Protein AF-A0A9P3GQP7-F1 (afdb_monomer)

pLDDT: mean 73.09, std 24.15, range [29.11, 98.56]

Sequence (434 aa):
MYRATIIRSLLALPALASTLAPPARAAAQMPAQICYGSPDVSCNLVFQQCLSSGKLWSSPICLAAATCAGLEPFLEALCCSTGRCLDPAREPSLDYNLYASIVGPCAWAPGGCPVQPKDFVKFYYDTLLDMGSFNLPPVRTVVGWWYSIISWTATGSQIPYKNFNDWLHYSNPSVEPQQSPHIDGEHEGENAHAHLHGHPQEMPADGDNTHQALFASLQGNSSTSNTSDPTESTDMAAHMRRAASAASSSASAAPAKVYTYHIDCNTYADVCENWCFYVFCKQGGAQAAWTVNVARADAAARRKDSQCGKLKPNKCSNKGTGTGADGKWPAHKYGYDCDEQPKASNAQGGDGSATRCVPLTENRSEGTVWKNFINGQDASQRDYLADTTAVTVVLDNPPSGALCKSLRPPARTVCPRLASASDAGVMDDLVRQQ

Structure (mmCIF, N/CA/C/O backbone):
data_AF-A0A9P3GQP7-F1
#
_entry.id   AF-A0A9P3GQP7-F1
#
loop_
_atom_site.group_PDB
_atom_site.id
_atom_site.type_symbol
_atom_site.label_atom_id
_atom_site.label_alt_id
_atom_site.label_comp_id
_atom_site.label_asym_id
_atom_site.label_entity_id
_atom_site.label_seq_id
_atom_site.pdbx_PDB_ins_code
_atom_site.Cartn_x
_atom_site.Cartn_y
_atom_site.Cartn_z
_atom_site.occupancy
_atom_site.B_iso_or_equiv
_atom_site.auth_seq_id
_atom_site.auth_comp_id
_atom_site.auth_asym_id
_atom_site.auth_atom_id
_atom_site.pdbx_PDB_model_num
ATOM 1 N N . MET A 1 1 ? 83.165 13.791 -25.596 1.00 41.56 1 MET A N 1
ATOM 2 C CA . MET A 1 1 ? 82.361 14.567 -26.566 1.00 41.56 1 MET A CA 1
ATOM 3 C C . MET A 1 1 ? 81.384 13.613 -27.246 1.00 41.56 1 MET A C 1
ATOM 5 O O . MET A 1 1 ? 81.783 12.921 -28.169 1.00 41.56 1 MET A O 1
ATOM 9 N N . TYR A 1 2 ? 80.150 13.502 -26.749 1.00 37.31 2 TYR A N 1
ATOM 10 C CA . TYR A 1 2 ? 79.112 12.653 -27.350 1.00 37.31 2 TYR A CA 1
ATOM 11 C C . TYR A 1 2 ? 78.166 13.529 -28.180 1.00 37.31 2 TYR A C 1
ATOM 13 O O . TYR A 1 2 ? 77.555 14.452 -27.647 1.00 37.31 2 TYR A O 1
ATOM 21 N N . ARG A 1 3 ? 78.079 13.264 -29.490 1.00 48.00 3 ARG A N 1
ATOM 22 C CA . ARG A 1 3 ? 77.078 13.850 -30.393 1.00 48.00 3 ARG A CA 1
ATOM 23 C C . ARG A 1 3 ? 75.838 12.956 -30.385 1.00 48.00 3 ARG A C 1
ATOM 25 O O . ARG A 1 3 ? 75.939 11.784 -30.730 1.00 48.00 3 ARG A O 1
ATOM 32 N N . ALA A 1 4 ? 74.692 13.516 -30.007 1.00 51.34 4 ALA A N 1
ATOM 33 C CA . ALA A 1 4 ? 73.390 12.872 -30.132 1.00 51.34 4 ALA A CA 1
ATOM 34 C C . ALA A 1 4 ? 72.750 13.256 -31.476 1.00 51.34 4 ALA A C 1
ATOM 36 O O . ALA A 1 4 ? 72.576 14.437 -31.775 1.00 51.34 4 ALA A O 1
ATOM 37 N N . THR A 1 5 ? 72.417 12.246 -32.276 1.00 57.81 5 THR A N 1
ATOM 38 C CA . THR A 1 5 ? 71.713 12.369 -33.558 1.00 57.81 5 THR A CA 1
ATOM 39 C C . THR A 1 5 ? 70.213 12.206 -33.315 1.00 57.81 5 THR A C 1
ATOM 41 O O . THR A 1 5 ? 69.778 11.165 -32.830 1.00 57.81 5 THR A O 1
ATOM 44 N N . ILE A 1 6 ? 69.419 13.225 -33.651 1.00 55.78 6 ILE A N 1
ATOM 45 C CA . ILE A 1 6 ? 67.950 13.190 -33.601 1.00 55.78 6 ILE A CA 1
ATOM 46 C C . ILE A 1 6 ? 67.434 12.781 -34.986 1.00 55.78 6 ILE A C 1
ATOM 48 O O . ILE A 1 6 ? 67.599 13.524 -35.952 1.00 55.78 6 ILE A O 1
ATOM 52 N N . ILE A 1 7 ? 66.796 11.613 -35.080 1.00 55.44 7 ILE A N 1
ATOM 53 C CA . ILE A 1 7 ? 66.066 11.158 -36.272 1.00 55.44 7 ILE A CA 1
ATOM 54 C C . ILE A 1 7 ? 64.586 11.519 -36.084 1.00 55.44 7 ILE A C 1
ATOM 56 O O . ILE A 1 7 ? 63.919 11.000 -35.191 1.00 55.44 7 ILE A O 1
ATOM 60 N N . ARG A 1 8 ? 64.075 12.433 -36.918 1.00 56.97 8 ARG A N 1
ATOM 61 C CA . ARG A 1 8 ? 62.641 12.740 -37.047 1.00 56.97 8 ARG A CA 1
ATOM 62 C C . ARG A 1 8 ? 62.007 11.746 -38.022 1.00 56.97 8 ARG A C 1
ATOM 64 O O . ARG A 1 8 ? 62.185 11.880 -39.229 1.00 56.97 8 ARG A O 1
ATOM 71 N N . SER A 1 9 ? 61.238 10.796 -37.503 1.00 61.69 9 SER A N 1
ATOM 72 C CA . SER A 1 9 ? 60.337 9.961 -38.303 1.00 61.69 9 SER A CA 1
ATOM 73 C C . SER A 1 9 ? 59.002 10.683 -38.499 1.00 61.69 9 SER A C 1
ATOM 75 O O . SER A 1 9 ? 58.248 10.882 -37.549 1.00 61.69 9 SER A O 1
ATOM 77 N N . LEU A 1 10 ? 58.727 11.093 -39.738 1.00 54.34 10 LEU A N 1
ATOM 78 C CA . LEU A 1 10 ? 57.422 11.557 -40.211 1.00 54.34 10 LEU A CA 1
ATOM 79 C C . LEU A 1 10 ? 56.533 10.332 -40.472 1.00 54.34 10 LEU A C 1
ATOM 81 O O . LEU A 1 10 ? 56.748 9.609 -41.441 1.00 54.34 10 LEU A O 1
ATOM 85 N N . LEU A 1 11 ? 55.548 10.095 -39.604 1.00 58.00 11 LEU A N 1
ATOM 86 C CA . LEU A 1 11 ? 54.476 9.125 -39.837 1.00 58.00 11 LEU A CA 1
ATOM 87 C C . LEU A 1 11 ? 53.301 9.832 -40.521 1.00 58.00 11 LEU A C 1
ATOM 89 O O . LEU A 1 11 ? 52.743 10.789 -39.987 1.00 58.00 11 LEU A O 1
ATOM 93 N N . ALA A 1 12 ? 52.950 9.354 -41.714 1.00 57.31 12 ALA A N 1
ATOM 94 C CA . ALA A 1 12 ? 51.765 9.764 -42.452 1.00 57.31 12 ALA A CA 1
ATOM 95 C C . ALA A 1 12 ? 50.507 9.139 -41.824 1.00 57.31 12 ALA A C 1
ATOM 97 O O . ALA A 1 12 ? 50.446 7.929 -41.608 1.00 57.31 12 ALA A O 1
ATOM 98 N N . LEU A 1 13 ? 49.509 9.976 -41.537 1.00 51.00 13 LEU A N 1
ATOM 99 C CA . LEU A 1 13 ? 48.183 9.569 -41.069 1.00 51.00 13 LEU A CA 1
ATOM 100 C C . LEU A 1 13 ? 47.299 9.173 -42.266 1.00 51.00 13 LEU A C 1
ATOM 102 O O . LEU A 1 13 ? 47.251 9.927 -43.242 1.00 51.00 13 LEU A O 1
ATOM 106 N N . PRO A 1 14 ? 46.573 8.041 -42.215 1.00 58.19 14 PRO A N 1
ATOM 107 C CA . PRO A 1 14 ? 45.601 7.693 -43.241 1.00 58.19 14 PRO A CA 1
ATOM 108 C C . PRO A 1 14 ? 44.316 8.513 -43.062 1.00 58.19 14 PRO A C 1
ATOM 110 O O . PRO A 1 14 ? 43.805 8.677 -41.954 1.00 58.19 14 PRO A O 1
ATOM 113 N N . ALA A 1 15 ? 43.784 9.019 -44.174 1.00 53.28 15 ALA A N 1
ATOM 114 C CA . ALA A 1 15 ? 42.490 9.684 -44.227 1.00 53.28 15 ALA A CA 1
ATOM 115 C C . ALA A 1 15 ? 41.365 8.657 -44.013 1.00 53.28 15 ALA A C 1
ATOM 117 O O . ALA A 1 15 ? 41.136 7.787 -44.852 1.00 53.28 15 ALA A O 1
ATOM 118 N N . LEU A 1 16 ? 40.661 8.760 -42.884 1.00 57.09 16 LEU A N 1
ATOM 119 C CA . LEU A 1 16 ? 39.429 8.019 -42.623 1.00 57.09 16 LEU A CA 1
ATOM 120 C C . LEU A 1 16 ? 38.261 8.750 -43.295 1.00 57.09 16 LEU A C 1
ATOM 122 O O . LEU A 1 16 ? 37.866 9.837 -42.875 1.00 57.09 16 LEU A O 1
ATOM 126 N N . ALA A 1 17 ? 37.714 8.151 -44.351 1.00 54.41 17 ALA A N 1
ATOM 127 C CA . ALA A 1 17 ? 36.458 8.573 -44.952 1.00 54.41 17 ALA A CA 1
ATOM 128 C C . ALA A 1 17 ? 35.291 8.109 -44.064 1.00 54.41 17 ALA A C 1
ATOM 130 O O . ALA A 1 17 ? 34.923 6.935 -44.065 1.00 54.41 17 ALA A O 1
ATOM 131 N N . SER A 1 18 ? 34.717 9.031 -43.291 1.00 53.69 18 SER A N 1
ATOM 132 C CA . SER A 1 18 ? 33.489 8.796 -42.528 1.00 53.69 18 SER A CA 1
ATOM 133 C C . SER A 1 18 ? 32.277 8.790 -43.459 1.00 53.69 18 SER A C 1
ATOM 135 O O . SER A 1 18 ? 31.809 9.838 -43.901 1.00 53.69 18 SER A O 1
ATOM 137 N N . THR A 1 19 ? 31.731 7.609 -43.732 1.00 56.88 19 THR A N 1
ATOM 138 C CA . THR A 1 19 ? 30.374 7.449 -44.265 1.00 56.88 19 THR A CA 1
ATOM 139 C C . THR A 1 19 ? 29.363 7.835 -43.182 1.00 56.88 19 THR A C 1
ATOM 141 O O . THR A 1 19 ? 29.103 7.062 -42.260 1.00 56.88 1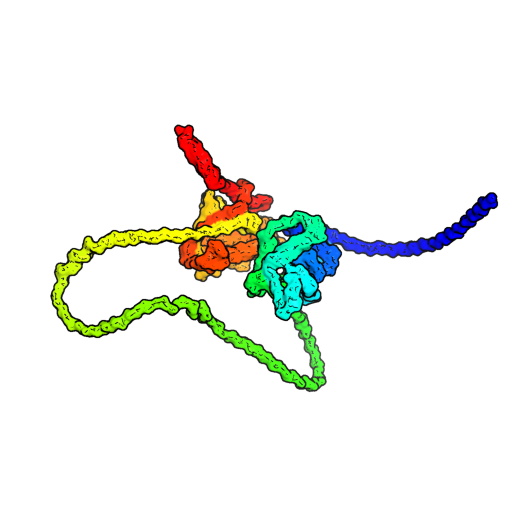9 THR A O 1
ATOM 144 N N . LEU A 1 20 ? 28.811 9.047 -43.273 1.00 44.41 20 LEU A N 1
ATOM 145 C CA . LEU A 1 20 ? 27.689 9.516 -42.456 1.00 44.41 20 LEU A CA 1
ATOM 146 C C . LEU A 1 20 ? 26.420 8.744 -42.842 1.00 44.41 20 LEU A C 1
ATOM 148 O O . LEU A 1 20 ? 25.785 9.037 -43.854 1.00 44.41 20 LEU A O 1
ATOM 152 N N . ALA A 1 21 ? 26.048 7.754 -42.030 1.00 56.31 21 ALA A N 1
ATOM 153 C CA . ALA A 1 21 ? 24.694 7.217 -42.048 1.00 56.31 21 ALA A CA 1
ATOM 154 C C . ALA A 1 21 ? 23.710 8.316 -41.588 1.00 56.31 21 ALA A C 1
ATOM 156 O O . ALA A 1 21 ? 24.040 9.074 -40.670 1.00 56.31 21 ALA A O 1
ATOM 157 N N . PRO A 1 22 ? 22.517 8.436 -42.199 1.00 48.16 22 PRO A N 1
ATOM 158 C CA . PRO A 1 22 ? 21.508 9.380 -41.738 1.00 48.16 22 PRO A CA 1
ATOM 159 C C . PRO A 1 22 ? 21.133 9.065 -40.279 1.00 48.16 22 PRO A C 1
ATOM 161 O O . PRO A 1 22 ? 21.005 7.888 -39.930 1.00 48.16 22 PRO A O 1
ATOM 164 N N . PRO A 1 23 ? 20.965 10.083 -39.415 1.00 50.03 23 PRO A N 1
ATOM 165 C CA . PRO A 1 23 ? 20.618 9.862 -38.020 1.00 50.03 23 PRO A CA 1
ATOM 166 C C . PRO A 1 23 ? 19.290 9.111 -37.957 1.00 50.03 23 PRO A C 1
ATOM 168 O O . PRO A 1 23 ? 18.274 9.578 -38.480 1.00 50.03 23 PRO A O 1
ATOM 171 N N . ALA A 1 24 ? 19.298 7.940 -37.316 1.00 50.09 24 ALA A N 1
ATOM 172 C CA . ALA A 1 24 ? 18.069 7.288 -36.900 1.00 50.09 24 ALA A CA 1
ATOM 173 C C . ALA A 1 24 ? 17.237 8.331 -36.142 1.00 50.09 24 ALA A C 1
ATOM 175 O O . ALA A 1 24 ? 17.753 8.990 -35.237 1.00 50.09 24 ALA A O 1
ATOM 176 N N . ARG A 1 25 ? 15.977 8.533 -36.547 1.00 42.41 25 ARG A N 1
ATOM 177 C CA . ARG A 1 25 ? 15.043 9.398 -35.820 1.00 42.41 25 ARG A CA 1
ATOM 178 C C . ARG A 1 25 ? 14.996 8.904 -34.376 1.00 42.41 25 ARG A C 1
ATOM 180 O O . ARG A 1 25 ? 14.395 7.867 -34.111 1.00 42.41 25 ARG A O 1
ATOM 187 N N . ALA A 1 26 ? 15.644 9.625 -33.465 1.00 49.16 26 ALA A N 1
ATOM 188 C CA . ALA A 1 26 ? 15.488 9.403 -32.042 1.00 49.16 26 ALA A CA 1
ATOM 189 C C . ALA A 1 26 ? 14.003 9.605 -31.734 1.00 49.16 26 ALA A C 1
ATOM 191 O O . ALA A 1 26 ? 13.478 10.709 -31.896 1.00 49.16 26 ALA A O 1
ATOM 192 N N . ALA A 1 27 ? 13.305 8.526 -31.378 1.00 54.72 27 ALA A N 1
ATOM 193 C CA . ALA A 1 27 ? 11.979 8.645 -30.801 1.00 54.72 27 ALA A CA 1
ATOM 194 C C . ALA A 1 27 ? 12.118 9.569 -29.586 1.00 54.72 27 ALA A C 1
ATOM 196 O O . ALA A 1 27 ? 12.941 9.311 -28.707 1.00 54.72 27 ALA A O 1
ATOM 197 N N . ALA A 1 28 ? 11.395 10.688 -29.585 1.00 51.69 28 ALA A N 1
ATOM 198 C CA . ALA A 1 28 ? 11.430 11.629 -28.479 1.00 51.69 28 ALA A CA 1
ATOM 199 C C . ALA A 1 28 ? 10.951 10.899 -27.214 1.00 51.69 28 ALA A C 1
ATOM 201 O O . ALA A 1 28 ? 9.770 10.576 -27.101 1.00 51.69 28 ALA A O 1
ATOM 202 N N . GLN A 1 29 ? 11.869 10.594 -26.293 1.00 54.72 29 GLN A N 1
ATOM 203 C CA . GLN A 1 29 ? 11.519 10.060 -24.980 1.00 54.72 29 GLN A CA 1
ATOM 204 C C . GLN A 1 29 ? 10.706 11.124 -24.245 1.00 54.72 29 GLN A C 1
ATOM 206 O O . GLN A 1 29 ? 11.183 12.242 -24.032 1.00 54.72 29 GLN A O 1
ATOM 211 N N . MET A 1 30 ? 9.467 10.794 -23.881 1.00 55.41 30 MET A N 1
ATOM 212 C CA . MET A 1 30 ? 8.714 11.641 -22.965 1.00 55.41 30 MET A CA 1
ATOM 213 C C . MET A 1 30 ? 9.393 11.595 -21.593 1.00 55.41 30 MET A C 1
ATOM 215 O O . MET A 1 30 ? 9.844 10.524 -21.177 1.00 55.41 30 MET A O 1
ATOM 219 N N . PRO A 1 31 ? 9.486 12.724 -20.870 1.00 66.12 31 PRO A N 1
ATOM 220 C CA . PRO A 1 31 ? 10.045 12.713 -19.530 1.00 66.12 31 PRO A CA 1
ATOM 221 C C . PRO A 1 31 ? 9.186 11.799 -18.658 1.00 66.12 31 PRO A C 1
ATOM 223 O O . PRO A 1 31 ? 7.979 11.992 -18.525 1.00 66.12 31 PRO A O 1
ATOM 226 N N . ALA A 1 32 ? 9.815 10.797 -18.059 1.00 60.56 32 ALA A N 1
ATOM 227 C CA . ALA A 1 32 ? 9.132 9.734 -17.333 1.00 60.56 32 ALA A CA 1
ATOM 228 C C . ALA A 1 32 ? 8.298 10.214 -16.131 1.00 60.56 32 ALA A C 1
ATOM 230 O O . ALA A 1 32 ? 7.408 9.502 -15.675 1.00 60.56 32 ALA A O 1
ATOM 231 N N . GLN A 1 33 ? 8.525 11.441 -15.660 1.00 61.53 33 GLN A N 1
ATOM 232 C CA . GLN A 1 33 ? 7.691 12.108 -14.658 1.00 61.53 33 GLN A CA 1
ATOM 233 C C . GLN A 1 33 ? 6.245 12.366 -15.135 1.00 61.53 33 GLN A C 1
ATOM 235 O O . GLN A 1 33 ? 5.358 12.595 -14.319 1.00 61.53 33 GLN A O 1
ATOM 240 N N . ILE A 1 34 ? 5.984 12.320 -16.447 1.00 78.81 34 ILE A N 1
ATOM 241 C CA . ILE A 1 34 ? 4.625 12.392 -17.010 1.00 78.81 34 ILE A CA 1
ATOM 242 C C . ILE A 1 34 ? 3.907 11.039 -16.886 1.00 78.81 34 ILE A C 1
ATOM 244 O O . ILE A 1 34 ? 2.693 10.998 -16.697 1.00 78.81 34 ILE A O 1
ATOM 248 N N . CYS A 1 35 ? 4.656 9.941 -16.977 1.00 83.19 35 CYS A N 1
ATOM 249 C CA . CYS A 1 35 ? 4.122 8.582 -16.996 1.00 83.19 35 CYS A CA 1
ATOM 250 C C . CYS A 1 35 ? 3.916 7.997 -15.593 1.00 83.19 35 CYS A C 1
ATOM 252 O O . CYS A 1 35 ? 3.021 7.181 -15.396 1.00 83.19 35 CYS A O 1
ATOM 254 N N . TYR A 1 36 ? 4.720 8.428 -14.619 1.00 87.62 36 TYR A N 1
ATOM 255 C CA . TYR A 1 36 ? 4.614 8.018 -13.224 1.00 87.62 36 TYR A CA 1
ATOM 256 C C . TYR A 1 36 ? 4.836 9.195 -12.283 1.00 87.62 36 TYR A C 1
ATOM 258 O O . TYR A 1 36 ? 5.762 9.985 -12.472 1.00 87.62 36 TYR A O 1
ATOM 266 N N . GLY A 1 37 ? 4.018 9.266 -11.235 1.00 80.69 37 GLY A N 1
ATOM 267 C CA . GLY A 1 37 ? 4.195 10.214 -10.145 1.00 80.69 37 GLY A CA 1
ATOM 268 C C . GLY A 1 37 ? 3.781 9.590 -8.822 1.00 80.69 37 GLY A C 1
ATOM 269 O O . GLY A 1 37 ? 2.591 9.477 -8.537 1.00 80.69 37 GLY A O 1
ATOM 270 N N . SER A 1 38 ? 4.767 9.210 -8.015 1.00 85.31 38 SER A N 1
ATOM 271 C CA . SER A 1 38 ? 4.572 8.900 -6.601 1.00 85.31 38 SER A CA 1
ATOM 272 C C . SER A 1 38 ? 4.629 10.187 -5.771 1.00 85.31 38 SER A C 1
ATOM 274 O O . SER A 1 38 ? 5.434 11.069 -6.088 1.00 85.31 38 SER A O 1
ATOM 276 N N . PRO A 1 39 ? 3.839 10.329 -4.691 1.00 76.62 39 PRO A N 1
ATOM 277 C CA . PRO A 1 39 ? 4.080 11.381 -3.706 1.00 76.62 39 PRO A CA 1
ATOM 278 C C . PRO A 1 39 ? 5.416 11.181 -2.970 1.00 76.62 39 PRO A C 1
ATOM 280 O O . PRO A 1 39 ? 5.982 12.146 -2.459 1.00 76.62 39 PRO A O 1
ATOM 283 N N . ASP A 1 40 ? 5.939 9.950 -2.934 1.00 88.19 40 ASP A N 1
ATOM 284 C CA . ASP A 1 40 ? 7.214 9.640 -2.301 1.00 88.19 40 ASP A CA 1
ATOM 285 C C . ASP A 1 40 ? 8.388 9.863 -3.268 1.00 88.19 40 ASP A C 1
ATOM 287 O O . ASP A 1 40 ? 8.506 9.226 -4.320 1.00 88.19 40 ASP A O 1
ATOM 291 N N . VAL A 1 41 ? 9.284 10.783 -2.898 1.00 89.69 41 VAL A N 1
ATOM 292 C CA . VAL A 1 41 ? 10.451 11.159 -3.713 1.00 89.69 41 VAL A CA 1
ATOM 293 C C . VAL A 1 41 ? 11.368 9.963 -3.960 1.00 89.69 41 VAL A C 1
ATOM 295 O O . VAL A 1 41 ? 11.887 9.816 -5.065 1.00 89.69 41 VAL A O 1
ATOM 298 N N . SER A 1 42 ? 11.547 9.086 -2.970 1.00 95.88 42 SER A N 1
ATOM 299 C CA . SER A 1 42 ? 12.431 7.927 -3.100 1.00 95.88 42 SER A CA 1
ATOM 300 C C . SER A 1 42 ? 11.910 6.934 -4.136 1.00 95.88 42 SER A C 1
ATOM 302 O O . SER A 1 42 ? 12.689 6.436 -4.947 1.00 95.88 42 SER A O 1
ATOM 304 N N . CYS A 1 43 ? 10.589 6.730 -4.169 1.00 95.69 43 CYS A N 1
ATOM 305 C CA . CYS A 1 43 ? 9.948 5.831 -5.118 1.00 95.69 43 CYS A CA 1
ATOM 306 C C . CYS A 1 43 ? 10.065 6.357 -6.556 1.00 95.69 43 CYS A C 1
ATOM 308 O O . CYS A 1 43 ? 10.382 5.606 -7.478 1.00 95.69 43 CYS A O 1
ATOM 310 N N . ASN A 1 44 ? 9.922 7.675 -6.750 1.00 93.25 44 ASN A N 1
ATOM 311 C CA . ASN A 1 44 ? 10.208 8.294 -8.045 1.00 93.25 44 ASN A CA 1
ATOM 312 C C . ASN A 1 44 ? 11.670 8.083 -8.466 1.00 93.25 44 ASN A C 1
ATOM 314 O O . ASN A 1 44 ? 11.921 7.775 -9.626 1.00 93.25 44 ASN A O 1
ATOM 318 N N . LEU A 1 45 ? 12.635 8.220 -7.549 1.00 95.31 45 LEU A N 1
ATOM 319 C CA . LEU A 1 45 ? 14.059 8.063 -7.865 1.00 95.31 45 LEU A CA 1
ATOM 320 C C . LEU A 1 45 ? 14.400 6.646 -8.344 1.00 95.31 45 LEU A C 1
ATOM 322 O O . LEU A 1 45 ? 15.010 6.501 -9.405 1.00 95.31 45 LEU A O 1
ATOM 326 N N . VAL A 1 46 ? 13.980 5.605 -7.613 1.00 97.06 46 VAL A N 1
ATOM 327 C CA . VAL A 1 46 ? 14.218 4.213 -8.044 1.00 97.06 46 VAL A CA 1
ATOM 328 C C . VAL A 1 46 ? 13.496 3.903 -9.354 1.00 97.06 46 VAL A C 1
ATOM 330 O O . VAL A 1 46 ? 14.055 3.221 -10.211 1.00 97.06 46 VAL A O 1
ATOM 333 N N . PHE A 1 47 ? 12.302 4.463 -9.570 1.00 95.62 47 PHE A N 1
ATOM 334 C CA . PHE A 1 47 ? 11.571 4.302 -10.825 1.00 95.62 47 PHE A CA 1
ATOM 335 C C . PHE A 1 47 ? 12.331 4.904 -12.012 1.00 95.62 47 PHE A C 1
ATOM 337 O O . PHE A 1 47 ? 12.587 4.211 -12.994 1.00 95.62 47 PHE A O 1
ATOM 344 N N . GLN A 1 48 ? 12.757 6.165 -11.907 1.00 93.12 48 GLN A N 1
ATOM 345 C CA . GLN A 1 48 ? 13.524 6.840 -12.959 1.00 93.12 48 GLN A CA 1
ATOM 346 C C . GLN A 1 48 ? 14.808 6.080 -13.303 1.00 93.12 48 GLN A C 1
ATOM 348 O O . GLN A 1 48 ? 15.127 5.882 -14.476 1.00 93.12 48 GLN A O 1
ATOM 353 N N . GLN A 1 49 ? 15.517 5.591 -12.285 1.00 94.75 49 GLN A N 1
ATOM 354 C CA . GLN A 1 49 ? 16.737 4.827 -12.500 1.00 94.75 49 GLN A CA 1
ATOM 355 C C . GLN A 1 49 ? 16.451 3.453 -13.124 1.00 94.75 49 GLN A C 1
ATOM 357 O O . GLN A 1 49 ? 17.199 3.012 -14.001 1.00 94.75 49 GLN A O 1
ATOM 362 N N . CYS A 1 50 ? 15.348 2.799 -12.748 1.00 95.81 50 CYS A N 1
ATOM 363 C CA . CYS A 1 50 ? 14.929 1.527 -13.331 1.00 95.81 50 CYS A CA 1
ATOM 364 C C . CYS A 1 50 ? 14.738 1.621 -14.853 1.00 95.81 50 CYS A C 1
ATOM 366 O O . CYS A 1 50 ? 15.214 0.737 -15.573 1.00 95.81 50 CYS A O 1
ATOM 368 N N . LEU A 1 51 ? 14.134 2.707 -15.353 1.00 91.69 51 LEU A N 1
ATOM 369 C CA . LEU A 1 51 ? 13.895 2.917 -16.789 1.00 91.69 51 LEU A CA 1
ATOM 370 C C . LEU A 1 51 ? 15.171 2.843 -17.636 1.00 91.69 51 LEU A C 1
ATOM 372 O O . LEU A 1 51 ? 15.125 2.416 -18.788 1.00 91.69 51 LEU A O 1
ATOM 376 N N . SER A 1 52 ? 16.314 3.225 -17.063 1.00 89.88 52 SER A N 1
ATOM 377 C CA . SER A 1 52 ? 17.612 3.169 -17.743 1.00 89.88 52 SER A CA 1
ATOM 378 C C . SER A 1 52 ? 18.254 1.775 -17.747 1.00 89.88 52 SER A C 1
ATOM 380 O O . SER A 1 52 ? 19.156 1.517 -18.541 1.00 89.88 52 SER A O 1
ATOM 382 N N . SER A 1 53 ? 17.806 0.862 -16.878 1.00 88.62 53 SER A N 1
ATOM 383 C CA . SER A 1 53 ? 18.489 -0.416 -16.644 1.00 88.62 53 SER A CA 1
ATOM 384 C C . SER A 1 53 ? 18.162 -1.505 -17.672 1.00 88.62 53 SER A C 1
ATOM 386 O O . SER A 1 53 ? 18.973 -2.406 -17.884 1.00 88.62 53 SER A O 1
ATOM 388 N N . GLY A 1 54 ? 16.970 -1.461 -18.283 1.00 82.75 54 GLY A N 1
ATOM 389 C CA . GLY A 1 54 ? 16.480 -2.489 -19.213 1.00 82.75 54 GLY A CA 1
ATOM 390 C C . GLY A 1 54 ? 16.308 -3.893 -18.608 1.00 82.75 54 GLY A C 1
ATOM 391 O O . GLY A 1 54 ? 16.022 -4.836 -19.345 1.00 82.75 54 GLY A O 1
ATOM 392 N N . LYS A 1 55 ? 16.485 -4.042 -17.290 1.00 88.44 55 LYS A N 1
ATOM 393 C CA . LYS A 1 55 ? 16.436 -5.305 -16.549 1.00 88.44 55 LYS A CA 1
ATOM 394 C C . LYS A 1 55 ? 15.373 -5.193 -15.466 1.00 88.44 55 LYS A C 1
ATOM 396 O O . LYS A 1 55 ? 15.538 -4.387 -14.563 1.00 88.44 55 LYS A O 1
ATOM 401 N N . LEU A 1 56 ? 14.313 -5.996 -15.540 1.00 93.06 56 LEU A N 1
ATOM 402 C CA . LEU A 1 56 ? 13.270 -6.014 -14.512 1.00 93.06 56 LEU A CA 1
ATOM 403 C C . LEU A 1 56 ? 13.714 -6.806 -13.279 1.00 93.06 56 LEU A C 1
ATOM 405 O O . LEU A 1 56 ? 14.416 -6.283 -12.417 1.00 93.06 56 LEU A O 1
ATOM 409 N N . TRP A 1 57 ? 13.362 -8.090 -13.207 1.00 96.12 57 TRP A N 1
ATOM 410 C CA . TRP A 1 57 ? 13.508 -8.898 -11.993 1.00 96.12 57 TRP A CA 1
ATOM 411 C C . TRP A 1 57 ? 14.945 -9.374 -11.727 1.00 96.12 57 TRP A C 1
ATOM 413 O O . TRP A 1 57 ? 15.182 -10.169 -10.828 1.00 96.12 57 TRP A O 1
ATOM 423 N N . SER A 1 58 ?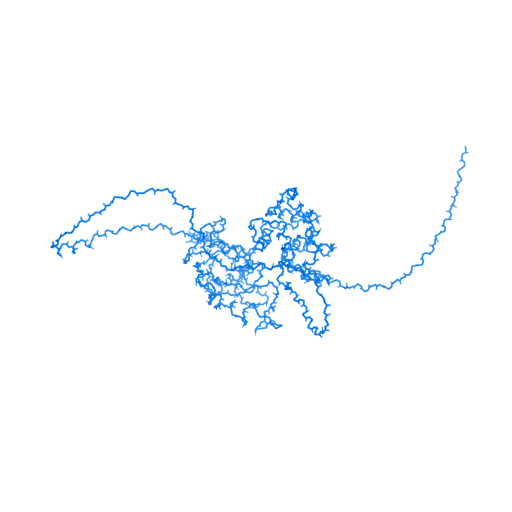 15.921 -8.859 -12.479 1.00 97.12 58 SER A N 1
ATOM 424 C CA . SER A 1 58 ? 17.362 -9.016 -12.225 1.00 97.12 58 SER A CA 1
ATOM 425 C C . SER A 1 58 ? 18.044 -7.711 -11.792 1.00 97.12 58 SER A C 1
ATOM 427 O O . SER A 1 58 ? 19.265 -7.668 -11.651 1.00 97.12 58 SER A O 1
ATOM 429 N N . SER A 1 59 ? 17.277 -6.636 -11.587 1.00 97.31 59 SER A N 1
ATOM 430 C CA . SER A 1 59 ? 17.772 -5.335 -11.136 1.00 97.31 59 SER A CA 1
ATOM 431 C C . SER A 1 59 ? 17.198 -5.005 -9.755 1.00 97.31 59 SER A C 1
ATOM 433 O O . SER A 1 59 ? 15.973 -4.912 -9.631 1.00 97.31 59 SER A O 1
ATOM 435 N N . PRO A 1 60 ? 18.034 -4.764 -8.722 1.00 98.12 60 PRO A N 1
ATOM 436 C CA . PRO A 1 60 ? 17.542 -4.343 -7.407 1.00 98.12 60 PRO A CA 1
ATOM 437 C C . PRO A 1 60 ? 16.736 -3.044 -7.502 1.00 98.12 60 PRO A C 1
ATOM 439 O O . PRO A 1 60 ? 15.699 -2.901 -6.865 1.00 98.12 60 PRO A O 1
ATOM 442 N N . ILE A 1 61 ? 17.147 -2.140 -8.390 1.00 98.00 61 ILE A N 1
ATOM 443 C CA . ILE A 1 61 ? 16.498 -0.848 -8.616 1.00 98.00 61 ILE A CA 1
ATOM 444 C C . ILE A 1 61 ? 15.090 -1.027 -9.192 1.00 98.00 61 ILE A C 1
ATOM 446 O O . ILE A 1 61 ? 14.148 -0.394 -8.720 1.00 98.00 61 ILE A O 1
ATOM 450 N N . CYS A 1 62 ? 14.915 -1.907 -10.183 1.00 97.50 62 CYS A N 1
ATOM 451 C CA . CYS A 1 62 ? 13.586 -2.163 -10.742 1.00 97.50 62 CYS A CA 1
ATOM 452 C C . CYS A 1 62 ? 12.687 -2.945 -9.794 1.00 97.50 62 CYS A C 1
ATOM 454 O O . CYS A 1 62 ? 11.487 -2.683 -9.749 1.00 97.50 62 CYS A O 1
ATOM 456 N N . LEU A 1 63 ? 13.251 -3.857 -9.002 1.00 98.00 63 LEU A N 1
ATOM 457 C CA . LEU A 1 63 ? 12.499 -4.536 -7.957 1.00 98.00 63 LEU A CA 1
ATOM 458 C C . LEU A 1 63 ? 12.032 -3.548 -6.870 1.00 98.00 63 LEU A C 1
ATOM 460 O O . LEU A 1 63 ? 10.866 -3.576 -6.475 1.00 98.00 63 LEU A O 1
ATOM 464 N N . ALA A 1 64 ? 12.889 -2.620 -6.435 1.00 98.12 64 ALA A N 1
ATOM 465 C CA . ALA A 1 64 ? 12.520 -1.549 -5.506 1.00 98.12 64 ALA A CA 1
ATOM 466 C C . ALA A 1 64 ? 11.438 -0.627 -6.098 1.00 98.12 64 ALA A C 1
ATOM 468 O O . ALA A 1 64 ? 10.451 -0.322 -5.433 1.00 98.12 64 ALA A O 1
ATOM 469 N N . ALA A 1 65 ? 11.572 -0.248 -7.371 1.00 97.25 65 ALA A N 1
ATOM 470 C CA . ALA A 1 65 ? 10.582 0.566 -8.070 1.00 97.25 65 ALA A CA 1
ATOM 471 C C . ALA A 1 65 ? 9.212 -0.120 -8.176 1.00 97.25 65 ALA A C 1
ATOM 473 O O . ALA A 1 65 ? 8.195 0.490 -7.852 1.00 97.25 65 ALA A O 1
ATOM 474 N N . ALA A 1 66 ? 9.170 -1.391 -8.583 1.00 96.88 66 ALA A N 1
ATOM 475 C CA . ALA A 1 66 ? 7.922 -2.142 -8.688 1.00 96.88 66 ALA A CA 1
ATOM 476 C C . ALA A 1 66 ? 7.244 -2.317 -7.322 1.00 96.88 66 ALA A C 1
ATOM 478 O O . ALA A 1 66 ? 6.024 -2.200 -7.213 1.00 96.88 66 ALA A O 1
ATOM 479 N N . THR A 1 67 ? 8.027 -2.562 -6.268 1.00 97.44 67 THR A N 1
ATOM 480 C CA . THR A 1 67 ? 7.496 -2.780 -4.915 1.00 97.44 67 THR A CA 1
ATOM 481 C C . THR A 1 67 ? 6.964 -1.504 -4.268 1.00 97.44 67 THR A C 1
ATOM 483 O O . THR A 1 67 ? 5.919 -1.569 -3.627 1.00 97.44 67 THR A O 1
ATOM 486 N N . CYS A 1 68 ? 7.595 -0.342 -4.478 1.00 96.94 68 CYS A N 1
ATOM 487 C CA . CYS A 1 68 ? 7.074 0.926 -3.954 1.00 96.94 68 CYS A CA 1
ATOM 488 C C . CYS A 1 68 ? 5.895 1.481 -4.767 1.00 96.94 68 CYS A C 1
ATOM 490 O O . CYS A 1 68 ? 4.988 2.096 -4.205 1.00 96.94 68 CYS A O 1
ATOM 492 N N . ALA A 1 69 ? 5.886 1.263 -6.086 1.00 94.25 69 ALA A N 1
ATOM 493 C CA . ALA A 1 69 ? 4.823 1.744 -6.959 1.00 94.25 69 ALA A CA 1
ATOM 494 C C . ALA A 1 69 ? 3.572 0.858 -6.927 1.00 94.25 69 ALA A C 1
ATOM 496 O O . ALA A 1 69 ? 2.463 1.360 -7.108 1.00 94.25 69 ALA A O 1
ATOM 497 N N . GLY A 1 70 ? 3.752 -0.446 -6.709 1.00 93.75 70 GLY A N 1
ATOM 498 C CA . GLY A 1 70 ? 2.795 -1.471 -7.107 1.00 93.75 70 GLY A CA 1
ATOM 499 C C . GLY A 1 70 ? 3.010 -1.881 -8.568 1.00 93.75 70 GLY A C 1
ATOM 500 O O . GLY A 1 70 ? 3.400 -1.069 -9.409 1.00 93.75 70 GLY A O 1
ATOM 501 N N . LEU A 1 71 ? 2.754 -3.153 -8.885 1.00 93.81 71 LEU A N 1
ATOM 502 C CA . LEU A 1 71 ? 3.125 -3.728 -10.180 1.00 93.81 71 LEU A CA 1
ATOM 503 C C . LEU A 1 71 ? 2.360 -3.116 -11.367 1.00 93.81 71 LEU A C 1
ATOM 505 O O . LEU A 1 71 ? 2.962 -2.811 -12.391 1.00 93.81 71 LEU A O 1
ATOM 509 N N . GLU A 1 72 ? 1.049 -2.913 -11.239 1.00 89.81 72 GLU A N 1
ATOM 510 C CA . GLU A 1 72 ? 0.218 -2.332 -12.304 1.00 89.81 72 GLU A CA 1
ATOM 511 C C . GLU A 1 72 ? 0.661 -0.909 -12.709 1.00 89.81 72 GLU A C 1
ATOM 513 O O . GLU A 1 72 ? 1.041 -0.728 -13.870 1.00 89.81 72 GLU A O 1
ATOM 518 N N . PRO A 1 73 ? 0.712 0.088 -11.798 1.00 89.81 73 PRO A N 1
ATOM 519 C CA . PRO A 1 73 ? 1.157 1.435 -12.163 1.00 89.81 73 PRO A CA 1
ATOM 520 C C . PRO A 1 73 ? 2.631 1.473 -12.592 1.00 89.81 73 PRO A C 1
ATOM 522 O O . PRO A 1 73 ? 3.001 2.305 -13.418 1.00 89.81 73 PRO A O 1
ATOM 525 N N . PHE A 1 74 ? 3.474 0.566 -12.081 1.00 94.06 74 PHE A N 1
ATOM 526 C CA . PHE A 1 74 ? 4.857 0.417 -12.537 1.00 94.06 74 PHE A CA 1
ATOM 527 C C . PHE A 1 74 ? 4.935 0.006 -14.017 1.00 94.06 74 PHE A C 1
ATOM 529 O O . PHE A 1 74 ? 5.649 0.641 -14.794 1.00 94.06 74 PHE A O 1
ATOM 536 N N . LEU A 1 75 ? 4.190 -1.027 -14.425 1.00 93.06 75 LEU A N 1
ATOM 537 C CA . LEU A 1 75 ? 4.192 -1.530 -15.804 1.00 93.06 75 LEU A CA 1
ATOM 538 C C . LEU A 1 75 ? 3.546 -0.545 -16.784 1.00 93.06 75 LEU A C 1
ATOM 540 O O . LEU A 1 75 ? 4.072 -0.348 -17.882 1.00 93.06 75 LEU A O 1
ATOM 544 N N . GLU A 1 76 ? 2.446 0.104 -16.389 1.00 89.25 76 GLU A N 1
ATOM 545 C CA . GLU A 1 76 ? 1.801 1.150 -17.193 1.00 89.25 76 GLU A CA 1
ATOM 546 C C . GLU A 1 76 ? 2.772 2.308 -17.448 1.00 89.25 76 GLU A C 1
ATOM 548 O O . GLU A 1 76 ? 2.966 2.746 -18.586 1.00 89.25 76 GLU A O 1
ATOM 553 N N . ALA A 1 77 ? 3.463 2.757 -16.403 1.00 90.31 77 ALA A N 1
ATOM 554 C CA . ALA A 1 77 ? 4.426 3.829 -16.536 1.00 90.31 77 ALA A CA 1
ATOM 555 C C . ALA A 1 77 ? 5.671 3.440 -17.343 1.00 90.31 77 ALA A C 1
ATOM 557 O O . ALA A 1 77 ? 6.210 4.273 -18.077 1.00 90.31 77 ALA A O 1
ATOM 558 N N . LEU A 1 78 ? 6.131 2.192 -17.231 1.00 92.00 78 LEU A N 1
ATOM 559 C CA . LEU A 1 78 ? 7.233 1.663 -18.032 1.00 92.00 78 LEU A CA 1
ATOM 560 C C . LEU A 1 78 ? 6.858 1.618 -19.521 1.00 92.00 78 LEU A C 1
ATOM 562 O O . LEU A 1 78 ? 7.627 2.099 -20.356 1.00 92.00 78 LEU A O 1
ATOM 566 N N . CYS A 1 79 ? 5.659 1.121 -19.839 1.00 91.75 79 CYS A N 1
ATOM 567 C CA . CYS A 1 79 ? 5.064 1.131 -21.180 1.00 91.75 79 CYS A CA 1
ATOM 568 C C . CYS A 1 79 ? 4.987 2.560 -21.734 1.00 91.75 79 CYS A C 1
ATOM 570 O O . CYS A 1 79 ? 5.481 2.822 -22.829 1.00 91.75 79 CYS A O 1
ATOM 572 N N . CYS A 1 80 ? 4.478 3.508 -20.943 1.00 91.44 80 CYS A N 1
ATOM 573 C CA . CYS A 1 80 ? 4.398 4.920 -21.316 1.00 91.44 80 CYS A CA 1
ATOM 574 C C . CYS A 1 80 ? 5.781 5.557 -21.555 1.00 91.44 80 CYS A C 1
ATOM 576 O O . CYS A 1 80 ? 5.973 6.263 -22.543 1.00 91.44 80 CYS A O 1
ATOM 578 N N . SER A 1 81 ? 6.763 5.290 -20.687 1.00 89.81 81 SER A N 1
ATOM 579 C CA . SER A 1 81 ? 8.077 5.954 -20.737 1.00 89.81 81 SER A CA 1
ATOM 580 C C . SER A 1 81 ? 8.989 5.396 -21.829 1.00 89.81 81 SER A C 1
ATOM 582 O O . SER A 1 81 ? 9.806 6.120 -22.394 1.00 89.81 81 SER A O 1
ATOM 584 N N . THR A 1 82 ? 8.882 4.096 -22.110 1.00 88.19 82 THR A N 1
ATOM 585 C CA . THR A 1 82 ? 9.797 3.392 -23.023 1.00 88.19 82 THR A CA 1
ATOM 586 C C . THR A 1 82 ? 9.159 3.029 -24.362 1.00 88.19 82 THR A C 1
ATOM 588 O O . THR A 1 82 ? 9.870 2.638 -25.285 1.00 88.19 82 THR A O 1
ATOM 591 N N . GLY A 1 83 ? 7.829 3.107 -24.474 1.00 89.12 83 GLY A N 1
ATOM 592 C CA . GLY A 1 83 ? 7.070 2.540 -25.591 1.00 89.12 83 GLY A CA 1
ATOM 593 C C . GLY A 1 83 ? 7.049 1.005 -25.606 1.00 89.12 83 GLY A C 1
ATOM 594 O O . GLY A 1 83 ? 6.459 0.414 -26.509 1.00 89.12 83 GLY A O 1
ATOM 595 N N . ARG A 1 84 ? 7.688 0.343 -24.629 1.00 88.00 84 ARG A N 1
ATOM 596 C CA . ARG A 1 84 ? 7.750 -1.114 -24.500 1.00 88.00 84 ARG A CA 1
ATOM 597 C C . ARG A 1 84 ? 6.825 -1.561 -23.373 1.00 88.00 84 ARG A C 1
ATOM 599 O O . ARG A 1 84 ? 7.157 -1.453 -22.197 1.00 88.00 84 ARG A O 1
ATOM 606 N N . CYS A 1 85 ? 5.669 -2.087 -23.749 1.00 89.81 85 CYS A N 1
ATOM 607 C CA . CYS A 1 85 ? 4.691 -2.622 -22.808 1.00 89.81 85 CYS A CA 1
ATOM 608 C C . CYS A 1 85 ? 5.034 -4.086 -22.534 1.00 89.81 85 CYS A C 1
ATOM 610 O O . CYS A 1 85 ? 5.071 -4.903 -23.455 1.00 89.81 85 CYS A O 1
ATOM 612 N N . LEU A 1 86 ? 5.379 -4.384 -21.283 1.00 89.44 86 LEU A N 1
ATOM 613 C CA . LEU A 1 86 ? 5.818 -5.711 -20.869 1.00 89.44 86 LEU A CA 1
ATOM 614 C C . LEU A 1 86 ? 4.626 -6.525 -20.390 1.00 89.44 86 LEU A C 1
ATOM 616 O O . LEU A 1 86 ? 3.799 -6.027 -19.629 1.00 89.44 86 LEU A O 1
ATOM 620 N N . ASP A 1 87 ? 4.573 -7.778 -20.829 1.00 89.38 87 ASP A N 1
ATOM 621 C CA . ASP A 1 87 ? 3.728 -8.794 -20.217 1.00 89.38 87 ASP A CA 1
ATOM 622 C C . ASP A 1 87 ? 4.530 -9.395 -19.057 1.00 89.38 87 ASP A C 1
ATOM 624 O O . ASP A 1 87 ? 5.472 -10.153 -19.316 1.00 89.38 87 ASP A O 1
ATOM 628 N N . PRO A 1 88 ? 4.218 -9.047 -17.795 1.00 88.50 88 PRO A N 1
ATOM 629 C CA . PRO A 1 88 ? 5.002 -9.504 -16.662 1.00 88.50 88 PRO A CA 1
ATOM 630 C C . PRO A 1 88 ? 5.054 -11.030 -16.609 1.00 88.50 88 PRO A C 1
ATOM 632 O O . PRO A 1 88 ? 6.099 -11.556 -16.255 1.00 88.50 88 PRO A O 1
ATOM 635 N N . ALA A 1 89 ? 4.020 -11.756 -17.052 1.00 90.69 89 ALA A N 1
ATOM 636 C CA . ALA A 1 89 ? 4.005 -13.220 -17.059 1.00 90.69 89 ALA A CA 1
ATOM 637 C C . ALA A 1 89 ? 5.041 -13.852 -18.013 1.00 90.69 89 ALA A C 1
ATOM 639 O O . ALA A 1 89 ? 5.372 -15.027 -17.863 1.00 90.69 89 ALA A O 1
ATOM 640 N N . ARG A 1 90 ? 5.570 -13.090 -18.981 1.00 93.06 90 ARG A N 1
ATOM 641 C CA . ARG A 1 90 ? 6.611 -13.540 -19.928 1.00 93.06 90 ARG A CA 1
ATOM 642 C C . ARG A 1 90 ? 8.023 -13.134 -19.528 1.00 93.06 90 ARG A C 1
ATOM 644 O O . ARG A 1 90 ? 8.981 -13.538 -20.187 1.00 93.06 90 ARG A O 1
ATOM 651 N N . GLU A 1 91 ? 8.160 -12.307 -18.501 1.00 93.75 91 GLU A N 1
ATOM 652 C CA . GLU A 1 91 ? 9.469 -11.877 -18.030 1.00 93.75 91 GLU A CA 1
ATOM 653 C C . GLU A 1 91 ? 10.177 -13.028 -17.292 1.00 93.75 91 GLU A C 1
ATOM 655 O O . GLU A 1 91 ? 9.514 -13.913 -16.742 1.00 93.75 91 GLU A O 1
ATOM 660 N N . PRO A 1 92 ? 11.522 -13.066 -17.277 1.00 95.94 92 PRO A N 1
ATOM 661 C CA . PRO A 1 92 ? 12.261 -14.064 -16.508 1.00 95.94 92 PRO A CA 1
ATOM 662 C C . PRO A 1 92 ? 11.902 -13.980 -15.028 1.00 95.94 92 PRO A C 1
ATOM 664 O O . PRO A 1 92 ? 11.694 -12.879 -14.533 1.00 95.94 92 PRO A O 1
ATOM 667 N N . SER A 1 93 ? 11.898 -15.105 -14.313 1.00 97.88 93 SER A N 1
ATOM 668 C CA . SER A 1 93 ? 11.692 -15.112 -12.860 1.00 97.88 93 SER A CA 1
ATOM 669 C C . SER A 1 93 ? 12.664 -14.182 -12.127 1.00 97.88 93 SER A C 1
ATOM 671 O O . SER A 1 93 ? 13.766 -13.907 -12.611 1.00 97.88 93 SER A O 1
ATOM 673 N N . LEU A 1 94 ? 12.267 -13.743 -10.930 1.00 98.31 94 LEU A N 1
ATOM 674 C CA . LEU A 1 94 ? 13.117 -13.024 -9.987 1.00 98.31 94 LEU A CA 1
ATOM 675 C C . LEU A 1 94 ? 14.472 -13.714 -9.868 1.00 98.31 94 LEU A C 1
ATOM 677 O O . LEU A 1 94 ? 14.544 -14.884 -9.482 1.00 98.31 94 LEU A O 1
ATOM 681 N N . ASP A 1 95 ? 15.536 -12.982 -10.199 1.00 98.19 95 ASP A N 1
ATOM 682 C CA . ASP A 1 95 ? 16.895 -13.493 -10.119 1.00 98.19 95 ASP A CA 1
ATOM 683 C C . ASP A 1 95 ? 17.152 -13.992 -8.695 1.00 98.19 95 ASP A C 1
ATOM 685 O O . ASP A 1 95 ? 16.966 -13.272 -7.708 1.00 98.19 95 ASP A O 1
ATOM 689 N N . TYR A 1 96 ? 17.541 -15.259 -8.579 1.00 97.94 96 TYR A N 1
ATOM 690 C CA . TYR A 1 96 ? 17.664 -15.885 -7.271 1.00 97.94 96 TYR A CA 1
ATOM 691 C C . TYR A 1 96 ? 18.829 -15.306 -6.457 1.00 97.94 96 TYR A C 1
ATOM 693 O O . TYR A 1 96 ? 18.756 -15.275 -5.232 1.00 97.94 96 TYR A O 1
ATOM 701 N N . ASN A 1 97 ? 19.878 -14.784 -7.104 1.00 98.25 97 ASN A N 1
ATOM 702 C CA . ASN A 1 97 ? 20.947 -14.067 -6.407 1.00 98.25 97 ASN A CA 1
ATOM 703 C C . ASN A 1 97 ? 20.451 -12.714 -5.895 1.00 98.25 97 ASN A C 1
ATOM 705 O O . ASN A 1 97 ? 20.810 -12.320 -4.787 1.00 98.25 97 ASN A O 1
ATOM 709 N N . LEU A 1 98 ? 19.593 -12.025 -6.658 1.00 98.38 98 LEU A N 1
ATOM 710 C CA . LEU A 1 98 ? 18.917 -10.823 -6.174 1.00 98.38 98 LEU A CA 1
ATOM 711 C C . LEU A 1 98 ? 18.042 -11.153 -4.957 1.00 98.38 98 LEU A C 1
ATOM 713 O O . LEU A 1 98 ? 18.185 -10.506 -3.923 1.00 98.38 98 LEU A O 1
ATOM 717 N N . TYR A 1 99 ? 17.218 -12.202 -5.015 1.00 98.50 99 TYR A N 1
ATOM 718 C CA . TYR A 1 99 ? 16.466 -12.677 -3.847 1.00 98.50 99 TYR A CA 1
ATOM 719 C C . TYR A 1 99 ? 17.377 -13.009 -2.651 1.00 98.50 99 TYR A C 1
ATOM 721 O O . TYR A 1 99 ? 17.119 -12.570 -1.529 1.00 98.50 99 TYR A O 1
ATOM 729 N N . ALA A 1 100 ? 18.477 -13.730 -2.881 1.00 98.31 100 ALA A N 1
ATOM 730 C CA . ALA A 1 100 ? 19.446 -14.071 -1.844 1.00 98.31 100 ALA A CA 1
ATOM 731 C C . ALA A 1 100 ? 20.139 -12.838 -1.247 1.00 98.31 100 ALA A C 1
ATOM 733 O O . ALA A 1 100 ? 20.502 -12.855 -0.074 1.00 98.31 100 ALA A O 1
ATOM 734 N N . SER A 1 101 ? 20.285 -11.751 -2.009 1.00 98.25 101 SER A N 1
ATOM 735 C CA . SER A 1 101 ? 20.807 -10.485 -1.483 1.00 98.25 101 SER A CA 1
ATOM 736 C C . SER A 1 101 ? 19.843 -9.810 -0.493 1.00 98.25 101 SER A C 1
ATOM 738 O O . SER A 1 101 ? 20.298 -9.120 0.417 1.00 98.25 101 SER A O 1
ATOM 740 N N . ILE A 1 102 ? 18.533 -10.067 -0.616 1.00 98.44 102 ILE A N 1
ATOM 741 C CA . ILE A 1 102 ? 17.490 -9.551 0.285 1.00 98.44 102 ILE A CA 1
ATOM 742 C C . ILE A 1 102 ? 17.485 -10.330 1.599 1.00 98.44 102 ILE A C 1
ATOM 744 O O . ILE A 1 102 ? 17.589 -9.744 2.673 1.00 98.44 102 ILE A O 1
ATOM 748 N N . VAL A 1 103 ? 17.367 -11.658 1.521 1.00 98.06 103 VAL A N 1
ATOM 749 C CA . VAL A 1 103 ? 17.174 -12.517 2.707 1.00 98.06 103 VAL A CA 1
ATOM 750 C C . VAL A 1 103 ? 18.486 -13.023 3.316 1.00 98.06 103 VAL A C 1
ATOM 752 O O . VAL A 1 103 ? 18.506 -13.589 4.408 1.00 98.06 103 VAL A O 1
ATOM 755 N N . GLY A 1 104 ? 19.606 -12.813 2.624 1.00 97.88 104 GLY A N 1
ATOM 756 C CA . GLY A 1 104 ? 20.933 -13.243 3.040 1.00 97.88 104 GLY A CA 1
ATOM 757 C C . GLY A 1 104 ? 21.224 -14.728 2.772 1.00 97.88 104 GLY A C 1
ATOM 758 O O . GLY A 1 104 ? 20.522 -15.399 2.009 1.00 97.88 104 GLY A O 1
ATOM 759 N N . PRO A 1 105 ? 22.273 -15.285 3.413 1.00 97.19 105 PRO A N 1
ATOM 760 C CA . PRO A 1 105 ? 22.765 -16.637 3.132 1.00 97.19 105 PRO A CA 1
ATOM 761 C C . PRO A 1 105 ? 21.737 -17.757 3.335 1.00 97.19 105 PRO A C 1
ATOM 763 O O . PRO A 1 105 ? 21.881 -18.825 2.743 1.00 97.19 105 PRO A O 1
ATOM 766 N N . CYS A 1 106 ? 20.695 -17.528 4.142 1.00 97.81 106 CYS A N 1
ATOM 767 C CA . CYS A 1 106 ? 19.650 -18.522 4.372 1.00 97.81 106 CYS A CA 1
ATOM 768 C C . CYS A 1 106 ? 18.795 -18.816 3.129 1.00 97.81 106 CYS A C 1
ATOM 770 O O . CYS A 1 106 ? 18.102 -19.831 3.124 1.00 97.81 106 CYS A O 1
ATOM 772 N N . ALA A 1 107 ? 18.877 -18.004 2.063 1.00 97.88 107 ALA A N 1
ATOM 773 C CA . ALA A 1 107 ? 18.278 -18.334 0.768 1.00 97.88 107 ALA A CA 1
ATOM 774 C C . ALA A 1 107 ? 18.736 -19.708 0.263 1.00 97.88 107 ALA A C 1
ATOM 776 O O . ALA A 1 107 ? 17.941 -20.469 -0.269 1.00 97.88 107 ALA A O 1
ATOM 777 N N . TRP A 1 108 ? 20.004 -20.050 0.492 1.00 97.12 108 TRP A N 1
ATOM 778 C CA . TRP A 1 108 ? 20.626 -21.271 -0.020 1.00 97.12 108 TRP A CA 1
ATOM 779 C C . TRP A 1 108 ? 20.447 -22.489 0.893 1.00 97.12 108 TRP A C 1
ATOM 781 O O . TRP A 1 108 ? 20.918 -23.578 0.566 1.00 97.12 108 TRP A O 1
ATOM 791 N N . ALA A 1 109 ? 19.793 -22.329 2.047 1.00 96.94 109 ALA A N 1
ATOM 792 C CA . ALA A 1 109 ? 19.454 -23.458 2.905 1.00 96.94 109 ALA A CA 1
ATOM 793 C C . ALA A 1 109 ? 18.356 -24.322 2.249 1.00 96.94 109 ALA A C 1
ATOM 795 O O . ALA A 1 109 ? 17.544 -23.798 1.484 1.00 96.94 109 ALA A O 1
ATOM 796 N N . PRO A 1 110 ? 18.264 -25.632 2.550 1.00 96.00 110 PRO A N 1
ATOM 797 C CA . PRO A 1 110 ? 17.129 -26.447 2.121 1.00 96.00 110 PRO A CA 1
ATOM 798 C C . PRO A 1 110 ? 15.795 -25.808 2.540 1.00 96.00 110 PRO A C 1
ATOM 800 O O . PRO A 1 110 ? 15.576 -25.544 3.719 1.00 96.00 110 PRO A O 1
ATOM 803 N N . GLY A 1 111 ? 14.922 -25.537 1.567 1.00 91.31 111 GLY A N 1
ATOM 804 C CA . GLY A 1 111 ? 13.652 -24.823 1.768 1.00 91.31 111 GLY A CA 1
ATOM 805 C C . GLY A 1 111 ? 13.742 -23.291 1.693 1.00 91.31 111 GLY A C 1
ATOM 806 O O . GLY A 1 111 ? 12.709 -22.642 1.538 1.00 91.31 111 GLY A O 1
ATOM 807 N N . GLY A 1 112 ? 14.950 -22.721 1.727 1.00 94.75 112 GLY A N 1
ATOM 808 C CA . GLY A 1 112 ? 15.199 -21.281 1.743 1.00 94.75 112 GLY A CA 1
ATOM 809 C C . GLY A 1 112 ? 14.616 -20.579 2.974 1.00 94.75 112 GLY A C 1
ATOM 810 O O . GLY A 1 112 ? 13.889 -21.160 3.779 1.00 94.75 112 GLY A O 1
ATOM 811 N N . CYS A 1 113 ? 14.920 -19.295 3.128 1.00 97.56 113 CYS A N 1
ATOM 812 C CA . CYS A 1 113 ? 14.218 -18.432 4.074 1.00 97.56 113 CYS A CA 1
ATOM 813 C C . CYS A 1 113 ? 13.311 -17.457 3.314 1.00 97.56 113 CYS A C 1
ATOM 815 O O . CYS A 1 113 ? 13.706 -16.965 2.252 1.00 97.56 113 CYS A O 1
ATOM 817 N N . PRO A 1 114 ? 12.092 -17.193 3.812 1.00 98.19 114 PRO A N 1
ATOM 818 C CA . PRO A 1 114 ? 11.202 -16.203 3.227 1.00 98.19 114 PRO A CA 1
ATOM 819 C C . PRO A 1 114 ? 11.677 -14.783 3.557 1.00 98.19 114 PRO A C 1
ATOM 821 O O . PRO A 1 114 ? 12.342 -14.562 4.571 1.00 98.19 114 PRO A O 1
ATOM 824 N N . VAL A 1 115 ? 11.286 -13.812 2.733 1.00 98.44 115 VAL A N 1
ATOM 825 C CA . VAL A 1 115 ? 11.513 -12.388 3.006 1.00 98.44 115 VAL A CA 1
ATOM 826 C C . VAL A 1 115 ? 10.713 -11.989 4.242 1.00 98.44 115 VAL A C 1
ATOM 828 O O . VAL A 1 115 ? 9.509 -12.254 4.321 1.00 98.44 115 VAL A O 1
ATOM 831 N N . GLN A 1 116 ? 11.371 -11.357 5.211 1.00 97.88 116 GLN A N 1
ATOM 832 C CA . GLN A 1 116 ? 10.731 -10.750 6.376 1.00 97.88 116 GLN A CA 1
ATOM 833 C C . GLN A 1 116 ? 10.571 -9.233 6.168 1.00 97.88 116 GLN A C 1
ATOM 835 O O . GLN A 1 116 ? 11.311 -8.641 5.379 1.00 97.88 116 GLN A O 1
ATOM 840 N N . PRO A 1 117 ? 9.693 -8.553 6.935 1.00 96.06 117 PRO A N 1
ATOM 841 C CA . PRO A 1 117 ? 9.515 -7.104 6.816 1.00 96.06 117 PRO A CA 1
ATOM 842 C C . PRO A 1 117 ? 10.832 -6.323 6.961 1.00 96.06 117 PRO A C 1
ATOM 844 O O . PRO A 1 117 ? 11.085 -5.372 6.226 1.00 96.06 117 PRO A O 1
ATOM 847 N N . LYS A 1 118 ? 11.707 -6.753 7.883 1.00 96.19 118 LYS A N 1
ATOM 848 C CA . LYS A 1 118 ? 13.023 -6.133 8.103 1.00 96.19 118 LYS A CA 1
ATOM 849 C C . LYS A 1 118 ? 13.964 -6.291 6.900 1.00 96.19 118 LYS A C 1
ATOM 851 O O . LYS A 1 118 ? 14.730 -5.374 6.618 1.00 96.19 118 LYS A O 1
ATOM 856 N N . ASP A 1 119 ? 13.892 -7.426 6.202 1.00 98.00 119 ASP A N 1
ATOM 857 C CA . ASP A 1 119 ? 14.752 -7.742 5.058 1.00 98.00 119 ASP A CA 1
ATOM 858 C C . ASP A 1 119 ? 14.338 -6.874 3.866 1.00 98.00 119 ASP A C 1
ATOM 860 O O . ASP A 1 119 ? 15.184 -6.282 3.202 1.00 98.00 119 ASP A O 1
ATOM 864 N N . PHE A 1 120 ? 13.026 -6.703 3.668 1.00 98.25 120 PHE A N 1
ATOM 865 C CA . PHE A 1 120 ? 12.466 -5.804 2.660 1.00 98.25 120 PHE A CA 1
ATOM 866 C C . PHE A 1 120 ? 12.833 -4.333 2.903 1.00 98.25 120 PHE A C 1
ATOM 868 O O . PHE A 1 120 ? 13.282 -3.651 1.982 1.00 98.25 120 PHE A O 1
ATOM 875 N N . VAL A 1 121 ? 12.688 -3.843 4.143 1.00 97.88 121 VAL A N 1
ATOM 876 C CA . VAL A 1 121 ? 13.078 -2.465 4.500 1.00 97.88 121 VAL A CA 1
ATOM 877 C C . VAL A 1 121 ? 14.563 -2.238 4.232 1.00 97.88 121 VAL A C 1
ATOM 879 O O . VAL A 1 121 ? 14.927 -1.237 3.614 1.00 97.88 121 VAL A O 1
ATOM 882 N N . LYS A 1 122 ? 15.413 -3.179 4.663 1.00 97.94 122 LYS A N 1
ATOM 883 C CA . LYS A 1 122 ? 16.856 -3.119 4.424 1.00 97.94 122 LYS A CA 1
ATOM 884 C C . LYS A 1 122 ? 17.164 -3.093 2.927 1.00 97.94 122 LYS A C 1
ATOM 886 O O . LYS A 1 122 ? 17.876 -2.202 2.487 1.00 97.94 122 LYS A O 1
ATOM 891 N N . PHE A 1 123 ? 16.586 -4.008 2.149 1.00 98.56 123 PHE A N 1
ATOM 892 C CA . PHE A 1 123 ? 16.745 -4.061 0.694 1.00 98.56 123 PHE A CA 1
ATOM 893 C C . PHE A 1 123 ? 16.409 -2.725 0.016 1.00 98.56 123 PHE A C 1
ATOM 895 O O . PHE A 1 123 ? 17.183 -2.242 -0.813 1.00 98.56 123 PHE A O 1
ATOM 902 N N . TYR A 1 124 ? 15.282 -2.107 0.374 1.00 98.50 124 TYR A N 1
ATOM 903 C CA . TYR A 1 124 ? 14.863 -0.853 -0.247 1.00 98.50 124 TYR A CA 1
ATOM 904 C C . TYR A 1 124 ? 15.819 0.304 0.090 1.00 98.50 124 TYR A C 1
ATOM 906 O O . TYR A 1 124 ? 16.206 1.070 -0.793 1.00 98.50 124 TYR A O 1
ATOM 914 N N . TYR A 1 125 ? 16.240 0.421 1.354 1.00 98.44 125 TYR A N 1
ATOM 915 C CA . TYR A 1 125 ? 17.200 1.449 1.768 1.00 98.44 125 TYR A CA 1
ATOM 916 C C . TYR A 1 125 ? 18.586 1.236 1.171 1.00 98.44 125 TYR A C 1
ATOM 918 O O . TYR A 1 125 ? 19.166 2.195 0.670 1.00 98.44 125 TYR A O 1
ATOM 926 N N . ASP A 1 126 ? 19.089 0.003 1.159 1.00 98.31 126 ASP A N 1
ATOM 927 C CA . ASP A 1 126 ? 20.372 -0.316 0.533 1.00 98.31 126 ASP A CA 1
ATOM 928 C C . ASP A 1 126 ? 20.339 0.021 -0.961 1.00 98.31 126 ASP A C 1
ATOM 930 O O . ASP A 1 126 ? 21.260 0.654 -1.460 1.00 98.31 126 ASP A O 1
ATOM 934 N N . THR A 1 127 ? 19.231 -0.268 -1.655 1.00 98.31 127 THR A N 1
ATOM 935 C CA . THR A 1 127 ? 19.063 0.100 -3.072 1.00 98.31 127 THR A CA 1
ATOM 936 C C . THR A 1 127 ? 19.172 1.614 -3.294 1.00 98.31 127 THR A C 1
ATOM 938 O O . THR A 1 127 ? 19.808 2.055 -4.250 1.00 98.31 127 THR A O 1
ATOM 941 N N . LEU A 1 128 ? 18.581 2.433 -2.415 1.00 97.75 128 LEU A N 1
ATOM 942 C CA . LEU A 1 128 ? 18.708 3.893 -2.491 1.00 97.75 128 LEU A CA 1
ATOM 943 C C . LEU A 1 128 ? 20.138 4.362 -2.216 1.00 97.75 128 LEU A C 1
ATOM 945 O O . LEU A 1 128 ? 20.647 5.225 -2.933 1.00 97.75 128 LEU A O 1
ATOM 949 N N . LEU A 1 129 ? 20.780 3.795 -1.195 1.00 97.38 129 LEU A N 1
ATOM 950 C CA . LEU A 1 129 ? 22.143 4.148 -0.808 1.00 97.38 129 LEU A CA 1
ATOM 951 C C . LEU A 1 129 ? 23.158 3.751 -1.888 1.00 97.38 129 LEU A C 1
ATOM 953 O O . LEU A 1 129 ? 24.041 4.548 -2.200 1.00 97.38 129 LEU A O 1
ATOM 957 N N . ASP A 1 130 ? 22.986 2.591 -2.521 1.00 97.00 130 ASP A N 1
ATOM 958 C CA . ASP A 1 130 ? 23.807 2.118 -3.643 1.00 97.00 130 ASP A CA 1
ATOM 959 C C . ASP A 1 130 ? 23.675 3.026 -4.875 1.00 97.00 130 ASP A C 1
ATOM 961 O O . ASP A 1 130 ? 24.622 3.198 -5.643 1.00 97.00 130 ASP A O 1
ATOM 965 N N . MET A 1 131 ? 22.517 3.671 -5.044 1.00 96.12 131 MET A N 1
ATOM 966 C CA . MET A 1 131 ? 22.299 4.716 -6.049 1.00 96.12 131 MET A CA 1
ATOM 967 C C . MET A 1 131 ? 22.854 6.093 -5.634 1.00 96.12 131 MET A C 1
ATOM 969 O O . MET A 1 131 ? 22.722 7.057 -6.389 1.00 96.12 131 MET A O 1
ATOM 973 N N . GLY A 1 132 ? 23.439 6.224 -4.439 1.00 96.44 132 GLY A N 1
ATOM 974 C CA . GLY A 1 132 ? 23.914 7.495 -3.884 1.00 96.44 132 GLY A CA 1
ATOM 975 C C . GLY A 1 132 ? 22.795 8.433 -3.414 1.00 96.44 132 GLY A C 1
ATOM 976 O O . GLY A 1 132 ? 23.027 9.631 -3.244 1.00 96.44 132 GLY A O 1
ATOM 977 N N . SER A 1 133 ? 21.577 7.920 -3.223 1.00 94.75 133 SER A N 1
ATOM 978 C CA . SER A 1 133 ? 20.431 8.692 -2.745 1.00 94.75 133 SER A CA 1
ATOM 979 C C . SER A 1 133 ? 20.293 8.600 -1.227 1.00 94.75 133 SER A C 1
ATOM 981 O O . SER A 1 133 ? 20.149 7.521 -0.660 1.00 94.75 133 SER A O 1
ATOM 983 N N . PHE A 1 134 ? 20.234 9.760 -0.572 1.00 94.38 134 PHE A N 1
ATOM 984 C CA . PHE A 1 134 ? 19.938 9.878 0.862 1.00 94.38 134 PHE A CA 1
ATOM 985 C C . PHE A 1 134 ? 18.476 10.250 1.143 1.00 94.38 134 PHE A C 1
ATOM 987 O O . PHE A 1 134 ? 18.106 10.494 2.290 1.00 94.38 134 PHE A O 1
ATOM 994 N N . ASN A 1 135 ? 17.629 10.292 0.108 1.00 90.75 135 ASN A N 1
ATOM 995 C CA . ASN A 1 135 ? 16.192 10.525 0.248 1.00 90.75 135 ASN A CA 1
ATOM 996 C C . ASN A 1 135 ? 15.509 9.239 0.729 1.00 90.75 135 ASN A C 1
ATOM 998 O O . ASN A 1 135 ? 14.799 8.586 -0.031 1.00 90.75 135 ASN A O 1
ATOM 1002 N N . LEU A 1 136 ? 15.780 8.847 1.975 1.00 94.19 136 LEU A N 1
ATOM 1003 C CA . LEU A 1 136 ? 15.203 7.655 2.586 1.00 94.19 136 LEU A CA 1
ATOM 1004 C C . LEU A 1 136 ? 13.779 7.972 3.074 1.00 94.19 136 LEU A C 1
ATOM 1006 O O . LEU A 1 136 ? 13.607 8.883 3.891 1.00 94.19 136 LEU A O 1
ATOM 1010 N N . PRO A 1 137 ? 12.748 7.248 2.609 1.00 89.25 137 PRO A N 1
ATOM 1011 C CA . PRO A 1 137 ? 11.391 7.443 3.100 1.00 89.25 137 PRO A CA 1
ATOM 1012 C C . PRO A 1 137 ? 11.287 6.944 4.550 1.00 89.25 137 PRO A C 1
ATOM 1014 O O . PRO A 1 137 ? 12.057 6.064 4.949 1.00 89.25 137 PRO A O 1
ATOM 1017 N N . PRO A 1 138 ? 10.333 7.434 5.363 1.00 87.25 138 PRO A N 1
ATOM 1018 C CA . PRO A 1 138 ? 10.092 6.888 6.696 1.00 87.25 138 PRO A CA 1
ATOM 1019 C C . PRO A 1 138 ? 9.874 5.371 6.653 1.00 87.25 138 PRO A C 1
ATOM 1021 O O . PRO A 1 138 ? 9.182 4.869 5.769 1.00 87.25 138 PRO A O 1
ATOM 1024 N N . VAL A 1 139 ? 10.393 4.634 7.642 1.00 83.38 139 VAL A N 1
ATOM 1025 C CA . VAL A 1 139 ? 10.279 3.160 7.677 1.00 83.38 139 VAL A CA 1
ATOM 1026 C C . VAL A 1 139 ? 8.832 2.679 7.563 1.00 83.38 139 VAL A C 1
ATOM 1028 O O . VAL A 1 139 ? 8.561 1.689 6.890 1.00 83.38 139 VAL A O 1
ATOM 1031 N N . ARG A 1 140 ? 7.881 3.425 8.143 1.00 72.50 140 ARG A N 1
ATOM 1032 C CA . ARG A 1 140 ? 6.444 3.130 8.051 1.00 72.50 140 ARG A CA 1
ATOM 1033 C C . ARG A 1 140 ? 5.922 3.128 6.611 1.00 72.50 140 ARG A C 1
ATOM 1035 O O . ARG A 1 140 ? 5.081 2.302 6.285 1.00 72.50 140 ARG A O 1
ATOM 1042 N N . THR A 1 141 ? 6.445 4.004 5.754 1.00 83.81 141 THR A N 1
ATOM 1043 C CA . THR A 1 141 ? 6.066 4.088 4.339 1.00 83.81 141 THR A CA 1
ATOM 1044 C C . THR A 1 141 ? 6.518 2.830 3.605 1.00 83.81 141 THR A C 1
ATOM 1046 O O . THR A 1 141 ? 5.719 2.189 2.929 1.00 83.81 141 THR A O 1
ATOM 1049 N N . VAL A 1 142 ? 7.770 2.414 3.825 1.00 92.62 142 VAL A N 1
ATOM 1050 C CA . VAL A 1 142 ? 8.329 1.188 3.231 1.00 92.62 142 VAL A CA 1
ATOM 1051 C C . VAL A 1 142 ? 7.577 -0.053 3.709 1.00 92.62 142 VAL A C 1
ATOM 1053 O O . VAL A 1 142 ? 7.236 -0.931 2.921 1.00 92.62 142 VAL A O 1
ATOM 1056 N N . VAL A 1 143 ? 7.247 -0.105 4.999 1.00 87.75 143 VAL A N 1
ATOM 1057 C CA . VAL A 1 143 ? 6.422 -1.175 5.573 1.00 87.75 143 VAL A CA 1
ATOM 1058 C C . VAL A 1 143 ? 5.000 -1.182 4.983 1.00 87.75 143 VAL A C 1
ATOM 1060 O O . VAL A 1 143 ? 4.428 -2.253 4.797 1.00 87.75 143 VAL A O 1
ATOM 1063 N N . GLY A 1 144 ? 4.434 -0.028 4.621 1.00 80.81 144 GLY A N 1
ATOM 1064 C CA . GLY A 1 144 ? 3.152 0.053 3.909 1.00 80.81 144 GLY A CA 1
ATOM 1065 C C . GLY A 1 144 ? 3.186 -0.618 2.530 1.00 80.81 144 GLY A C 1
ATOM 1066 O O . GLY A 1 144 ? 2.277 -1.374 2.177 1.00 80.81 144 GLY A O 1
ATOM 1067 N N . TRP A 1 145 ? 4.269 -0.422 1.773 1.00 93.94 145 TRP A N 1
ATOM 1068 C CA . TRP A 1 145 ? 4.476 -1.120 0.499 1.00 93.94 145 TRP A CA 1
ATOM 1069 C C . TRP A 1 145 ? 4.589 -2.632 0.699 1.00 93.94 145 TRP A C 1
ATOM 1071 O O . TRP A 1 145 ? 3.920 -3.401 0.013 1.00 93.94 145 TRP A O 1
ATOM 1081 N N . TRP A 1 146 ? 5.348 -3.059 1.709 1.00 93.94 146 TRP A N 1
ATOM 1082 C CA . TRP A 1 146 ? 5.458 -4.465 2.096 1.00 93.94 146 TRP A CA 1
ATOM 1083 C C . TRP A 1 146 ? 4.101 -5.111 2.413 1.00 93.94 146 TRP A C 1
ATOM 1085 O O . TRP A 1 146 ? 3.810 -6.209 1.934 1.00 93.94 146 TRP A O 1
ATOM 1095 N N . TYR A 1 147 ? 3.235 -4.425 3.167 1.00 89.06 147 TYR A N 1
ATOM 1096 C CA . TYR A 1 147 ? 1.904 -4.945 3.492 1.00 89.06 147 TYR A CA 1
ATOM 1097 C C . TYR A 1 147 ? 1.016 -5.136 2.264 1.00 89.06 147 TYR A C 1
ATOM 1099 O O . TYR A 1 147 ? 0.222 -6.076 2.236 1.00 89.06 147 TYR A O 1
ATOM 1107 N N . SER A 1 148 ? 1.184 -4.311 1.230 1.00 87.00 148 SER A N 1
ATOM 1108 C CA . SER A 1 148 ? 0.462 -4.491 -0.033 1.00 87.00 148 SER A CA 1
ATOM 1109 C C . SER A 1 148 ? 0.849 -5.806 -0.724 1.00 87.00 148 SER A C 1
ATOM 1111 O O . SER A 1 148 ? -0.012 -6.492 -1.274 1.00 87.00 148 SER A O 1
ATOM 1113 N N . ILE A 1 149 ? 2.125 -6.200 -0.639 1.00 95.38 149 ILE A N 1
ATOM 1114 C CA . ILE A 1 149 ? 2.636 -7.458 -1.201 1.00 95.38 149 ILE A CA 1
ATOM 1115 C C . ILE A 1 149 ? 2.135 -8.644 -0.370 1.00 95.38 149 ILE A C 1
ATOM 1117 O O . ILE A 1 149 ? 1.531 -9.558 -0.925 1.00 95.38 149 ILE A O 1
ATOM 1121 N N . ILE A 1 150 ? 2.299 -8.600 0.959 1.00 92.94 150 ILE A N 1
ATOM 1122 C CA . ILE A 1 150 ? 1.803 -9.649 1.869 1.00 92.94 150 ILE A CA 1
ATOM 1123 C C . ILE A 1 150 ? 0.302 -9.884 1.694 1.00 92.94 150 ILE A C 1
ATOM 1125 O O . ILE A 1 150 ? -0.158 -11.027 1.682 1.00 92.94 150 ILE A O 1
ATOM 1129 N N . SER A 1 151 ? -0.473 -8.802 1.586 1.00 88.75 151 SER A N 1
ATOM 1130 C CA . SER A 1 151 ? -1.922 -8.902 1.450 1.00 88.75 151 SER A CA 1
ATOM 1131 C C . SER A 1 151 ? -2.314 -9.644 0.176 1.00 88.75 151 SER A C 1
ATOM 1133 O O . SER A 1 151 ? -3.323 -10.345 0.189 1.00 88.75 151 SER A O 1
ATOM 1135 N N . TRP A 1 152 ? -1.542 -9.493 -0.901 1.00 93.56 152 TRP A N 1
ATOM 1136 C CA . TRP A 1 152 ? -1.762 -10.218 -2.146 1.00 93.56 152 TRP A CA 1
ATOM 1137 C C . TRP A 1 152 ? -1.278 -11.670 -2.057 1.00 93.56 152 TRP A C 1
ATOM 1139 O O . TRP A 1 152 ? -1.982 -12.573 -2.499 1.00 93.56 152 TRP A O 1
ATOM 1149 N N . THR A 1 153 ? -0.106 -11.918 -1.461 1.00 95.56 153 THR A N 1
ATOM 1150 C CA . THR A 1 153 ? 0.472 -13.272 -1.398 1.00 95.56 153 THR A CA 1
ATOM 1151 C C . THR A 1 153 ? -0.241 -14.190 -0.411 1.00 95.56 153 THR A C 1
ATOM 1153 O O . THR A 1 153 ? -0.140 -15.407 -0.553 1.00 95.56 153 THR A O 1
ATOM 1156 N N . ALA A 1 154 ? -0.937 -13.634 0.587 1.00 93.25 154 ALA A N 1
ATOM 1157 C CA . ALA A 1 154 ? -1.643 -14.365 1.642 1.00 93.25 154 ALA A CA 1
ATOM 1158 C C . ALA A 1 154 ? -0.749 -15.349 2.432 1.00 93.25 154 ALA A C 1
ATOM 1160 O O . ALA A 1 154 ? -1.207 -16.377 2.925 1.00 93.25 154 ALA A O 1
ATOM 1161 N N . THR A 1 155 ? 0.537 -15.025 2.586 1.00 92.12 155 THR A N 1
ATOM 1162 C CA . THR A 1 155 ? 1.548 -15.892 3.225 1.00 92.12 155 THR A CA 1
ATOM 1163 C C . THR A 1 155 ? 1.776 -15.602 4.714 1.00 92.12 155 THR A C 1
ATOM 1165 O O . THR A 1 155 ? 2.695 -16.147 5.324 1.00 92.12 155 THR A O 1
ATOM 1168 N N . GLY A 1 156 ? 0.957 -14.746 5.330 1.00 92.31 156 GLY A N 1
ATOM 1169 C CA . GLY A 1 156 ? 1.153 -14.303 6.713 1.00 92.31 156 GLY A CA 1
ATOM 1170 C C . GLY A 1 156 ? 2.194 -13.189 6.805 1.00 92.31 156 GLY A C 1
ATOM 1171 O O . GLY A 1 156 ? 2.146 -12.253 6.024 1.00 92.31 156 GLY A O 1
ATOM 1172 N N . SER A 1 157 ? 3.122 -13.243 7.763 1.00 91.31 157 SER A N 1
ATOM 1173 C CA . SER A 1 157 ? 4.093 -12.158 8.012 1.00 91.31 157 SER A CA 1
ATOM 1174 C C . SER A 1 157 ? 5.370 -12.223 7.165 1.00 91.31 157 SER A C 1
ATOM 1176 O O . SER A 1 157 ? 6.213 -11.331 7.265 1.00 91.31 157 S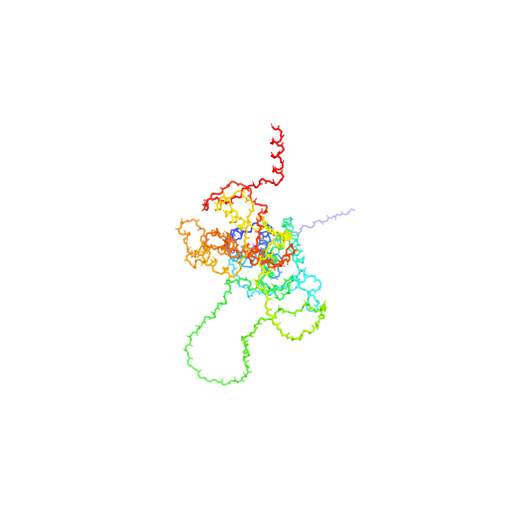ER A O 1
ATOM 1178 N N . GLN A 1 158 ? 5.540 -13.274 6.363 1.00 96.75 158 GLN A N 1
ATOM 1179 C CA . GLN A 1 158 ? 6.744 -13.543 5.577 1.00 96.75 158 GLN A CA 1
ATOM 1180 C C . GLN A 1 158 ? 6.355 -13.969 4.159 1.00 96.75 158 GLN A C 1
ATOM 1182 O O . GLN A 1 158 ? 5.268 -14.511 3.964 1.00 96.75 158 GLN A O 1
ATOM 1187 N N . ILE A 1 159 ? 7.225 -13.749 3.171 1.00 98.06 159 ILE A N 1
ATOM 1188 C CA . ILE A 1 159 ? 6.948 -14.097 1.768 1.00 98.06 159 ILE A CA 1
ATOM 1189 C C . ILE A 1 159 ? 8.037 -15.035 1.224 1.00 98.06 159 ILE A C 1
ATOM 1191 O O . ILE A 1 159 ? 9.171 -14.598 1.025 1.00 98.06 159 ILE A O 1
ATOM 1195 N N . PRO A 1 160 ? 7.732 -16.321 0.973 1.00 98.12 160 PRO A N 1
ATOM 1196 C CA . PRO A 1 160 ? 8.645 -17.236 0.288 1.00 98.12 160 PRO A CA 1
ATOM 1197 C C . PRO A 1 160 ? 8.977 -16.774 -1.137 1.00 98.12 160 PRO A C 1
ATOM 1199 O O . PRO A 1 160 ? 8.157 -16.118 -1.779 1.00 98.12 160 PRO A O 1
ATOM 1202 N N . TYR A 1 161 ? 10.132 -17.195 -1.669 1.00 98.12 161 TYR A N 1
ATOM 1203 C CA . TYR A 1 161 ? 10.583 -16.862 -3.032 1.00 98.12 161 TYR A CA 1
ATOM 1204 C C . TYR A 1 161 ? 9.486 -17.031 -4.085 1.00 98.12 161 TYR A C 1
ATOM 1206 O O . TYR 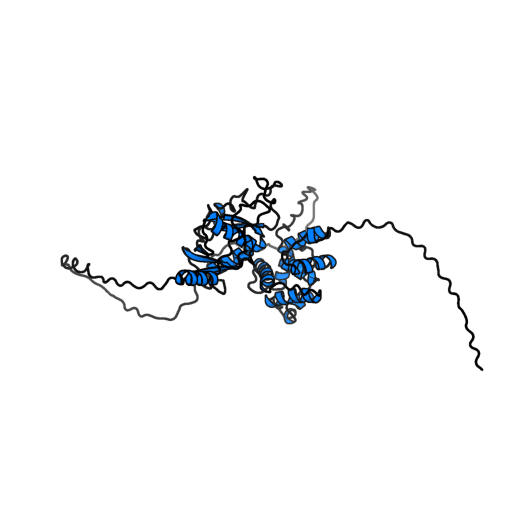A 1 161 ? 9.219 -16.101 -4.841 1.00 98.12 161 TYR A O 1
ATOM 1214 N N . LYS A 1 162 ? 8.819 -18.194 -4.105 1.00 97.94 162 LYS A N 1
ATOM 1215 C CA . LYS A 1 162 ? 7.795 -18.497 -5.111 1.00 97.94 162 LYS A CA 1
ATOM 1216 C C . LYS A 1 162 ? 6.649 -17.485 -5.071 1.00 97.94 162 LYS A C 1
ATOM 1218 O O . LYS A 1 162 ? 6.292 -16.950 -6.106 1.00 97.94 162 LYS A O 1
ATOM 1223 N N . ASN A 1 163 ? 6.137 -17.158 -3.886 1.00 98.31 163 ASN A N 1
ATOM 1224 C CA . ASN A 1 163 ? 5.053 -16.189 -3.733 1.00 98.31 163 ASN A CA 1
ATOM 1225 C C . ASN A 1 163 ? 5.490 -14.763 -4.084 1.00 98.31 163 ASN A C 1
ATOM 1227 O O . ASN A 1 163 ? 4.702 -14.014 -4.654 1.00 98.31 163 ASN A O 1
ATOM 1231 N N . PHE A 1 164 ? 6.731 -14.382 -3.760 1.00 98.19 164 PHE A N 1
ATOM 1232 C CA . PHE A 1 164 ? 7.232 -13.059 -4.126 1.00 98.19 164 PHE A CA 1
ATOM 1233 C C . PHE A 1 164 ? 7.422 -12.938 -5.641 1.00 98.19 164 PHE A C 1
ATOM 1235 O O . PHE A 1 164 ? 7.045 -11.933 -6.237 1.00 98.19 164 PHE A O 1
ATOM 1242 N N . ASN A 1 165 ? 7.936 -13.997 -6.268 1.00 98.12 165 ASN A N 1
ATOM 1243 C CA . ASN A 1 165 ? 8.012 -14.117 -7.714 1.00 98.12 165 ASN A CA 1
ATOM 1244 C C . ASN A 1 165 ? 6.611 -14.052 -8.340 1.00 98.12 165 ASN A C 1
ATOM 1246 O O . ASN A 1 165 ? 6.371 -13.222 -9.205 1.00 98.12 165 ASN A O 1
ATOM 1250 N N . ASP A 1 166 ? 5.656 -14.847 -7.859 1.00 97.56 166 ASP A N 1
ATOM 1251 C CA . ASP A 1 166 ? 4.283 -14.856 -8.375 1.00 97.56 166 ASP A CA 1
ATOM 1252 C C . ASP A 1 166 ? 3.622 -13.474 -8.266 1.00 97.56 166 ASP A C 1
ATOM 1254 O O . ASP A 1 166 ? 2.949 -13.040 -9.199 1.00 97.56 166 ASP A O 1
ATOM 1258 N N . TRP A 1 167 ? 3.872 -12.730 -7.185 1.00 97.69 167 TRP A N 1
ATOM 1259 C CA . TRP A 1 167 ? 3.404 -11.349 -7.069 1.00 97.69 167 TRP A CA 1
ATOM 1260 C C . TRP A 1 167 ? 3.942 -10.456 -8.198 1.00 97.69 167 TRP A C 1
ATOM 1262 O O . TRP A 1 167 ? 3.170 -9.688 -8.770 1.00 97.69 167 TRP A O 1
ATOM 1272 N N . LEU A 1 168 ? 5.219 -10.587 -8.577 1.00 97.31 168 LEU A N 1
ATOM 1273 C CA . LEU A 1 168 ? 5.833 -9.828 -9.681 1.00 97.31 168 LEU A CA 1
ATOM 1274 C C . LEU A 1 168 ? 5.266 -10.181 -11.064 1.00 97.31 168 LEU A C 1
ATOM 1276 O O . LEU A 1 168 ? 5.361 -9.369 -11.982 1.00 97.31 168 LEU A O 1
ATOM 1280 N N . HIS A 1 169 ? 4.686 -11.371 -11.224 1.00 95.62 169 HIS A N 1
ATOM 1281 C CA . HIS A 1 169 ? 4.146 -11.833 -12.504 1.00 95.62 169 HIS A CA 1
ATOM 1282 C C . HIS A 1 169 ? 2.625 -11.669 -12.615 1.00 95.62 169 HIS A C 1
ATOM 1284 O O . HIS A 1 169 ? 2.122 -11.429 -13.710 1.00 95.62 169 HIS A O 1
ATOM 1290 N N . TYR A 1 170 ? 1.894 -11.766 -11.500 1.00 94.69 170 TYR A N 1
ATOM 1291 C CA . TYR A 1 170 ? 0.441 -11.970 -11.519 1.00 94.69 170 TYR A CA 1
ATOM 1292 C C . TYR A 1 170 ? -0.358 -11.003 -10.640 1.00 94.69 170 TYR A C 1
ATOM 1294 O O . TYR A 1 170 ? -1.584 -11.081 -10.615 1.00 94.69 170 TYR A O 1
ATOM 1302 N N . SER A 1 171 ? 0.282 -10.070 -9.923 1.00 91.88 171 SER A N 1
ATOM 1303 C CA . SER A 1 171 ? -0.467 -9.115 -9.087 1.00 91.88 171 SER A CA 1
ATOM 1304 C C . SER A 1 171 ? -1.174 -8.001 -9.860 1.00 91.88 171 SER A C 1
ATOM 1306 O O . SER A 1 171 ? -1.957 -7.253 -9.272 1.00 91.88 171 SER A O 1
ATOM 1308 N N . ASN A 1 172 ? -0.946 -7.912 -11.173 1.00 84.56 172 ASN A N 1
ATOM 1309 C CA . ASN A 1 172 ? -1.625 -6.971 -12.052 1.00 84.56 172 ASN A CA 1
ATOM 1310 C C . ASN A 1 172 ? -2.957 -7.564 -12.567 1.00 84.56 172 ASN A C 1
ATOM 1312 O O . ASN A 1 172 ? -2.924 -8.499 -13.369 1.00 84.56 172 ASN A O 1
ATOM 1316 N N . PRO A 1 173 ? -4.123 -7.014 -12.177 1.00 67.62 173 PRO A N 1
ATOM 1317 C CA . PRO A 1 173 ? -5.429 -7.515 -12.611 1.00 67.62 173 PRO A CA 1
ATOM 1318 C C . PRO A 1 173 ? -5.705 -7.302 -14.106 1.00 67.62 173 PRO A C 1
ATOM 1320 O O . PRO A 1 173 ? -6.610 -7.927 -14.649 1.00 67.62 173 PRO A O 1
ATOM 1323 N N . SER A 1 174 ? -4.950 -6.422 -14.769 1.00 64.50 174 SER A N 1
ATOM 1324 C CA . SER A 1 174 ? -5.147 -6.073 -16.179 1.00 64.50 174 SER A CA 1
ATOM 1325 C C . SER A 1 174 ? -4.581 -7.117 -17.153 1.00 64.50 174 SER A C 1
ATOM 1327 O O . SER A 1 174 ? -4.845 -7.042 -18.352 1.00 64.50 174 SER A O 1
ATOM 1329 N N . VAL A 1 175 ? -3.847 -8.118 -16.653 1.00 55.50 175 VAL A N 1
ATOM 1330 C CA . VAL A 1 175 ? -3.472 -9.313 -17.421 1.00 55.50 175 VAL A CA 1
ATOM 1331 C C . VAL A 1 175 ? -4.560 -10.369 -17.218 1.00 55.50 175 VAL A C 1
ATOM 1333 O O . VAL A 1 175 ? -4.352 -11.404 -16.589 1.00 55.50 175 VAL A O 1
ATOM 1336 N N . GLU A 1 176 ? -5.764 -10.101 -17.725 1.00 46.31 176 GLU A N 1
ATOM 1337 C CA . GLU A 1 176 ? -6.681 -11.202 -18.020 1.00 46.31 176 GLU A CA 1
ATOM 1338 C C . GLU A 1 176 ? -5.968 -12.070 -19.068 1.00 46.31 176 GLU A C 1
ATOM 1340 O O . GLU A 1 176 ? -5.453 -11.506 -20.044 1.00 46.31 176 GLU A O 1
ATOM 1345 N N . PRO A 1 177 ? -5.847 -13.401 -18.879 1.00 46.53 177 PRO A N 1
ATOM 1346 C CA . PRO A 1 177 ? -5.254 -14.253 -19.894 1.00 46.53 177 PRO A CA 1
ATOM 1347 C C . PRO A 1 177 ? -6.025 -13.969 -21.170 1.00 46.53 177 PRO A C 1
ATOM 1349 O O . PRO A 1 177 ? -7.230 -14.217 -21.212 1.00 46.53 177 PRO A O 1
ATOM 1352 N N . GLN A 1 178 ? -5.372 -13.393 -22.183 1.00 40.72 178 GLN A N 1
ATOM 1353 C CA . GLN A 1 178 ? -6.006 -13.298 -23.484 1.00 40.72 178 GLN A CA 1
ATOM 1354 C C . GLN A 1 178 ? -6.350 -14.731 -23.858 1.00 40.72 178 GLN A C 1
ATOM 1356 O O . GLN A 1 178 ? -5.452 -15.536 -24.113 1.00 40.72 178 GLN A O 1
ATOM 1361 N N . GLN A 1 179 ? -7.641 -15.067 -23.784 1.00 37.81 179 GLN A N 1
ATOM 1362 C CA . GLN A 1 179 ? -8.153 -16.311 -24.318 1.00 37.81 179 GLN A CA 1
ATOM 1363 C C . GLN A 1 179 ? -7.601 -16.378 -25.730 1.00 37.81 179 GLN A C 1
ATOM 1365 O O . GLN A 1 179 ? -7.831 -15.475 -26.539 1.00 37.81 179 GLN A O 1
ATOM 1370 N N . SER A 1 180 ? -6.770 -17.394 -25.958 1.00 32.66 180 SER A N 1
ATOM 1371 C CA . SER A 1 180 ? -6.212 -17.698 -27.265 1.00 32.66 180 SER A CA 1
ATOM 1372 C C . SER A 1 180 ? -7.347 -17.557 -28.279 1.00 32.66 180 SER A C 1
ATOM 1374 O O . SER A 1 180 ? -8.416 -18.117 -28.013 1.00 32.66 180 SER A O 1
ATOM 1376 N N . PRO A 1 181 ? -7.197 -16.780 -29.367 1.00 37.59 181 PRO A N 1
ATOM 1377 C CA . PRO A 1 181 ? -8.271 -16.645 -30.332 1.00 37.59 181 PRO A CA 1
ATOM 1378 C C . PRO A 1 181 ? -8.637 -18.052 -30.792 1.00 37.59 181 PRO A C 1
ATOM 1380 O O . PRO A 1 181 ? -7.803 -18.769 -31.347 1.00 37.59 181 PRO A O 1
ATOM 1383 N N . HIS A 1 182 ? -9.866 -18.456 -3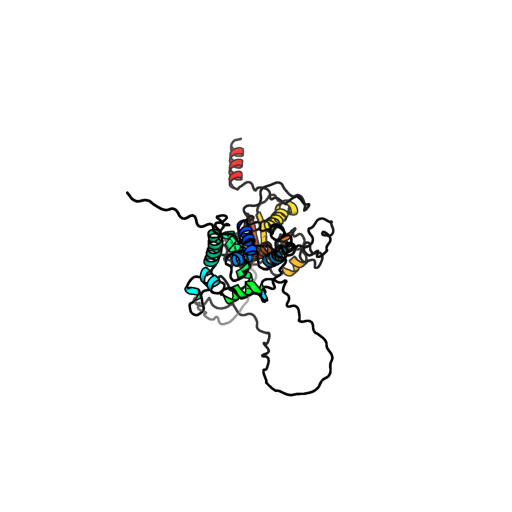0.478 1.00 33.88 182 HIS A N 1
ATOM 1384 C CA . HIS A 1 182 ? -10.488 -19.645 -31.024 1.00 33.88 182 HIS A CA 1
ATOM 1385 C C . HIS A 1 182 ? -10.527 -19.412 -32.538 1.00 33.88 182 HIS A C 1
ATOM 1387 O O . HIS A 1 182 ? -11.344 -18.647 -33.049 1.00 33.88 182 HIS A O 1
ATOM 1393 N N . ILE A 1 183 ? -9.532 -19.948 -33.245 1.00 36.91 183 ILE A N 1
ATOM 1394 C CA . ILE A 1 183 ? -9.572 -20.047 -34.695 1.00 36.91 183 ILE A CA 1
ATOM 1395 C C . ILE A 1 183 ? -10.524 -21.202 -34.959 1.00 36.91 183 ILE A C 1
ATOM 1397 O O . ILE A 1 183 ? -10.121 -22.364 -34.945 1.00 36.91 183 ILE A O 1
ATOM 1401 N N . ASP A 1 184 ? -11.795 -20.873 -35.162 1.00 38.91 184 ASP A N 1
ATOM 1402 C CA . ASP A 1 184 ? -12.773 -21.801 -35.712 1.00 38.91 184 ASP A CA 1
ATOM 1403 C C . ASP A 1 184 ? -12.432 -21.996 -37.196 1.00 38.91 184 ASP A C 1
ATOM 1405 O O . ASP A 1 184 ? -12.942 -21.325 -38.091 1.00 38.91 184 ASP A O 1
ATOM 1409 N N . GLY A 1 185 ? -11.451 -22.862 -37.439 1.00 33.94 185 GLY A N 1
ATOM 1410 C CA . GLY A 1 185 ? -11.109 -23.379 -38.751 1.00 33.94 185 GLY A CA 1
ATOM 1411 C C . GLY A 1 185 ? -11.736 -24.752 -38.921 1.00 33.94 185 GLY A C 1
ATOM 1412 O O . GLY A 1 185 ? -11.113 -25.758 -38.592 1.00 33.94 185 GLY A O 1
ATOM 1413 N N . GLU A 1 186 ? -12.959 -24.792 -39.444 1.00 42.12 186 GLU A N 1
ATOM 1414 C CA . GLU A 1 186 ? -13.512 -25.993 -40.066 1.00 42.12 186 GLU A CA 1
ATOM 1415 C C . GLU A 1 186 ? -12.624 -26.384 -41.257 1.00 42.12 186 GLU A C 1
ATOM 1417 O O . GLU A 1 186 ? -12.676 -25.763 -42.320 1.00 42.12 186 GLU A O 1
ATOM 1422 N N . HIS A 1 187 ? -11.810 -27.427 -41.098 1.00 33.47 187 HIS A N 1
ATOM 1423 C CA . HIS A 1 187 ? -11.365 -28.244 -42.221 1.00 33.47 187 HIS A CA 1
ATOM 1424 C C . HIS A 1 187 ? -11.298 -29.714 -41.814 1.00 33.47 187 HIS A C 1
ATOM 1426 O O . HIS A 1 187 ? -10.556 -30.112 -40.917 1.00 33.47 187 HIS A O 1
ATOM 1432 N N . GLU A 1 188 ? -12.130 -30.490 -42.501 1.00 43.75 188 GLU A N 1
ATOM 1433 C CA . GLU A 1 188 ? -12.163 -31.943 -42.520 1.00 43.75 188 GLU A CA 1
ATOM 1434 C C . GLU A 1 188 ? -10.799 -32.513 -42.944 1.00 43.75 188 GLU A C 1
ATOM 1436 O O . GLU A 1 188 ? -10.146 -31.994 -43.852 1.00 43.75 188 GLU A O 1
ATOM 1441 N N . GLY A 1 189 ? -10.373 -33.605 -42.309 1.00 32.41 189 GLY A N 1
ATOM 1442 C CA . GLY A 1 189 ? -9.167 -34.331 -42.702 1.00 32.41 189 GLY A CA 1
ATOM 1443 C C . GLY A 1 189 ? -8.823 -35.460 -41.736 1.00 32.41 189 GLY A C 1
ATOM 1444 O O . GLY A 1 189 ? -8.367 -35.226 -40.624 1.00 32.41 189 GLY A O 1
ATOM 1445 N N . GLU A 1 190 ? -9.083 -36.684 -42.177 1.00 35.41 190 GLU A N 1
ATOM 1446 C CA . GLU A 1 190 ? -9.029 -37.953 -41.452 1.00 35.41 190 GLU A CA 1
ATOM 1447 C C . GLU A 1 190 ? -7.643 -38.384 -40.915 1.00 35.41 190 GLU A C 1
ATOM 1449 O O . GLU A 1 190 ? -6.602 -38.088 -41.492 1.00 35.41 190 GLU A O 1
ATOM 1454 N N . ASN A 1 191 ? -7.704 -39.256 -39.895 1.00 35.50 191 ASN A N 1
ATOM 1455 C CA . ASN A 1 191 ? -6.758 -40.328 -39.530 1.00 35.50 191 ASN A CA 1
ATOM 1456 C C . ASN A 1 191 ? -5.341 -39.974 -39.027 1.00 35.50 191 ASN A C 1
ATOM 1458 O O . ASN A 1 191 ? -4.424 -39.736 -39.803 1.00 35.50 191 ASN A O 1
ATOM 1462 N N . ALA A 1 192 ? -5.079 -40.218 -37.735 1.00 34.53 192 ALA A N 1
ATOM 1463 C CA . ALA A 1 192 ? -4.596 -41.526 -37.258 1.00 34.53 192 ALA A CA 1
ATOM 1464 C C . ALA A 1 192 ? -4.286 -41.521 -35.744 1.00 34.53 192 ALA A C 1
ATOM 1466 O O . ALA A 1 192 ? -3.745 -40.573 -35.183 1.00 34.53 192 ALA A O 1
ATOM 1467 N N . HIS A 1 193 ? -4.623 -42.646 -35.116 1.00 32.75 193 HIS A N 1
ATOM 1468 C CA . HIS A 1 193 ? -4.362 -43.052 -33.737 1.00 32.75 193 HIS A CA 1
ATOM 1469 C C . HIS A 1 193 ? -2.942 -42.773 -33.205 1.00 32.75 193 HIS A C 1
ATOM 1471 O O . HIS A 1 193 ? -1.966 -43.262 -33.767 1.00 32.75 193 HIS A O 1
ATOM 1477 N N . ALA A 1 194 ? -2.856 -42.215 -31.993 1.00 32.00 194 ALA A N 1
ATOM 1478 C CA . ALA A 1 194 ? -1.983 -42.744 -30.943 1.00 32.00 194 ALA A CA 1
ATOM 1479 C C . ALA A 1 194 ? -2.530 -42.377 -29.557 1.00 32.00 194 ALA A C 1
ATOM 1481 O O . ALA A 1 194 ? -2.876 -41.241 -29.252 1.00 32.00 194 ALA A O 1
ATOM 1482 N N . HIS A 1 195 ? -2.642 -43.417 -28.751 1.00 32.06 195 HIS A N 1
ATOM 1483 C CA . HIS A 1 195 ? -3.287 -43.523 -27.459 1.00 32.06 195 HIS A CA 1
ATOM 1484 C C . HIS A 1 195 ? -2.273 -43.172 -26.363 1.00 32.06 195 HIS A C 1
ATOM 1486 O O . HIS A 1 195 ? -1.213 -43.787 -26.343 1.00 32.06 195 HIS A O 1
ATOM 1492 N N . LEU A 1 196 ? -2.584 -42.251 -25.445 1.00 31.28 196 LEU A N 1
ATOM 1493 C CA . LEU A 1 196 ? -1.981 -42.213 -24.107 1.00 31.28 196 LEU A CA 1
ATOM 1494 C C . LEU A 1 196 ? -2.953 -41.544 -23.126 1.00 31.28 196 LEU A C 1
ATOM 1496 O O . LEU A 1 196 ? -3.335 -40.386 -23.269 1.00 31.28 196 LEU A O 1
ATOM 1500 N N . HIS A 1 197 ? -3.384 -42.347 -22.158 1.00 33.44 197 HIS A N 1
ATOM 1501 C CA . HIS A 1 197 ? -4.296 -42.008 -21.077 1.00 33.44 197 HIS A CA 1
ATOM 1502 C C . HIS A 1 197 ? -3.658 -41.055 -20.056 1.00 33.44 197 HIS A C 1
ATOM 1504 O O . HIS A 1 1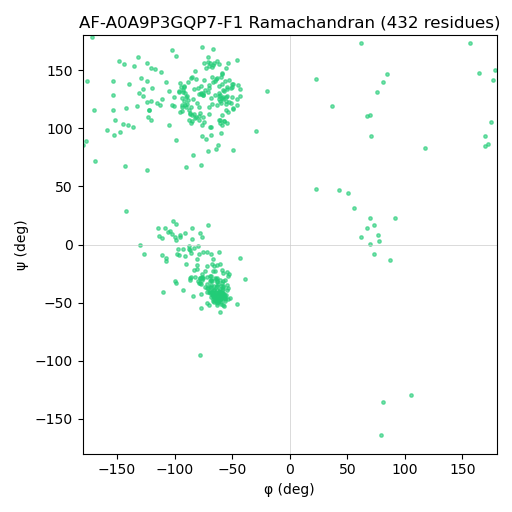97 ? -2.548 -41.291 -19.588 1.00 33.44 197 HIS A O 1
ATOM 1510 N N . GLY A 1 198 ? -4.428 -40.057 -19.624 1.00 29.11 198 GLY A N 1
ATOM 1511 C CA . GLY A 1 198 ? -4.193 -39.284 -18.406 1.00 29.11 198 GLY A CA 1
ATOM 1512 C C . GLY A 1 198 ? -5.498 -38.627 -17.964 1.00 29.11 198 GLY A C 1
ATOM 1513 O O . GLY A 1 198 ? -5.912 -37.629 -18.541 1.00 29.11 198 GLY A O 1
ATOM 1514 N N . HIS A 1 199 ? -6.183 -39.245 -17.000 1.00 32.09 199 HIS A N 1
ATOM 1515 C CA . HIS A 1 199 ? -7.415 -38.737 -16.392 1.00 32.09 199 HIS A CA 1
ATOM 1516 C C . HIS A 1 199 ? -7.215 -37.367 -15.715 1.00 32.09 199 HIS A C 1
ATOM 1518 O O . HIS A 1 199 ? -6.187 -37.163 -15.067 1.00 32.09 199 HIS A O 1
ATOM 1524 N N . PRO A 1 200 ? -8.219 -36.474 -15.765 1.00 31.00 200 PRO A N 1
ATOM 1525 C CA . PRO A 1 200 ? -8.309 -35.324 -14.877 1.00 31.00 200 PRO A CA 1
ATOM 1526 C C . PRO A 1 200 ? -8.845 -35.758 -13.504 1.00 31.00 200 PRO A C 1
ATOM 1528 O O . PRO A 1 200 ? -9.872 -36.429 -13.412 1.00 31.00 200 PRO A O 1
ATOM 1531 N N . GLN A 1 201 ? -8.156 -35.372 -12.428 1.00 31.50 201 GLN A N 1
ATOM 1532 C CA . GLN A 1 201 ? -8.730 -35.413 -11.084 1.00 31.50 201 GLN A CA 1
ATOM 1533 C C . GLN A 1 201 ? -9.708 -34.246 -10.936 1.00 31.50 201 GLN A C 1
ATOM 1535 O O . GLN A 1 201 ? -9.309 -33.083 -10.876 1.00 31.50 201 GLN A O 1
ATOM 1540 N N . GLU A 1 202 ? -10.990 -34.585 -10.874 1.00 29.89 202 GLU A N 1
ATOM 1541 C CA . GLU A 1 202 ? -12.042 -33.751 -10.308 1.00 29.89 202 GLU A CA 1
ATOM 1542 C C . GLU A 1 202 ? -11.697 -33.430 -8.845 1.00 29.89 202 GLU A C 1
ATOM 1544 O O . GLU A 1 202 ? -11.433 -34.331 -8.045 1.00 29.89 202 GLU A O 1
ATOM 1549 N N . MET A 1 203 ? -11.690 -32.145 -8.484 1.00 31.19 203 MET A N 1
ATOM 1550 C CA . MET A 1 203 ? -11.736 -31.726 -7.084 1.00 31.19 203 MET A CA 1
ATOM 1551 C C . MET A 1 203 ? -13.201 -31.470 -6.714 1.00 31.19 203 MET A C 1
ATOM 1553 O O . MET A 1 203 ? -13.811 -30.584 -7.317 1.00 31.19 203 MET A O 1
ATOM 1557 N N . PRO A 1 204 ? -13.783 -32.206 -5.751 1.00 36.50 204 PRO A N 1
ATOM 1558 C CA . PRO A 1 204 ? -15.107 -31.889 -5.252 1.00 36.50 204 PRO A CA 1
ATOM 1559 C C . PRO A 1 204 ? -15.050 -30.646 -4.360 1.00 36.50 204 PRO A C 1
ATOM 1561 O O . PRO A 1 204 ? -14.205 -30.520 -3.471 1.00 36.50 204 PRO A O 1
ATOM 1564 N N . ALA A 1 205 ? -15.984 -29.738 -4.618 1.00 36.50 205 ALA A N 1
ATOM 1565 C CA . ALA A 1 205 ? -16.443 -28.757 -3.654 1.00 36.50 205 ALA A CA 1
ATOM 1566 C C . ALA A 1 205 ? -17.216 -29.485 -2.543 1.00 36.50 205 ALA A C 1
ATOM 1568 O O . ALA A 1 205 ? -18.104 -30.267 -2.865 1.00 36.50 205 ALA A O 1
ATOM 1569 N N . ASP A 1 206 ? -16.829 -29.269 -1.282 1.00 32.34 206 ASP A N 1
ATOM 1570 C CA . ASP A 1 206 ? -17.697 -29.121 -0.098 1.00 32.34 206 ASP A CA 1
ATOM 1571 C C . ASP A 1 206 ? -16.891 -29.277 1.208 1.00 32.34 206 ASP A C 1
ATOM 1573 O O . ASP A 1 206 ? -15.936 -30.051 1.279 1.00 32.34 206 ASP A O 1
ATOM 1577 N N . GLY A 1 207 ? -17.316 -28.562 2.258 1.00 29.58 207 GLY A N 1
ATOM 1578 C CA . GLY A 1 207 ? -16.869 -28.746 3.649 1.00 29.58 207 GLY A CA 1
ATOM 1579 C C . GLY A 1 207 ? -16.158 -27.513 4.215 1.00 29.58 207 GLY A C 1
ATOM 1580 O O . GLY A 1 207 ? -14.957 -27.362 4.040 1.00 29.58 207 GLY A O 1
ATOM 1581 N N . ASP A 1 208 ? -16.847 -26.490 4.715 1.00 30.05 208 ASP A N 1
ATOM 1582 C CA . ASP A 1 208 ? -17.656 -26.422 5.945 1.00 30.05 208 ASP A CA 1
ATOM 1583 C C . ASP A 1 208 ? -16.829 -26.200 7.229 1.00 30.05 208 ASP A C 1
ATOM 1585 O O . ASP A 1 208 ? -15.711 -26.678 7.416 1.00 30.05 208 ASP A O 1
ATOM 1589 N N . ASN A 1 209 ? -17.403 -25.351 8.075 1.00 39.91 209 ASN A N 1
ATOM 1590 C CA . ASN A 1 209 ? -16.839 -24.688 9.235 1.00 39.91 209 ASN A CA 1
ATOM 1591 C C . ASN A 1 209 ? -16.554 -25.646 10.395 1.00 39.91 209 ASN A C 1
ATOM 1593 O O . ASN A 1 209 ? -17.486 -26.113 11.040 1.00 39.91 209 ASN A O 1
ATOM 1597 N N . THR A 1 210 ? -15.293 -25.769 10.810 1.00 31.59 210 THR A N 1
ATOM 1598 C CA . THR A 1 210 ? -14.955 -26.169 12.189 1.00 31.59 210 THR A CA 1
ATOM 1599 C C . THR A 1 210 ? -13.600 -25.606 12.613 1.00 31.59 210 THR A C 1
ATOM 1601 O O . THR A 1 210 ? -12.571 -26.232 12.398 1.00 31.59 210 THR A O 1
ATOM 1604 N N . HIS A 1 211 ? -13.592 -24.444 13.269 1.00 29.38 211 HIS A N 1
ATOM 1605 C CA . HIS A 1 211 ? -12.486 -24.016 14.137 1.00 29.38 211 HIS A CA 1
ATOM 1606 C C . HIS A 1 211 ? -13.037 -23.266 15.361 1.00 29.38 211 HIS A C 1
ATOM 1608 O O . HIS A 1 211 ? -12.843 -22.068 15.532 1.00 29.38 211 HIS A O 1
ATOM 1614 N N . GLN A 1 212 ? -13.733 -23.996 16.232 1.00 33.62 212 GLN A N 1
ATOM 1615 C CA . GLN A 1 212 ? -13.930 -23.631 17.637 1.00 33.62 212 GLN A CA 1
ATOM 1616 C C . GLN A 1 212 ? -14.007 -24.916 18.461 1.00 33.62 212 GLN A C 1
ATOM 1618 O O . GLN A 1 212 ? -15.060 -25.537 18.512 1.00 33.62 212 GLN A O 1
ATOM 1623 N N . ALA A 1 213 ? -12.889 -25.321 19.068 1.00 29.80 213 ALA A N 1
ATOM 1624 C CA . ALA A 1 213 ? -12.833 -26.059 20.337 1.00 29.80 213 ALA A CA 1
ATOM 1625 C C . ALA A 1 213 ? -11.408 -26.571 20.566 1.00 29.80 213 ALA A C 1
ATOM 1627 O O . ALA A 1 213 ? -11.056 -27.649 20.103 1.00 29.80 213 ALA A O 1
ATOM 1628 N N . LEU A 1 214 ? -10.589 -25.810 21.293 1.00 29.77 214 LEU A N 1
ATOM 1629 C CA . LEU A 1 214 ? -9.441 -26.350 22.031 1.00 29.77 214 LEU A CA 1
ATOM 1630 C C . LEU A 1 214 ? -8.895 -25.264 22.957 1.00 29.77 214 LEU A C 1
ATOM 1632 O O . LEU A 1 214 ? -7.871 -24.681 22.662 1.00 29.77 214 LEU A O 1
ATOM 1636 N N . PHE A 1 215 ? -9.626 -24.945 24.029 1.00 30.53 215 PHE A N 1
ATOM 1637 C CA . PHE A 1 215 ? -9.105 -24.365 25.279 1.00 30.53 215 PHE A CA 1
ATOM 1638 C C . PHE A 1 215 ? -10.263 -24.227 26.279 1.00 30.53 215 PHE A C 1
ATOM 1640 O O . PHE A 1 215 ?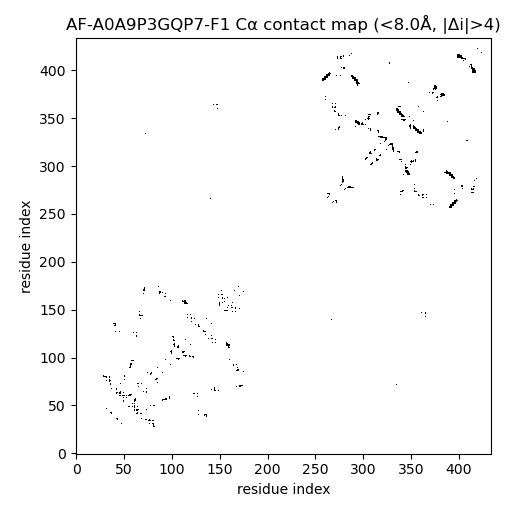 -10.945 -23.211 26.286 1.00 30.53 215 PHE A O 1
ATOM 1647 N N . ALA A 1 216 ? -10.510 -25.270 27.079 1.00 31.66 216 ALA A N 1
ATOM 1648 C CA . ALA A 1 216 ? -11.084 -25.198 28.432 1.00 31.66 216 ALA A CA 1
ATOM 1649 C C . ALA A 1 216 ? -11.396 -26.617 28.935 1.00 31.66 216 ALA A C 1
ATOM 1651 O O . ALA A 1 216 ? -12.506 -27.120 28.802 1.00 31.66 216 ALA A O 1
ATOM 1652 N N . SER A 1 217 ? -10.412 -27.275 29.538 1.00 29.16 217 SER A N 1
ATOM 1653 C CA . SER A 1 217 ? -10.681 -28.345 30.495 1.00 29.16 217 SER A CA 1
ATOM 1654 C C . SER A 1 217 ? -9.668 -28.193 31.608 1.00 29.16 217 SER A C 1
ATOM 1656 O O . SER A 1 217 ? -8.488 -28.432 31.383 1.00 29.16 217 SER A O 1
ATOM 1658 N N . LEU A 1 218 ? -10.131 -27.652 32.736 1.00 30.98 218 LEU A N 1
ATOM 1659 C CA . LEU A 1 218 ? -9.643 -27.860 34.101 1.00 30.98 218 LEU A CA 1
ATOM 1660 C C . LEU A 1 218 ? -10.325 -26.822 34.998 1.00 30.98 218 LEU A C 1
ATOM 1662 O O . LEU A 1 218 ? -9.780 -25.756 35.255 1.00 30.98 218 LEU A O 1
ATOM 1666 N N . GLN A 1 219 ? -11.533 -27.146 35.453 1.00 34.00 219 GLN A N 1
ATOM 1667 C CA . GLN A 1 219 ? -12.033 -26.805 36.786 1.00 34.00 219 GLN A CA 1
ATOM 1668 C C . GLN A 1 219 ? -13.336 -27.572 37.003 1.00 34.00 219 GLN A C 1
ATOM 1670 O O . GLN A 1 219 ? -14.294 -27.441 36.245 1.00 34.00 219 GLN A O 1
ATOM 1675 N N . GLY A 1 220 ? -13.304 -28.468 37.985 1.00 34.03 220 GLY A N 1
ATOM 1676 C CA . GLY A 1 220 ? -14.416 -29.344 38.300 1.00 34.03 220 GLY A CA 1
ATOM 1677 C C . GLY A 1 220 ? -15.587 -28.603 38.926 1.00 34.03 220 GLY A C 1
ATOM 1678 O O . GLY A 1 220 ? -15.429 -27.534 39.510 1.00 34.03 220 GLY A O 1
ATOM 1679 N N . ASN A 1 221 ? -16.751 -29.243 38.888 1.00 33.69 221 ASN A N 1
ATOM 1680 C CA . ASN A 1 221 ? -17.591 -29.248 40.068 1.00 33.69 221 ASN A CA 1
ATOM 1681 C C . ASN A 1 221 ? -18.508 -30.466 40.135 1.00 33.69 221 ASN A C 1
ATOM 1683 O O . ASN A 1 221 ? -19.062 -30.942 39.146 1.00 33.69 221 ASN A O 1
ATOM 1687 N N . SER A 1 222 ? -18.600 -30.933 41.374 1.00 38.34 222 SER A N 1
ATOM 1688 C CA . SER A 1 222 ? -19.465 -31.968 41.914 1.00 38.34 222 SER A CA 1
ATOM 1689 C C . SER A 1 222 ? -20.933 -31.742 41.548 1.00 38.34 222 SER A C 1
ATOM 1691 O O . SER A 1 222 ? -21.450 -30.635 41.692 1.00 38.34 222 SER A O 1
ATOM 1693 N N . SER A 1 223 ? -21.614 -32.804 41.123 1.00 32.62 223 SER A N 1
ATOM 1694 C CA . SER A 1 223 ? -23.073 -32.862 41.018 1.00 32.62 223 SER A CA 1
ATOM 1695 C C . SER A 1 223 ? -23.580 -33.999 41.905 1.00 32.62 223 SER A C 1
ATOM 1697 O O . SER A 1 223 ? -23.405 -35.174 41.594 1.00 32.62 223 SER A O 1
ATOM 1699 N N . THR A 1 224 ? -24.205 -33.642 43.028 1.00 37.31 224 THR A N 1
ATOM 1700 C CA . THR A 1 224 ? -25.091 -34.536 43.782 1.00 37.31 224 THR A CA 1
ATOM 1701 C C . THR A 1 224 ? -26.522 -34.362 43.288 1.00 37.31 224 THR A C 1
ATOM 1703 O O . THR A 1 224 ? -27.026 -33.249 43.145 1.00 37.31 224 THR A O 1
ATOM 1706 N N . SER A 1 225 ? -27.146 -35.498 43.006 1.00 40.12 225 SER A N 1
ATOM 1707 C CA . SER A 1 225 ? -28.497 -35.703 42.496 1.00 40.12 225 SER A CA 1
ATOM 1708 C C . SER A 1 225 ? -29.590 -35.367 43.516 1.00 40.12 225 SER A C 1
ATOM 1710 O O . SER A 1 225 ? -29.542 -35.851 44.645 1.00 40.12 225 SER A O 1
ATOM 1712 N N . ASN A 1 226 ? -30.621 -34.642 43.073 1.00 33.56 226 ASN A N 1
ATOM 1713 C CA . ASN A 1 226 ? -31.932 -34.576 43.725 1.00 33.56 226 ASN A CA 1
ATOM 1714 C C . ASN A 1 226 ? -32.828 -35.735 43.254 1.00 33.56 226 ASN A C 1
ATOM 1716 O O . ASN A 1 226 ? -32.839 -36.068 42.070 1.00 33.56 226 ASN A O 1
ATOM 1720 N N . THR A 1 227 ? -33.630 -36.280 44.169 1.00 39.06 227 THR A N 1
ATOM 1721 C CA . THR A 1 227 ? -34.811 -37.114 43.882 1.00 39.06 227 THR A CA 1
ATOM 1722 C C . THR A 1 227 ? -36.020 -36.543 44.639 1.00 39.06 227 THR A C 1
ATOM 1724 O O . THR A 1 227 ? -35.860 -36.139 45.786 1.00 39.06 227 THR A O 1
ATOM 1727 N N . SER A 1 228 ? -37.150 -36.424 43.915 1.00 44.56 228 SER A N 1
ATOM 1728 C CA . SER A 1 228 ? -38.588 -36.597 44.277 1.00 44.56 228 SER A CA 1
ATOM 1729 C C . SER A 1 228 ? -39.019 -36.458 45.753 1.00 44.56 228 SER A C 1
ATOM 1731 O O . SER A 1 228 ? -38.359 -36.993 46.630 1.00 44.56 228 SER A O 1
ATOM 1733 N N . ASP A 1 229 ? -40.164 -35.891 46.146 1.00 36.09 229 ASP A N 1
ATOM 1734 C CA . ASP A 1 229 ? -41.513 -35.827 45.549 1.00 36.09 229 ASP A CA 1
ATOM 1735 C C . ASP A 1 229 ? -42.387 -34.835 46.400 1.00 36.09 229 ASP A C 1
ATOM 1737 O O . ASP A 1 229 ? -41.873 -34.282 47.377 1.00 36.09 229 ASP A O 1
ATOM 1741 N N . PRO A 1 230 ? -43.670 -34.566 46.059 1.00 63.06 230 PRO A N 1
ATOM 1742 C CA . PRO A 1 230 ? -44.465 -33.402 46.476 1.00 63.06 230 PRO A CA 1
ATOM 1743 C C . PRO A 1 230 ? -45.470 -33.685 47.602 1.00 63.06 230 PRO A C 1
ATOM 1745 O O . PRO A 1 230 ? -45.824 -34.836 47.809 1.00 63.06 230 PRO A O 1
ATOM 1748 N N . THR A 1 231 ? -46.025 -32.620 48.205 1.00 37.88 231 THR A N 1
ATOM 1749 C CA . THR A 1 231 ? -47.465 -32.478 48.544 1.00 37.88 231 THR A CA 1
ATOM 1750 C C . THR A 1 231 ? -47.785 -31.164 49.273 1.00 37.88 231 THR A C 1
ATOM 1752 O O . THR A 1 231 ? -46.973 -30.667 50.043 1.00 37.88 231 THR A O 1
ATOM 1755 N N . GLU A 1 232 ? -49.024 -30.699 49.049 1.00 37.53 232 GLU A N 1
ATOM 1756 C CA . GLU A 1 232 ? -49.852 -29.785 49.868 1.00 37.53 232 GLU A CA 1
ATOM 1757 C C . GLU A 1 232 ? -49.425 -28.308 49.976 1.00 37.53 232 GLU A C 1
ATOM 1759 O O . GLU A 1 232 ? -48.343 -27.965 50.425 1.00 37.53 232 GLU A O 1
ATOM 1764 N N . SER A 1 233 ? -50.188 -27.369 49.404 1.00 48.28 233 SER A N 1
ATOM 1765 C CA . SER A 1 233 ? -51.525 -26.878 49.810 1.00 48.28 233 SER A CA 1
ATOM 1766 C C . SER A 1 233 ? -51.473 -25.949 51.033 1.00 48.28 233 SER A C 1
ATOM 1768 O O . SER A 1 233 ? -50.865 -26.268 52.042 1.00 48.28 233 SER A O 1
ATOM 1770 N N . THR A 1 234 ? -52.158 -24.806 50.886 1.00 46.25 234 THR A N 1
ATOM 1771 C CA . THR A 1 234 ? -52.402 -23.693 51.830 1.00 46.25 234 THR A CA 1
ATOM 1772 C C . THR A 1 234 ? -51.227 -22.776 52.196 1.00 46.25 234 THR A C 1
ATOM 1774 O O . THR A 1 234 ? -50.530 -23.031 53.163 1.00 46.25 234 THR A O 1
ATOM 1777 N N . ASP A 1 235 ? -51.071 -21.650 51.476 1.00 42.09 235 ASP A N 1
ATOM 1778 C CA . ASP A 1 235 ? -51.055 -20.299 52.090 1.00 42.09 235 ASP A CA 1
ATOM 1779 C C . ASP A 1 235 ? -50.868 -19.175 51.046 1.00 42.09 235 ASP A C 1
ATOM 1781 O O . ASP A 1 235 ? -49.771 -18.678 50.786 1.00 42.09 235 ASP A O 1
ATOM 1785 N N . MET A 1 236 ? -51.966 -18.725 50.430 1.00 48.75 236 MET A N 1
ATOM 1786 C CA . MET A 1 236 ? -51.931 -17.676 49.395 1.00 48.75 236 MET A CA 1
ATOM 1787 C C . MET A 1 236 ? -52.087 -16.244 49.945 1.00 48.75 236 MET A C 1
ATOM 1789 O O . MET A 1 236 ? -52.206 -15.297 49.173 1.00 48.75 236 MET A O 1
ATOM 1793 N N . ALA A 1 237 ? -52.036 -16.050 51.269 1.00 45.78 237 ALA A N 1
ATOM 1794 C CA . ALA A 1 237 ? -52.155 -14.730 51.904 1.00 45.78 237 ALA A CA 1
ATOM 1795 C C . ALA A 1 237 ? -50.833 -14.175 52.481 1.00 45.78 237 ALA A C 1
ATOM 1797 O O . ALA A 1 237 ? -50.746 -12.983 52.779 1.00 45.78 237 ALA A O 1
ATOM 1798 N N . ALA A 1 238 ? -49.773 -14.989 52.579 1.00 42.88 238 ALA A N 1
ATOM 1799 C CA . ALA A 1 238 ? -48.476 -14.574 53.131 1.00 42.88 238 ALA A CA 1
ATOM 1800 C C . ALA A 1 238 ? -47.438 -14.143 52.069 1.00 42.88 238 ALA A C 1
ATOM 1802 O O . ALA A 1 238 ? -46.397 -13.579 52.415 1.00 42.88 238 ALA A O 1
ATOM 1803 N N . HIS A 1 239 ? -47.710 -14.343 50.771 1.00 40.44 239 HIS A N 1
ATOM 1804 C CA . HIS A 1 239 ? -46.736 -14.069 49.702 1.00 40.44 239 HIS A CA 1
ATOM 1805 C C . HIS A 1 239 ? -46.789 -12.640 49.127 1.00 40.44 239 HIS A C 1
ATOM 1807 O O . HIS A 1 239 ? -45.802 -12.165 48.572 1.00 40.44 239 HIS A O 1
ATOM 1813 N N . MET A 1 240 ? -47.869 -11.879 49.352 1.00 46.44 240 MET A N 1
ATOM 1814 C CA . MET A 1 240 ? -47.971 -10.494 48.854 1.00 46.44 240 MET A CA 1
ATOM 1815 C C . MET A 1 240 ? -47.338 -9.418 49.758 1.00 46.44 240 MET A C 1
ATOM 1817 O O . MET A 1 240 ? -47.395 -8.238 49.429 1.00 46.44 240 MET A O 1
ATOM 1821 N N . ARG A 1 241 ? -46.670 -9.783 50.865 1.00 45.59 241 ARG A N 1
ATOM 1822 C CA . ARG A 1 241 ? -45.900 -8.825 51.698 1.00 45.59 241 ARG A CA 1
ATOM 1823 C C . ARG A 1 241 ? -44.381 -9.042 51.700 1.00 45.59 241 ARG A C 1
ATOM 1825 O O . ARG A 1 241 ? -43.676 -8.344 52.419 1.00 45.59 241 ARG A O 1
ATOM 1832 N N . ARG A 1 242 ? -43.852 -9.942 50.858 1.00 41.59 242 ARG A N 1
ATOM 1833 C CA . ARG A 1 242 ? -42.399 -10.106 50.608 1.00 41.59 242 ARG A CA 1
ATOM 1834 C C . ARG A 1 242 ? -41.938 -9.615 49.227 1.00 41.59 242 ARG A C 1
ATOM 1836 O O . ARG A 1 242 ? -40.807 -9.877 48.842 1.00 41.59 242 ARG A O 1
ATOM 1843 N N . ALA A 1 243 ? -42.767 -8.850 48.515 1.00 43.03 243 ALA A N 1
ATOM 1844 C CA . ALA A 1 243 ? -42.409 -8.234 47.230 1.00 43.03 243 ALA A CA 1
ATOM 1845 C C . ALA A 1 243 ? -41.905 -6.775 47.342 1.00 43.03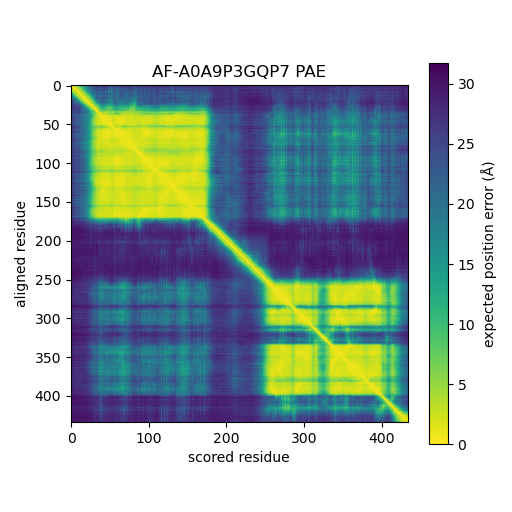 243 ALA A C 1
ATOM 1847 O O . ALA A 1 243 ? -41.680 -6.132 46.325 1.00 43.03 243 ALA A O 1
ATOM 1848 N N . ALA A 1 244 ? -41.706 -6.242 48.556 1.00 49.88 244 ALA A N 1
ATOM 1849 C CA . ALA A 1 244 ? -41.299 -4.843 48.775 1.00 49.88 244 ALA A CA 1
ATOM 1850 C C . ALA A 1 244 ? -39.895 -4.671 49.396 1.00 49.88 244 ALA A C 1
ATOM 1852 O O . ALA A 1 244 ? -39.559 -3.591 49.866 1.00 49.88 244 ALA A O 1
ATOM 1853 N N . SER A 1 245 ? -39.067 -5.720 49.420 1.00 50.38 245 SER A N 1
ATOM 1854 C CA . SER A 1 245 ? -37.716 -5.663 50.009 1.00 50.38 245 SER A CA 1
ATOM 1855 C C . SER A 1 245 ? -36.680 -6.476 49.218 1.00 50.38 245 SER A C 1
ATOM 1857 O O . SER A 1 245 ? -35.699 -6.963 49.784 1.00 50.38 245 SER A O 1
ATOM 1859 N N . ALA A 1 246 ? -36.863 -6.621 47.902 1.00 51.97 246 ALA A N 1
ATOM 1860 C CA . ALA A 1 246 ? -35.750 -6.972 47.027 1.00 51.97 246 ALA A CA 1
ATOM 1861 C C . ALA A 1 246 ? -34.867 -5.727 46.916 1.00 51.97 246 ALA A C 1
ATOM 1863 O O . ALA A 1 246 ? -35.120 -4.820 46.128 1.00 51.97 246 ALA A O 1
ATOM 1864 N N . ALA A 1 247 ? -33.905 -5.663 47.830 1.00 51.78 247 ALA A N 1
ATOM 1865 C CA . ALA A 1 247 ? -32.913 -4.622 47.940 1.00 51.78 247 ALA A CA 1
ATOM 1866 C C . ALA A 1 247 ? -32.320 -4.299 46.565 1.00 51.78 247 ALA A C 1
ATOM 1868 O O . ALA A 1 247 ? -31.793 -5.182 45.882 1.00 51.78 247 ALA A O 1
ATOM 1869 N N . SER A 1 248 ? -32.400 -3.015 46.214 1.00 55.34 248 SER A N 1
ATOM 1870 C CA . SER A 1 248 ? -31.621 -2.330 45.190 1.00 55.34 248 SER A CA 1
ATOM 1871 C C . SER A 1 248 ? -30.136 -2.626 45.384 1.00 55.34 248 SER A C 1
ATOM 1873 O O . SER A 1 248 ? -29.387 -1.853 45.971 1.00 55.34 248 SER A O 1
ATOM 1875 N N . SER A 1 249 ? -29.715 -3.785 44.899 1.00 56.66 249 SER A N 1
ATOM 1876 C CA . SER A 1 249 ? -28.321 -4.154 44.745 1.00 56.66 249 SER A CA 1
ATOM 1877 C C . SER A 1 249 ? -27.913 -3.559 43.411 1.00 56.66 249 SER A C 1
ATOM 1879 O O . SER A 1 249 ? -27.910 -4.238 42.388 1.00 56.66 249 SER A O 1
ATOM 1881 N N . SER A 1 250 ? -27.685 -2.246 43.397 1.00 60.62 250 SER A N 1
ATOM 1882 C CA . SER A 1 250 ? -27.069 -1.552 42.274 1.00 60.62 250 SER A CA 1
ATOM 1883 C C . SER A 1 250 ? -25.649 -2.089 42.132 1.00 60.62 250 SER A C 1
ATOM 1885 O O . SER A 1 250 ? -24.699 -1.527 42.676 1.00 60.62 250 SER A O 1
ATOM 1887 N N . ALA A 1 251 ? -25.526 -3.236 41.461 1.00 59.69 251 ALA A N 1
ATOM 1888 C CA . ALA A 1 251 ? -24.267 -3.749 40.971 1.00 59.69 251 ALA A CA 1
ATOM 1889 C C . ALA A 1 251 ? -23.700 -2.651 40.077 1.00 59.69 251 ALA A C 1
ATOM 1891 O O . ALA A 1 251 ? -24.238 -2.370 39.006 1.00 59.69 251 ALA A O 1
ATOM 1892 N N . SER A 1 252 ? -22.678 -1.963 40.581 1.00 67.19 252 SER A N 1
ATOM 1893 C CA . SER A 1 252 ? -21.931 -0.983 39.810 1.00 67.19 252 SER A CA 1
ATOM 1894 C C . SER A 1 252 ? -21.365 -1.728 38.609 1.00 67.19 252 SER A C 1
ATOM 1896 O O . SER A 1 252 ? -20.451 -2.542 38.759 1.00 67.19 252 SER A O 1
ATOM 1898 N N . ALA A 1 253 ? -21.991 -1.548 37.444 1.00 72.38 253 ALA A N 1
ATOM 1899 C CA . ALA A 1 253 ? -21.506 -2.133 36.212 1.00 72.38 253 ALA A CA 1
ATOM 1900 C C . ALA A 1 253 ? -20.058 -1.671 36.043 1.00 72.38 253 ALA A C 1
ATOM 1902 O O . ALA A 1 253 ? -19.773 -0.475 36.148 1.00 72.38 253 ALA A O 1
ATOM 1903 N N . ALA A 1 254 ? -19.143 -2.623 35.844 1.00 72.88 254 ALA A N 1
ATOM 1904 C CA . ALA A 1 254 ? -17.765 -2.290 35.529 1.00 72.88 254 ALA A CA 1
ATOM 1905 C C . ALA A 1 254 ? -17.764 -1.276 34.370 1.00 72.88 254 ALA A C 1
ATOM 1907 O O . ALA A 1 254 ? -18.580 -1.418 33.451 1.00 72.88 254 ALA A O 1
ATOM 1908 N N . PRO A 1 255 ? -16.910 -0.239 34.421 1.00 79.38 255 PRO A N 1
ATOM 1909 C CA . PRO A 1 255 ? -16.886 0.774 33.379 1.00 79.38 255 PRO A CA 1
ATOM 1910 C C . PRO A 1 255 ? -16.700 0.087 32.026 1.00 79.38 255 PRO A C 1
ATOM 1912 O O . PRO A 1 255 ? -15.806 -0.747 31.861 1.00 79.38 255 PRO A O 1
ATOM 1915 N N . ALA A 1 256 ? -17.581 0.402 31.076 1.00 85.44 256 ALA A N 1
ATOM 1916 C CA . ALA A 1 256 ? -17.501 -0.156 29.737 1.00 85.44 256 ALA A CA 1
ATOM 1917 C C . ALA A 1 256 ? -16.126 0.169 29.135 1.00 85.44 256 ALA A C 1
ATOM 1919 O O . ALA A 1 256 ? -15.664 1.311 29.202 1.00 85.44 256 ALA A O 1
ATOM 1920 N N . LYS A 1 257 ? -15.461 -0.842 28.564 1.00 91.31 257 LYS A N 1
ATOM 1921 C CA . LYS A 1 257 ? -14.174 -0.654 27.889 1.00 91.31 257 LYS A CA 1
ATOM 1922 C C . LYS A 1 257 ? -14.366 0.306 26.712 1.00 91.31 257 LYS A C 1
ATOM 1924 O O . LYS A 1 257 ? -15.256 0.110 25.888 1.00 91.31 257 LYS A O 1
ATOM 1929 N N . VAL A 1 258 ? -13.539 1.347 26.656 1.00 92.75 258 VAL A N 1
ATOM 1930 C CA . VAL A 1 258 ? -13.561 2.350 25.585 1.00 92.75 258 VAL A CA 1
ATOM 1931 C C . VAL A 1 258 ? -12.581 1.931 24.496 1.00 92.75 258 VAL A C 1
ATOM 1933 O O . VAL A 1 258 ? -11.429 1.603 24.784 1.00 92.75 258 VAL A O 1
ATOM 1936 N N . TYR A 1 259 ? -13.043 1.953 23.250 1.00 95.56 259 TYR A N 1
ATOM 1937 C CA . TYR A 1 259 ? -12.254 1.610 22.073 1.00 95.56 259 TYR A CA 1
ATOM 1938 C C . TYR A 1 259 ? -11.998 2.866 21.244 1.00 95.56 259 TYR A C 1
ATOM 1940 O O . TYR A 1 259 ? -12.949 3.542 20.848 1.00 95.56 259 TYR A O 1
ATOM 1948 N N . THR A 1 260 ? -10.727 3.155 20.959 1.00 95.62 260 THR A N 1
ATOM 1949 C CA . THR A 1 260 ? -10.323 4.294 20.127 1.00 95.62 260 THR A CA 1
ATOM 1950 C C . THR A 1 260 ? -9.543 3.799 18.914 1.00 95.62 260 THR A C 1
ATOM 1952 O O . THR A 1 260 ? -8.542 3.104 19.074 1.00 95.62 260 THR A O 1
ATOM 1955 N N . TYR A 1 261 ? -10.007 4.139 17.713 1.00 95.62 261 TYR A N 1
ATOM 1956 C CA . TYR A 1 261 ? -9.325 3.868 16.451 1.00 95.62 261 TYR A CA 1
ATOM 1957 C C . TYR A 1 261 ? -8.648 5.140 15.949 1.00 95.62 261 TYR A C 1
ATOM 1959 O O . TYR A 1 261 ? -9.314 6.141 15.690 1.00 95.62 261 TYR A O 1
ATOM 1967 N N . HIS A 1 262 ? -7.331 5.081 15.804 1.00 93.31 262 HIS A N 1
ATOM 1968 C CA . HIS A 1 262 ? -6.509 6.179 15.316 1.00 93.31 262 HIS A CA 1
ATOM 1969 C C . HIS A 1 262 ? -6.171 5.963 13.842 1.00 93.31 262 HIS A C 1
ATOM 1971 O O . HIS A 1 262 ? -5.645 4.911 13.478 1.00 93.31 262 HIS A O 1
ATOM 1977 N N . ILE A 1 263 ? -6.450 6.956 12.998 1.00 91.44 263 ILE A N 1
ATOM 1978 C CA . ILE A 1 263 ? -6.030 6.964 11.593 1.00 91.44 263 ILE A CA 1
ATOM 1979 C C . ILE A 1 263 ? -5.000 8.072 11.372 1.00 91.44 263 ILE A C 1
ATOM 1981 O O . ILE A 1 263 ? -5.286 9.246 11.587 1.00 91.44 263 ILE A O 1
ATOM 1985 N N . ASP A 1 264 ? -3.795 7.707 10.931 1.00 89.06 264 ASP A N 1
ATOM 1986 C CA . ASP A 1 264 ? -2.742 8.673 10.606 1.00 89.06 264 ASP A CA 1
ATOM 1987 C C . ASP A 1 264 ? -2.940 9.242 9.200 1.00 89.06 264 ASP A C 1
ATOM 1989 O O . ASP A 1 264 ? -2.692 8.574 8.192 1.00 89.06 264 ASP A O 1
ATOM 1993 N N . CYS A 1 265 ? -3.329 10.510 9.131 1.00 87.88 265 CYS A N 1
ATOM 1994 C CA . CYS A 1 265 ? -3.589 11.205 7.878 1.00 87.88 265 CYS A CA 1
ATOM 1995 C C . CYS A 1 265 ? -2.330 11.537 7.071 1.00 87.88 265 CYS A C 1
ATOM 1997 O O . CYS A 1 265 ? -2.446 11.955 5.922 1.00 87.88 265 CYS A O 1
ATOM 1999 N N . ASN A 1 266 ? -1.128 11.306 7.613 1.00 83.50 266 ASN A N 1
ATOM 2000 C CA . ASN A 1 266 ? 0.087 11.285 6.793 1.00 83.50 266 ASN A CA 1
ATOM 2001 C C . ASN A 1 266 ? 0.223 9.991 5.980 1.00 83.50 266 ASN A C 1
ATOM 2003 O O . ASN A 1 266 ? 0.927 9.977 4.974 1.00 83.50 266 ASN A O 1
ATOM 2007 N N . THR A 1 267 ? -0.392 8.904 6.449 1.00 83.44 267 THR A N 1
ATOM 2008 C CA . THR A 1 267 ? -0.343 7.585 5.807 1.00 83.44 267 THR A CA 1
ATOM 2009 C C . THR A 1 267 ? -1.523 7.400 4.854 1.00 83.44 267 THR A C 1
ATOM 2011 O O . THR A 1 267 ? -1.347 6.861 3.765 1.00 83.44 267 THR A O 1
ATOM 2014 N N . TYR A 1 268 ? -2.703 7.888 5.244 1.00 88.69 268 TYR A N 1
ATOM 2015 C CA . TYR A 1 268 ? -3.950 7.755 4.489 1.00 88.69 268 TYR A CA 1
ATOM 2016 C C . TYR A 1 268 ? -4.570 9.128 4.205 1.00 88.69 268 TYR A C 1
ATOM 2018 O O . TYR A 1 268 ? -5.624 9.469 4.741 1.00 88.69 268 TYR A O 1
ATOM 2026 N N . ALA A 1 269 ? -3.873 9.958 3.428 1.00 86.12 269 ALA A N 1
ATOM 2027 C CA . ALA A 1 269 ? -4.242 11.356 3.222 1.00 86.12 269 ALA A CA 1
ATOM 2028 C C . ALA A 1 269 ? -5.590 11.539 2.501 1.00 86.12 269 ALA A C 1
ATOM 2030 O O . ALA A 1 269 ? -6.415 12.342 2.946 1.00 86.12 269 ALA A O 1
ATOM 2031 N N . ASP A 1 270 ? -5.834 10.803 1.417 1.00 85.19 270 ASP A N 1
ATOM 2032 C CA . ASP A 1 270 ? -7.056 10.896 0.615 1.00 85.19 270 ASP A CA 1
ATOM 2033 C C . ASP A 1 270 ? -8.259 10.253 1.335 1.00 85.19 270 ASP A C 1
ATOM 2035 O O . ASP A 1 270 ? -9.372 10.792 1.297 1.00 85.19 270 ASP A O 1
ATOM 2039 N N . VAL A 1 271 ? -8.048 9.148 2.062 1.00 91.94 271 VAL A N 1
ATOM 2040 C CA . VAL A 1 271 ? -9.076 8.544 2.933 1.00 91.94 271 VAL A CA 1
ATOM 2041 C C . VAL A 1 271 ? -9.424 9.496 4.078 1.00 91.94 271 VAL A C 1
ATOM 2043 O O . VAL A 1 271 ? -10.599 9.806 4.301 1.00 91.94 271 VAL A O 1
ATOM 2046 N N . CYS A 1 272 ? -8.413 10.050 4.756 1.00 91.06 272 CYS A N 1
ATOM 2047 C CA . CYS A 1 272 ? -8.624 11.063 5.784 1.00 91.06 272 CYS A CA 1
ATOM 2048 C C . CYS A 1 272 ? -9.363 12.284 5.247 1.00 91.06 272 CYS A C 1
ATOM 2050 O O . CYS A 1 272 ? -10.197 12.835 5.961 1.00 91.06 272 CYS A O 1
ATOM 2052 N N . GLU A 1 273 ? -9.118 12.706 4.003 1.00 86.81 273 GLU A N 1
ATOM 2053 C CA . GLU A 1 273 ? -9.860 13.811 3.397 1.00 86.81 273 GLU A CA 1
ATOM 2054 C C . GLU A 1 273 ? -11.371 13.509 3.340 1.00 86.81 273 GLU A C 1
ATOM 2056 O O . GLU A 1 273 ? -12.197 14.377 3.654 1.00 86.81 273 GLU A O 1
ATOM 2061 N N . ASN A 1 274 ? -11.762 12.278 2.988 1.00 90.62 274 ASN A N 1
ATOM 2062 C CA . ASN A 1 274 ? -13.168 11.871 3.006 1.00 90.62 274 ASN A CA 1
ATOM 2063 C C . ASN A 1 274 ? -13.750 11.851 4.423 1.00 90.62 274 ASN A C 1
ATOM 2065 O O . ASN A 1 274 ? -14.864 12.336 4.645 1.00 90.62 274 ASN A O 1
ATOM 2069 N N . TRP A 1 275 ? -12.997 11.338 5.394 1.00 91.81 275 TRP A N 1
ATOM 2070 C CA . TRP A 1 275 ? -13.475 11.218 6.771 1.00 91.81 275 TRP A CA 1
ATOM 2071 C C . TRP A 1 275 ? -13.623 12.574 7.432 1.00 91.81 275 TRP A C 1
ATOM 2073 O O . TRP A 1 275 ? -14.632 12.888 8.054 1.00 91.81 275 TRP A O 1
ATOM 2083 N N . CYS A 1 276 ? -12.650 13.428 7.194 1.00 86.81 276 CYS A N 1
ATOM 2084 C CA . CYS A 1 276 ? -12.678 14.816 7.566 1.00 86.81 276 CYS A CA 1
ATOM 2085 C C . CYS A 1 276 ? -13.877 15.557 6.968 1.00 86.81 276 CYS A C 1
ATOM 2087 O O . CYS A 1 276 ? -14.598 16.257 7.678 1.00 86.81 276 CYS A O 1
ATOM 2089 N N . PHE A 1 277 ? -14.160 15.355 5.678 1.00 86.38 277 PHE A N 1
ATOM 2090 C CA . PHE A 1 277 ? -15.366 15.901 5.063 1.00 86.38 277 PHE A CA 1
ATOM 2091 C C . PHE A 1 277 ? -16.640 15.396 5.752 1.00 86.38 277 PHE A C 1
ATOM 2093 O O . PHE A 1 277 ? -17.555 16.183 6.004 1.00 86.38 277 PHE A O 1
ATOM 2100 N N . TYR A 1 278 ? -16.715 14.099 6.060 1.00 89.62 278 TYR A N 1
ATOM 2101 C CA . TYR A 1 278 ? -17.857 13.530 6.767 1.00 89.62 278 TYR A CA 1
ATOM 2102 C C . TYR A 1 278 ? -18.090 14.231 8.109 1.00 89.62 278 TYR A C 1
ATOM 2104 O O . TYR A 1 278 ? -19.184 14.731 8.365 1.00 89.62 278 TYR A O 1
ATOM 2112 N N . VAL A 1 279 ? -17.053 14.316 8.933 1.00 87.00 279 VAL A N 1
ATOM 2113 C CA . VAL A 1 279 ? -17.154 14.819 10.304 1.00 87.00 279 VAL A CA 1
ATOM 2114 C C . VAL A 1 279 ? -17.410 16.322 10.334 1.00 87.00 279 VAL A C 1
ATOM 2116 O O . VAL A 1 279 ? -18.380 16.780 10.934 1.00 87.00 279 VAL A O 1
ATOM 2119 N N . PHE A 1 280 ? -16.582 17.094 9.632 1.00 81.62 280 PHE A N 1
ATOM 2120 C CA . PHE A 1 280 ? -16.604 18.550 9.750 1.00 81.62 280 PHE A CA 1
ATOM 2121 C C . PHE A 1 280 ? -17.619 19.222 8.836 1.00 81.62 280 PHE A C 1
ATOM 2123 O O . PHE A 1 280 ? -18.117 20.298 9.157 1.00 81.62 280 PHE A O 1
ATOM 2130 N N . CYS A 1 281 ? -17.942 18.605 7.698 1.00 81.19 281 CYS A N 1
ATOM 2131 C CA . CYS A 1 281 ? -18.796 19.237 6.697 1.00 81.19 281 CYS A CA 1
ATOM 2132 C C . CYS A 1 281 ? -20.171 18.580 6.602 1.00 81.19 281 CYS A C 1
ATOM 2134 O O . CYS A 1 281 ? -21.166 19.286 6.468 1.00 81.19 281 CYS A O 1
ATOM 2136 N N . LYS A 1 282 ? -20.249 17.244 6.657 1.00 84.12 282 LYS A N 1
ATOM 2137 C CA . LYS A 1 282 ? -21.528 16.536 6.510 1.00 84.12 282 LYS A CA 1
ATOM 2138 C C . LYS A 1 282 ? -22.306 16.453 7.820 1.00 84.12 282 LYS A C 1
ATOM 2140 O O . LYS A 1 282 ? -23.506 16.696 7.813 1.00 84.12 282 LYS A O 1
ATOM 2145 N N . GLN A 1 283 ? -21.630 16.134 8.920 1.00 83.81 283 GLN A N 1
ATOM 2146 C CA . GLN A 1 283 ? -22.242 16.080 10.252 1.00 83.81 283 GLN A CA 1
ATOM 2147 C C . GLN A 1 283 ? -22.372 17.468 10.900 1.00 83.81 283 GLN A C 1
ATOM 2149 O O . GLN A 1 283 ? -23.067 17.612 11.900 1.00 83.81 283 GLN A O 1
ATOM 2154 N N . GLY A 1 284 ? -21.715 18.495 10.344 1.00 72.62 284 GLY A N 1
ATOM 2155 C CA . GLY A 1 284 ? -21.723 19.857 10.892 1.00 72.62 284 GLY A CA 1
ATOM 2156 C C . GLY A 1 284 ? -21.016 19.987 12.248 1.00 72.62 284 GLY A C 1
ATOM 2157 O O . GLY A 1 284 ? -21.203 20.989 12.936 1.00 72.62 284 GLY A O 1
ATOM 2158 N N . GLY A 1 285 ? -20.233 18.980 12.654 1.00 66.50 285 GLY A N 1
ATOM 2159 C CA . GLY A 1 285 ? -19.577 18.925 13.956 1.00 66.50 285 GLY A CA 1
ATOM 2160 C C . GLY A 1 285 ? -18.144 19.451 13.914 1.00 66.50 285 GLY A C 1
ATOM 2161 O O . GLY A 1 285 ? -17.387 19.141 13.006 1.00 66.50 285 GLY A O 1
ATOM 2162 N N . ALA A 1 286 ? -17.733 20.207 14.934 1.00 59.38 286 ALA A N 1
ATOM 2163 C CA . ALA A 1 286 ? -16.356 20.692 15.095 1.00 59.38 286 ALA A CA 1
ATOM 2164 C C . ALA A 1 286 ? -15.416 19.680 15.790 1.00 59.38 286 ALA A C 1
ATOM 2166 O O . ALA A 1 286 ? -14.345 20.058 16.262 1.00 59.38 286 ALA A O 1
ATOM 2167 N N . GLN A 1 287 ? -15.806 18.408 15.912 1.00 66.38 287 GLN A N 1
ATOM 2168 C CA . GLN A 1 287 ? -15.074 17.431 16.723 1.00 66.38 287 GLN A CA 1
ATOM 2169 C C . GLN A 1 287 ? -14.108 16.597 15.875 1.00 66.38 287 GLN A C 1
ATOM 2171 O O . GLN A 1 287 ? -14.498 16.028 14.870 1.00 66.38 287 GLN A O 1
ATOM 2176 N N . ALA A 1 288 ? -12.853 16.485 16.322 1.00 67.62 288 ALA A N 1
ATOM 2177 C CA . ALA A 1 288 ? -11.814 15.584 15.791 1.00 67.62 288 ALA A CA 1
ATOM 2178 C C . ALA A 1 288 ? -12.212 14.116 15.717 1.00 67.62 288 ALA A C 1
ATOM 2180 O O . ALA A 1 288 ? -11.612 13.322 14.992 1.00 67.62 288 ALA A O 1
ATOM 2181 N N . ALA A 1 289 ? -13.133 13.775 16.607 1.00 80.50 289 ALA A N 1
ATOM 2182 C CA . ALA A 1 289 ? -13.467 12.434 16.965 1.00 80.50 289 ALA A CA 1
ATOM 2183 C C . ALA A 1 289 ? -14.970 12.256 16.877 1.00 80.50 289 ALA A C 1
ATOM 2185 O O . ALA A 1 289 ? -15.742 13.159 17.200 1.00 80.50 289 ALA A O 1
ATOM 2186 N N . TRP A 1 290 ? -15.372 11.077 16.436 1.00 91.62 290 TRP A N 1
ATOM 2187 C CA . TRP A 1 290 ? -16.769 10.691 16.364 1.00 91.62 290 TRP A CA 1
ATOM 2188 C C . TRP A 1 290 ? -16.888 9.216 16.689 1.00 91.62 290 TRP A C 1
ATOM 2190 O O . TRP A 1 290 ? -15.949 8.438 16.521 1.00 91.62 290 TRP A O 1
ATOM 2200 N N . THR A 1 291 ? -18.065 8.827 17.151 1.00 93.62 291 THR A N 1
ATOM 2201 C CA . THR A 1 291 ? -18.339 7.439 17.491 1.00 93.62 291 THR A CA 1
ATOM 2202 C C . THR A 1 291 ? -19.023 6.741 16.326 1.00 93.62 291 THR A C 1
ATOM 2204 O O . THR A 1 291 ? -20.002 7.238 15.767 1.00 93.62 291 THR A O 1
ATOM 2207 N N . VAL A 1 292 ? -18.521 5.561 15.980 1.00 95.69 292 VAL A N 1
ATOM 2208 C CA . VAL A 1 292 ? -19.189 4.603 15.097 1.00 95.69 292 VAL A CA 1
ATOM 2209 C C . VAL A 1 292 ? -19.469 3.325 15.872 1.00 95.69 292 VAL A C 1
ATOM 2211 O O . VAL A 1 292 ? -18.725 2.978 16.783 1.00 95.69 292 VAL A O 1
ATOM 2214 N N . ASN A 1 293 ? -20.524 2.606 15.504 1.00 97.00 293 ASN A N 1
ATOM 2215 C CA . ASN A 1 293 ? -20.808 1.295 16.082 1.00 97.00 293 ASN A CA 1
ATOM 2216 C C . ASN A 1 293 ? -20.439 0.222 15.066 1.00 97.00 293 ASN A C 1
ATOM 2218 O O . ASN A 1 293 ? -20.825 0.332 13.901 1.00 97.00 293 ASN A O 1
ATOM 2222 N N . VAL A 1 294 ? -19.706 -0.807 15.486 1.00 97.62 294 VAL A N 1
ATOM 2223 C CA . VAL A 1 294 ? -19.390 -1.955 14.625 1.00 97.62 294 VAL A CA 1
ATOM 2224 C C . VAL A 1 294 ? -20.693 -2.639 14.204 1.00 97.62 294 VAL A C 1
ATOM 2226 O O . VAL A 1 294 ? -21.554 -2.903 15.037 1.00 97.62 294 VAL A O 1
ATOM 2229 N N . ALA A 1 295 ? -20.863 -2.906 12.911 1.00 97.25 295 ALA A N 1
ATOM 2230 C CA . ALA A 1 295 ? -21.994 -3.672 12.394 1.00 97.25 295 ALA A CA 1
ATOM 2231 C C . ALA A 1 295 ? -21.581 -4.378 11.101 1.00 97.25 295 ALA A C 1
ATOM 2233 O O . ALA A 1 295 ? -21.418 -3.742 10.055 1.00 97.25 295 ALA A O 1
ATOM 2234 N N . ARG A 1 296 ? -21.402 -5.699 11.152 1.00 95.88 296 ARG A N 1
ATOM 2235 C CA . ARG A 1 296 ? -20.877 -6.471 10.013 1.00 95.88 296 ARG A CA 1
ATOM 2236 C C . ARG A 1 296 ? -21.963 -7.164 9.209 1.00 95.88 296 ARG A C 1
ATOM 2238 O O . ARG A 1 296 ? -21.818 -7.246 7.993 1.00 95.88 296 ARG A O 1
ATOM 2245 N N . ALA A 1 297 ? -23.040 -7.599 9.865 1.00 95.38 297 ALA A N 1
ATOM 2246 C CA . ALA A 1 297 ? -24.098 -8.395 9.240 1.00 95.38 297 ALA A CA 1
ATOM 2247 C C . ALA A 1 297 ? -24.652 -7.757 7.951 1.00 95.38 297 ALA A C 1
ATOM 2249 O O . ALA A 1 297 ? -24.709 -8.415 6.915 1.00 95.38 297 ALA A O 1
ATOM 2250 N N . ASP A 1 298 ? -24.946 -6.452 7.972 1.00 94.25 298 ASP A N 1
ATOM 2251 C CA . ASP A 1 298 ? -25.521 -5.747 6.811 1.00 94.25 298 ASP A CA 1
ATOM 2252 C C . ASP A 1 298 ? -24.501 -4.922 6.018 1.00 94.25 298 ASP A C 1
ATOM 2254 O O . ASP A 1 298 ? -24.879 -4.013 5.278 1.00 94.25 298 ASP A O 1
ATOM 2258 N N . ALA A 1 299 ? -23.199 -5.202 6.143 1.00 95.06 299 ALA A N 1
ATOM 2259 C CA . ALA A 1 299 ? -22.184 -4.415 5.442 1.00 95.06 299 ALA A CA 1
ATOM 2260 C C . ALA A 1 299 ? -22.378 -4.442 3.914 1.00 95.06 299 ALA A C 1
ATOM 2262 O O . ALA A 1 299 ? -22.254 -3.415 3.252 1.00 95.06 299 ALA A O 1
ATOM 2263 N N . ALA A 1 300 ? -22.761 -5.585 3.341 1.00 93.06 300 ALA A N 1
ATOM 2264 C CA . ALA A 1 300 ? -23.057 -5.674 1.911 1.00 93.06 300 ALA A CA 1
ATOM 2265 C C . ALA A 1 300 ? -24.265 -4.804 1.506 1.00 93.06 300 ALA A C 1
ATOM 2267 O O . ALA A 1 300 ? -24.214 -4.118 0.483 1.00 93.06 300 ALA A O 1
ATOM 2268 N N . ALA A 1 301 ? -25.325 -4.791 2.323 1.00 94.69 301 ALA A N 1
ATOM 2269 C CA . ALA A 1 301 ? -26.516 -3.975 2.087 1.00 94.69 301 ALA A CA 1
ATOM 2270 C C . ALA A 1 301 ? -26.199 -2.478 2.214 1.00 94.69 301 ALA A C 1
ATOM 2272 O O . ALA A 1 301 ? -26.449 -1.722 1.280 1.00 94.69 301 ALA A O 1
ATOM 2273 N N . ARG A 1 302 ? -25.519 -2.063 3.291 1.00 95.50 302 ARG A N 1
ATOM 2274 C CA . ARG A 1 302 ? -25.072 -0.674 3.471 1.00 95.50 302 ARG A CA 1
ATOM 2275 C C . ARG A 1 302 ? -24.189 -0.209 2.316 1.00 95.50 302 ARG A C 1
ATOM 2277 O O . ARG A 1 302 ? -24.405 0.874 1.784 1.00 95.50 302 ARG A O 1
ATOM 2284 N N . ARG A 1 303 ? -23.242 -1.033 1.856 1.00 92.44 303 ARG A N 1
ATOM 2285 C CA . ARG A 1 303 ? -22.406 -0.677 0.699 1.00 92.44 303 ARG A CA 1
ATOM 2286 C C . ARG A 1 303 ? -23.248 -0.459 -0.557 1.00 92.44 303 ARG A C 1
ATOM 2288 O O . ARG A 1 303 ? -22.991 0.493 -1.284 1.00 92.44 303 ARG A O 1
ATOM 2295 N N . LYS A 1 304 ? -24.267 -1.296 -0.789 1.00 90.38 304 LYS A N 1
ATOM 2296 C CA . LYS A 1 304 ? -25.231 -1.142 -1.894 1.00 90.38 304 LYS A CA 1
ATOM 2297 C C . LYS A 1 304 ? -26.025 0.167 -1.803 1.00 90.38 304 LYS A C 1
ATOM 2299 O O . LYS A 1 304 ? -26.236 0.809 -2.832 1.00 90.38 304 LYS A O 1
ATOM 2304 N N . ASP A 1 305 ? -26.427 0.552 -0.595 1.00 90.94 305 ASP A N 1
ATOM 2305 C CA . ASP A 1 305 ? -27.245 1.743 -0.339 1.00 90.94 305 ASP A CA 1
ATOM 2306 C C . ASP A 1 305 ? -26.439 3.047 -0.423 1.00 90.94 305 ASP A C 1
ATOM 2308 O O . ASP A 1 305 ? -26.963 4.101 -0.801 1.00 90.94 305 ASP A O 1
ATOM 2312 N N . SER A 1 306 ? -25.137 2.980 -0.144 1.00 90.25 306 SER A N 1
ATOM 2313 C CA . SER A 1 306 ? -24.230 4.112 -0.303 1.00 90.25 306 SER A CA 1
ATOM 2314 C C . SER A 1 306 ? -24.062 4.512 -1.781 1.00 90.25 306 SER A C 1
ATOM 2316 O O . SER A 1 306 ? -24.386 3.783 -2.721 1.00 90.25 306 SER A O 1
ATOM 2318 N N . GLN A 1 307 ? -23.460 5.679 -2.031 1.00 85.38 307 GLN A N 1
ATOM 2319 C CA . GLN A 1 307 ? -23.118 6.080 -3.403 1.00 85.38 307 GLN A CA 1
ATOM 2320 C C . GLN A 1 307 ? -21.996 5.239 -4.046 1.00 85.38 307 GLN A C 1
ATOM 2322 O O . GLN A 1 307 ? -21.746 5.421 -5.238 1.00 85.38 307 GLN A O 1
ATOM 2327 N N . CYS A 1 308 ? -21.321 4.354 -3.302 1.00 85.25 308 CYS A N 1
ATOM 2328 C CA . CYS A 1 308 ? -20.295 3.448 -3.823 1.00 85.25 308 CYS A CA 1
ATOM 2329 C C . CYS A 1 308 ? -20.872 2.134 -4.366 1.00 85.25 308 CYS A C 1
ATOM 2331 O O . CYS A 1 308 ? -20.324 1.588 -5.321 1.00 85.25 308 CYS A O 1
ATOM 2333 N N . GLY A 1 309 ? -21.988 1.633 -3.832 1.00 80.06 309 GLY A N 1
ATOM 2334 C CA . GLY A 1 309 ? -22.615 0.402 -4.329 1.00 80.06 309 GLY A CA 1
ATOM 2335 C C . GLY A 1 309 ? -23.610 0.585 -5.475 1.00 80.06 309 GLY A C 1
ATOM 2336 O O . GLY A 1 309 ? -24.096 -0.404 -6.024 1.00 80.06 309 GLY A O 1
ATOM 2337 N N . LYS A 1 31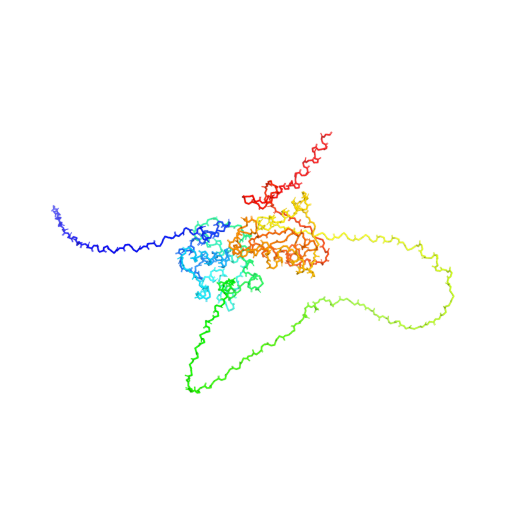0 ? -23.902 1.826 -5.885 1.00 78.44 310 LYS A N 1
ATOM 2338 C CA . LYS A 1 310 ? -24.807 2.119 -7.009 1.00 78.44 310 LYS A CA 1
ATOM 2339 C C . LYS A 1 310 ? -24.187 1.678 -8.338 1.00 78.44 310 LYS A C 1
ATOM 2341 O O . LYS A 1 310 ? -23.446 2.428 -8.944 1.00 78.44 310 LYS A O 1
ATOM 2346 N N . LEU A 1 311 ? -24.508 0.462 -8.787 1.00 59.66 311 LEU A N 1
ATOM 2347 C CA . LEU A 1 311 ? -23.854 -0.316 -9.859 1.00 59.66 311 LEU A CA 1
ATOM 2348 C C . LEU A 1 311 ? -23.367 0.432 -11.111 1.00 59.66 311 LEU A C 1
ATOM 2350 O O . LEU A 1 311 ? -22.410 -0.037 -11.720 1.00 59.66 311 LEU A O 1
ATOM 2354 N N . LYS A 1 312 ? -24.004 1.538 -11.504 1.00 57.97 312 LYS A N 1
ATOM 2355 C CA . LYS A 1 312 ? -23.465 2.610 -12.352 1.00 57.97 312 LYS A CA 1
ATOM 2356 C C . LYS A 1 312 ? -24.513 3.730 -12.469 1.00 57.97 312 LYS A C 1
ATOM 2358 O O . LYS A 1 312 ? -25.691 3.422 -12.636 1.00 57.97 312 LYS A O 1
ATOM 2363 N N . PRO A 1 313 ? -24.106 5.004 -12.454 1.00 55.94 313 PRO A N 1
ATOM 2364 C CA . PRO A 1 313 ? -22.783 5.454 -12.052 1.00 55.94 313 PRO A CA 1
ATOM 2365 C C . PRO A 1 313 ? -22.663 5.468 -10.519 1.00 55.94 313 PRO A C 1
ATOM 2367 O O . PRO A 1 313 ? -23.320 6.269 -9.856 1.00 55.94 313 PRO A O 1
ATOM 2370 N N . ASN A 1 314 ? -21.816 4.606 -9.937 1.00 64.00 314 ASN A N 1
ATOM 2371 C CA . ASN A 1 314 ? -21.321 4.874 -8.582 1.00 64.00 314 ASN A CA 1
ATOM 2372 C C . ASN A 1 314 ? -20.353 6.060 -8.688 1.00 64.00 314 ASN A C 1
ATOM 2374 O O . ASN A 1 314 ? -19.803 6.317 -9.766 1.00 64.00 314 ASN A O 1
ATOM 2378 N N . LYS A 1 315 ? -20.133 6.778 -7.588 1.00 66.94 315 LYS A N 1
ATOM 2379 C CA . LYS A 1 315 ? -19.356 8.027 -7.597 1.00 66.94 315 LYS A CA 1
ATOM 2380 C C . LYS A 1 315 ? -17.964 7.899 -8.239 1.00 66.94 315 LYS A C 1
ATOM 2382 O O . LYS A 1 315 ? -17.472 8.883 -8.780 1.00 66.94 315 LYS A O 1
ATOM 2387 N N . CYS A 1 316 ? -17.384 6.696 -8.239 1.00 69.31 316 CYS A N 1
ATOM 2388 C CA . CYS A 1 316 ? -16.051 6.407 -8.770 1.00 69.31 316 CYS A CA 1
ATOM 2389 C C . CYS A 1 316 ? -16.027 5.549 -10.038 1.00 69.31 316 CYS A C 1
ATOM 2391 O O . CYS A 1 316 ? -14.985 5.447 -10.662 1.00 69.31 316 CYS A O 1
ATOM 2393 N N . SER A 1 317 ? -17.155 4.977 -10.462 1.00 58.16 317 SER A N 1
ATOM 2394 C CA . SER A 1 317 ? -17.281 4.003 -11.561 1.00 58.16 317 SER A CA 1
ATOM 2395 C C . SER A 1 317 ? -17.849 4.603 -12.841 1.00 58.16 317 SER A C 1
ATOM 2397 O O . SER A 1 317 ? -18.194 3.858 -13.764 1.00 58.16 317 SER A O 1
ATOM 2399 N N . ASN A 1 318 ? -17.942 5.934 -12.928 1.00 55.81 318 ASN A N 1
ATOM 2400 C CA . ASN A 1 318 ? -18.171 6.608 -14.200 1.00 55.81 318 ASN A CA 1
ATOM 2401 C C . ASN A 1 318 ? -16.987 6.312 -15.139 1.00 55.81 318 ASN A C 1
ATOM 2403 O O . ASN A 1 318 ? -16.038 7.081 -15.239 1.00 55.81 318 ASN A O 1
ATOM 2407 N N . LYS A 1 319 ? -17.074 5.176 -15.844 1.00 44.50 319 LYS A N 1
ATOM 2408 C CA . LYS A 1 319 ? -16.224 4.749 -16.967 1.00 44.50 319 LYS A CA 1
ATOM 2409 C C . LYS A 1 319 ? -16.490 5.573 -18.241 1.00 44.50 319 LYS A C 1
ATOM 2411 O O . LYS A 1 319 ? -16.155 5.142 -19.338 1.00 44.50 319 LYS A O 1
ATOM 2416 N N . GLY A 1 320 ? -17.147 6.726 -18.120 1.00 41.72 320 GLY A N 1
ATOM 2417 C CA . GLY A 1 320 ? -17.402 7.619 -19.239 1.00 41.72 320 GLY A CA 1
ATOM 2418 C C . GLY A 1 320 ? -16.159 8.446 -19.539 1.00 41.72 320 GLY A C 1
ATOM 2419 O O . GLY A 1 320 ? -15.553 9.011 -18.639 1.00 41.72 320 GLY A O 1
ATOM 2420 N N . THR A 1 321 ? -15.810 8.555 -20.815 1.00 42.44 321 THR A N 1
ATOM 2421 C CA . THR A 1 321 ? -14.816 9.492 -21.369 1.00 42.44 321 THR A CA 1
ATOM 2422 C C . THR A 1 321 ? -15.183 10.966 -21.157 1.00 42.44 321 THR A C 1
ATOM 2424 O O . THR A 1 321 ? -14.393 11.859 -21.451 1.00 42.44 321 THR A O 1
ATOM 2427 N N . GLY A 1 322 ? -16.380 11.228 -20.638 1.00 40.91 322 GLY A N 1
ATOM 2428 C CA . GLY A 1 322 ? -16.771 12.501 -20.075 1.00 40.91 322 GLY A CA 1
ATOM 2429 C C . GLY A 1 322 ? -16.510 12.477 -18.583 1.00 40.91 322 GLY A C 1
ATOM 2430 O O . GLY A 1 322 ? -16.889 11.540 -17.881 1.00 40.91 322 GLY A O 1
ATOM 2431 N N . THR A 1 323 ? -15.889 13.545 -18.113 1.00 41.59 323 THR A N 1
ATOM 2432 C CA . THR A 1 323 ? -16.137 14.098 -16.790 1.00 41.59 323 THR A CA 1
ATOM 2433 C C . THR A 1 323 ? -17.483 13.635 -16.210 1.00 41.59 323 THR A C 1
ATOM 2435 O O . THR A 1 323 ? -18.487 13.649 -16.925 1.00 41.59 323 THR A O 1
ATOM 2438 N N . GLY A 1 324 ? -17.512 13.165 -14.949 1.00 42.31 324 GLY A N 1
ATOM 2439 C CA . GLY A 1 324 ? -18.753 12.679 -14.308 1.00 42.31 324 GLY A CA 1
ATOM 2440 C C . GLY A 1 324 ? -19.924 13.642 -14.547 1.00 42.31 324 GLY A C 1
ATOM 2441 O O . GLY A 1 324 ? -19.660 14.784 -14.867 1.00 42.31 324 GLY A O 1
ATOM 2442 N N . ALA A 1 325 ? -21.190 13.223 -14.429 1.00 39.22 325 ALA A N 1
ATOM 2443 C CA . ALA A 1 325 ? -22.392 13.946 -14.914 1.00 39.22 325 ALA A CA 1
ATOM 2444 C C . ALA A 1 325 ? -22.499 15.489 -14.686 1.00 39.22 325 ALA A C 1
ATOM 2446 O O . ALA A 1 325 ? -23.369 16.130 -15.265 1.00 39.22 325 ALA A O 1
ATOM 2447 N N . ASP A 1 326 ? -21.636 16.098 -13.872 1.00 46.03 326 ASP A N 1
ATOM 2448 C CA . ASP A 1 326 ? -21.433 17.533 -13.655 1.00 46.03 326 ASP A CA 1
ATOM 2449 C C . ASP A 1 326 ? -20.247 18.182 -14.415 1.00 46.03 326 ASP A C 1
ATOM 2451 O O . ASP A 1 326 ? -19.954 19.363 -14.201 1.00 46.03 326 ASP A O 1
ATOM 2455 N N . GLY A 1 327 ? -19.535 17.456 -15.272 1.00 44.56 327 GLY A N 1
ATOM 2456 C CA . GLY A 1 327 ? -18.406 17.986 -16.022 1.00 44.56 327 GLY A CA 1
ATOM 2457 C C . GLY A 1 327 ? -17.099 18.142 -15.227 1.00 44.56 327 GLY A C 1
ATOM 2458 O O . GLY A 1 327 ? -16.167 18.745 -15.755 1.00 44.56 327 GLY A O 1
ATOM 2459 N N . LYS A 1 328 ? -16.998 17.643 -13.981 1.00 48.06 328 LYS A N 1
ATOM 2460 C CA . LYS A 1 328 ? -15.949 18.096 -13.034 1.00 48.06 328 LYS A CA 1
ATOM 2461 C C . LYS A 1 328 ? -15.079 17.025 -12.391 1.00 48.06 328 LYS A C 1
ATOM 2463 O O . LYS A 1 328 ? -14.096 17.373 -11.737 1.00 48.06 328 LYS A O 1
ATOM 2468 N N . TRP A 1 329 ? -15.398 15.753 -12.581 1.00 47.97 329 TRP A N 1
ATOM 2469 C CA . TRP A 1 329 ? -14.589 14.658 -12.047 1.00 47.97 329 TRP A CA 1
ATOM 2470 C C . TRP A 1 329 ? -13.596 14.176 -13.094 1.00 47.97 329 TRP A C 1
ATOM 2472 O O . TRP A 1 329 ? -14.016 13.981 -14.236 1.00 47.97 329 TRP A O 1
ATOM 2482 N N . PRO A 1 330 ? -12.317 13.944 -12.746 1.00 46.94 330 PRO A N 1
ATOM 2483 C CA . PRO A 1 330 ? -11.448 13.149 -13.599 1.00 46.94 330 PRO A CA 1
ATOM 2484 C C . PRO A 1 330 ? -12.183 11.844 -13.909 1.00 46.94 330 PRO A C 1
ATOM 2486 O O . PRO A 1 330 ? -12.619 11.151 -12.985 1.00 46.94 330 PRO A O 1
ATOM 2489 N N . ALA A 1 331 ? -12.396 11.555 -15.195 1.00 46.53 331 ALA A N 1
ATOM 2490 C CA . ALA A 1 331 ? -12.884 10.251 -15.623 1.00 46.53 331 ALA A CA 1
ATOM 2491 C C . ALA A 1 331 ? -12.025 9.181 -14.941 1.00 46.53 331 ALA A C 1
ATOM 2493 O O . ALA A 1 331 ? -10.817 9.389 -14.815 1.00 46.53 331 ALA A O 1
ATOM 2494 N N . HIS A 1 332 ? -12.663 8.107 -14.466 1.00 50.97 332 HIS A N 1
ATOM 2495 C CA . HIS A 1 332 ? -12.052 6.985 -13.749 1.00 50.97 332 HIS A CA 1
ATOM 2496 C C . HIS A 1 332 ? -10.598 6.756 -14.187 1.00 50.97 332 HIS A C 1
ATOM 2498 O O . HIS A 1 332 ? -10.341 6.121 -15.212 1.00 50.97 332 HIS A O 1
ATOM 2504 N N . LYS A 1 333 ? -9.637 7.281 -13.421 1.00 53.44 333 LYS A N 1
ATOM 2505 C CA . LYS A 1 333 ? -8.239 6.925 -13.620 1.00 53.44 333 LYS A CA 1
ATOM 2506 C C . LYS A 1 333 ? -8.082 5.547 -12.988 1.00 53.44 333 LYS A C 1
ATOM 2508 O O . LYS A 1 333 ? -8.552 5.336 -11.870 1.00 53.44 333 LYS A O 1
ATOM 2513 N N . TYR A 1 334 ? -7.511 4.597 -13.722 1.00 61.59 334 TYR A N 1
ATOM 2514 C CA . TYR A 1 334 ? -7.098 3.316 -13.152 1.00 61.59 334 TYR A CA 1
ATOM 2515 C C . TYR A 1 334 ? -6.364 3.565 -11.820 1.00 61.59 334 TYR A C 1
ATOM 2517 O O . TYR A 1 334 ? -5.615 4.537 -11.696 1.00 61.59 334 TYR A O 1
ATOM 2525 N N . GLY A 1 335 ? -6.662 2.754 -10.801 1.00 71.44 335 GLY A N 1
ATOM 2526 C CA . GLY A 1 335 ? -6.052 2.893 -9.475 1.00 71.44 335 GLY A CA 1
ATOM 2527 C C . GLY A 1 335 ? -6.791 3.774 -8.458 1.00 71.44 335 GLY A C 1
ATOM 2528 O O . GLY A 1 335 ? -6.151 4.222 -7.513 1.00 71.44 335 GLY A O 1
ATOM 2529 N N . TYR A 1 336 ? -8.106 3.997 -8.585 1.00 81.62 336 TYR A N 1
ATOM 2530 C CA . TYR A 1 336 ? -8.944 4.613 -7.538 1.00 81.62 336 TYR A CA 1
ATOM 2531 C C . TYR A 1 336 ? -10.086 3.684 -7.101 1.00 81.62 336 TYR A C 1
ATOM 2533 O O . TYR A 1 336 ? -10.579 2.881 -7.890 1.00 81.62 336 TYR A O 1
ATOM 2541 N N . ASP A 1 337 ? -10.529 3.817 -5.852 1.00 86.62 337 ASP A N 1
ATOM 2542 C CA . ASP A 1 337 ? -11.671 3.105 -5.275 1.00 86.62 337 ASP A CA 1
ATOM 2543 C C . ASP A 1 337 ? -12.611 4.078 -4.551 1.00 86.62 337 ASP A C 1
ATOM 2545 O O . ASP A 1 337 ? -12.242 5.207 -4.224 1.00 86.62 337 ASP A O 1
ATOM 2549 N N . CYS A 1 338 ? -13.849 3.648 -4.328 1.00 90.25 338 CYS A N 1
ATOM 2550 C CA . CYS A 1 338 ? -14.847 4.425 -3.612 1.00 90.25 338 CYS A CA 1
ATOM 2551 C C . CYS A 1 338 ? -14.744 4.163 -2.102 1.00 90.25 338 CYS A C 1
ATOM 2553 O O . CYS A 1 338 ? -15.128 3.089 -1.617 1.00 90.25 338 CYS A O 1
ATOM 2555 N N . ASP A 1 339 ? -14.233 5.153 -1.371 1.00 93.88 339 ASP A N 1
ATOM 2556 C CA . ASP A 1 339 ? -14.243 5.181 0.093 1.00 93.88 339 ASP A CA 1
ATOM 2557 C C . ASP A 1 339 ? -15.587 5.695 0.617 1.00 93.88 339 ASP A C 1
ATOM 2559 O O . ASP A 1 339 ? -16.254 6.523 -0.013 1.00 93.88 339 ASP A O 1
ATOM 2563 N N . GLU A 1 340 ? -15.977 5.203 1.790 1.00 94.25 340 GLU A N 1
ATOM 2564 C CA . GLU A 1 340 ? -17.231 5.512 2.471 1.00 94.25 340 GLU A CA 1
ATOM 2565 C C . GLU A 1 340 ? -16.948 5.879 3.923 1.00 94.25 340 GLU A C 1
ATOM 2567 O O . GLU A 1 340 ? -16.320 5.104 4.642 1.00 94.25 340 GLU A O 1
ATOM 2572 N N . GLN A 1 341 ? -17.503 7.002 4.379 1.00 95.00 341 GLN A N 1
ATOM 2573 C CA . GLN A 1 341 ? -17.514 7.357 5.790 1.00 95.00 341 GLN A CA 1
ATOM 2574 C C . GLN A 1 341 ? -18.916 7.808 6.237 1.00 95.00 341 GLN A C 1
ATOM 2576 O O . GLN A 1 341 ? -19.422 8.792 5.698 1.00 95.00 341 GLN A O 1
ATOM 2581 N N . PRO A 1 342 ? -19.563 7.121 7.198 1.00 96.00 342 PRO A N 1
ATOM 2582 C CA . PRO A 1 342 ? -19.094 5.932 7.905 1.00 96.00 342 PRO A CA 1
ATOM 2583 C C . PRO A 1 342 ? -19.011 4.734 6.967 1.00 96.00 342 PRO A C 1
ATOM 2585 O O . PRO A 1 342 ? -19.734 4.673 5.964 1.00 96.00 342 PRO A O 1
ATOM 2588 N N . LYS A 1 343 ? -18.116 3.800 7.291 1.00 96.38 343 LYS A N 1
ATOM 2589 C CA . LYS A 1 343 ? -17.900 2.600 6.485 1.00 96.38 343 LYS A CA 1
ATOM 2590 C C . LYS A 1 343 ? -19.132 1.712 6.521 1.00 96.38 343 LYS A C 1
ATOM 2592 O O . LYS A 1 343 ? -19.856 1.676 7.513 1.00 96.38 343 LYS A O 1
ATOM 2597 N N . ALA A 1 344 ? -19.322 0.897 5.490 1.00 97.00 344 ALA A N 1
ATOM 2598 C CA . ALA A 1 344 ? -20.394 -0.095 5.478 1.00 97.00 344 ALA A CA 1
ATOM 2599 C C . ALA A 1 344 ? -20.328 -1.105 6.647 1.00 97.00 344 ALA A C 1
ATOM 2601 O O . ALA A 1 344 ? -21.352 -1.641 7.060 1.00 97.00 344 ALA A O 1
ATOM 2602 N N . SER A 1 345 ? -19.149 -1.329 7.234 1.00 97.50 345 SER A N 1
ATOM 2603 C CA . SER A 1 345 ? -18.976 -2.120 8.463 1.00 97.50 345 SER A CA 1
ATOM 2604 C C . SER A 1 345 ? -19.390 -1.385 9.752 1.00 97.50 345 SER A C 1
ATOM 2606 O O . SER A 1 345 ? -19.115 -1.872 10.849 1.00 97.50 345 SER A O 1
ATOM 2608 N N . ASN A 1 346 ? -19.977 -0.192 9.644 1.00 97.56 346 ASN A N 1
ATOM 2609 C CA . ASN A 1 346 ? -20.527 0.569 10.758 1.00 97.56 346 ASN A CA 1
ATOM 2610 C C . ASN A 1 346 ? -22.050 0.652 10.655 1.00 97.56 346 ASN A C 1
ATOM 2612 O O . ASN A 1 346 ? -22.591 0.750 9.556 1.00 97.56 346 ASN A O 1
ATOM 2616 N N . ALA A 1 347 ? -22.740 0.701 11.795 1.00 97.12 347 ALA A N 1
ATOM 2617 C CA . ALA A 1 347 ? -24.195 0.865 11.834 1.00 97.12 347 ALA A CA 1
ATOM 2618 C C . ALA A 1 347 ? -24.655 2.183 11.183 1.00 97.12 347 ALA A C 1
ATOM 2620 O O . ALA A 1 347 ? -25.738 2.247 10.615 1.00 97.12 347 ALA A O 1
ATOM 2621 N N . GLN A 1 348 ? -23.817 3.221 11.251 1.00 96.00 348 GLN A N 1
ATOM 2622 C CA . GLN A 1 348 ? -24.050 4.537 10.652 1.00 96.00 348 GLN A CA 1
ATOM 2623 C C . GLN A 1 348 ? -23.677 4.604 9.160 1.00 96.00 348 GLN A C 1
ATOM 2625 O O . GLN A 1 348 ? -23.794 5.665 8.551 1.00 96.00 348 GLN A O 1
ATOM 2630 N N . GLY A 1 349 ? -23.146 3.519 8.588 1.00 95.62 349 GLY A N 1
ATOM 2631 C CA . GLY A 1 349 ? -22.800 3.460 7.174 1.00 95.62 349 GLY A CA 1
ATOM 2632 C C . GLY A 1 349 ? -24.024 3.279 6.277 1.00 95.62 349 GLY A C 1
ATOM 2633 O O . GLY A 1 349 ? -25.110 2.932 6.734 1.00 95.62 349 GLY A O 1
ATOM 2634 N N . GLY A 1 350 ? -23.816 3.432 4.973 1.00 94.31 350 GLY A N 1
ATOM 2635 C CA . GLY A 1 350 ? -24.826 3.188 3.950 1.00 94.31 350 GLY A CA 1
ATOM 2636 C C . GLY A 1 350 ? -25.393 4.471 3.368 1.00 94.31 350 GLY A C 1
ATOM 2637 O O . GLY A 1 350 ? -24.627 5.330 2.912 1.00 94.31 350 GLY A O 1
ATOM 2638 N N . ASP A 1 351 ? -26.721 4.596 3.326 1.00 92.81 351 ASP A N 1
ATOM 2639 C CA . ASP A 1 351 ? -27.331 5.847 2.880 1.00 92.81 351 ASP A CA 1
ATOM 2640 C C . ASP A 1 351 ? -26.915 6.994 3.808 1.00 92.81 351 ASP A C 1
ATOM 2642 O O . ASP A 1 351 ? -26.828 6.855 5.026 1.00 92.81 351 ASP A O 1
ATOM 2646 N N . GLY A 1 352 ? -26.578 8.138 3.221 1.00 89.31 352 GLY A N 1
ATOM 2647 C CA . GLY A 1 352 ? -26.022 9.244 3.992 1.00 89.31 352 GLY A CA 1
ATOM 2648 C C . GLY A 1 352 ? -24.540 9.102 4.378 1.00 89.31 352 GLY A C 1
ATOM 2649 O O . GLY A 1 352 ? -24.004 10.056 4.944 1.00 89.31 352 GLY A O 1
ATOM 2650 N N . SER A 1 353 ? -23.801 8.061 3.973 1.00 93.06 353 SER A N 1
ATOM 2651 C CA . SER A 1 353 ? -22.327 8.095 4.034 1.00 93.06 353 SER A CA 1
ATOM 2652 C C . SER A 1 353 ? -21.761 9.189 3.113 1.00 93.06 353 SER A C 1
ATOM 2654 O O . SER A 1 353 ? -22.305 9.504 2.047 1.00 93.06 353 SER A O 1
ATOM 2656 N N . ALA A 1 354 ? -20.688 9.854 3.532 1.00 91.19 354 ALA A N 1
ATOM 2657 C CA . ALA A 1 354 ? -19.815 10.596 2.634 1.00 91.19 354 ALA A CA 1
ATOM 2658 C C . ALA A 1 354 ? -19.023 9.606 1.782 1.00 91.19 354 ALA A C 1
ATOM 2660 O O . ALA A 1 354 ? -18.446 8.655 2.299 1.00 91.19 354 ALA A O 1
ATOM 2661 N N . THR A 1 355 ? -19.005 9.830 0.476 1.00 90.00 355 THR A N 1
ATOM 2662 C CA . THR A 1 355 ? -18.292 8.971 -0.467 1.00 90.00 355 THR A CA 1
ATOM 2663 C C . THR A 1 355 ? -17.315 9.787 -1.288 1.00 90.00 355 THR A C 1
ATOM 2665 O O . THR A 1 355 ? -17.644 10.908 -1.699 1.00 90.00 355 THR A O 1
ATOM 2668 N N . ARG A 1 356 ? -16.130 9.246 -1.563 1.00 86.69 356 ARG A N 1
ATOM 2669 C CA . ARG A 1 356 ? -15.117 9.881 -2.419 1.00 86.69 356 ARG A CA 1
ATOM 2670 C C . ARG A 1 356 ? -14.294 8.840 -3.152 1.00 86.69 356 ARG A C 1
ATOM 2672 O O . ARG A 1 356 ? -14.207 7.698 -2.723 1.00 86.69 356 ARG A O 1
ATOM 2679 N N . CYS A 1 357 ? -13.696 9.271 -4.254 1.00 86.12 357 CYS A N 1
ATOM 2680 C CA . CYS A 1 357 ? -12.728 8.464 -4.976 1.00 86.12 357 CYS A CA 1
ATOM 2681 C C . CYS A 1 357 ? -11.354 8.757 -4.412 1.00 86.12 357 CYS A C 1
ATOM 2683 O O . CYS A 1 357 ? -10.904 9.900 -4.458 1.00 86.12 357 CYS A O 1
ATOM 2685 N N . VAL A 1 358 ? -10.732 7.726 -3.871 1.00 84.94 358 VAL A N 1
ATOM 2686 C CA . VAL A 1 358 ? -9.419 7.769 -3.227 1.00 84.94 358 VAL A CA 1
ATOM 2687 C C . VAL A 1 358 ? -8.509 6.745 -3.916 1.00 84.94 358 VAL A C 1
ATOM 2689 O O . VAL A 1 358 ? -9.036 5.816 -4.540 1.00 84.94 358 VAL A O 1
ATOM 2692 N N . PRO A 1 359 ? -7.174 6.879 -3.877 1.00 83.56 359 PRO A N 1
ATOM 2693 C CA . PRO A 1 359 ? -6.282 5.896 -4.480 1.00 83.56 359 PRO A CA 1
ATOM 2694 C C . PRO A 1 359 ? -6.559 4.478 -3.960 1.00 83.56 359 PRO A C 1
ATOM 2696 O O . PRO A 1 359 ? -6.721 4.255 -2.761 1.00 83.56 359 PRO A O 1
ATOM 2699 N N . LEU A 1 360 ? -6.602 3.505 -4.869 1.00 81.94 360 LEU A N 1
ATOM 2700 C CA . LEU A 1 360 ? -6.968 2.112 -4.603 1.00 81.94 360 LEU A CA 1
ATOM 2701 C C . LEU A 1 360 ? -6.080 1.489 -3.523 1.00 81.94 360 LEU A C 1
ATOM 2703 O O . LEU A 1 360 ? -6.586 0.853 -2.599 1.00 81.94 360 LEU A O 1
ATOM 2707 N N . THR A 1 361 ? -4.764 1.677 -3.639 1.00 80.69 361 THR A N 1
ATOM 2708 C CA . THR A 1 361 ? -3.781 1.149 -2.684 1.00 80.69 361 THR A CA 1
ATOM 2709 C C . THR A 1 361 ? -4.010 1.721 -1.288 1.00 80.69 361 THR A C 1
ATOM 2711 O O . THR A 1 361 ? -4.009 0.975 -0.311 1.00 80.69 361 THR A O 1
ATOM 2714 N N . GLU A 1 362 ? -4.283 3.024 -1.198 1.00 86.50 362 GLU A N 1
ATOM 2715 C CA . GLU A 1 362 ? -4.546 3.703 0.068 1.00 86.50 362 GLU A CA 1
ATOM 2716 C C . GLU A 1 362 ? -5.847 3.199 0.711 1.00 86.50 362 GLU A C 1
ATOM 2718 O O . GLU A 1 362 ? -5.831 2.768 1.864 1.00 86.50 362 GLU A O 1
ATOM 2723 N N . ASN A 1 363 ? -6.944 3.148 -0.057 1.00 92.88 363 ASN A N 1
ATOM 2724 C CA . ASN A 1 363 ? -8.251 2.681 0.418 1.00 92.88 363 ASN A CA 1
ATOM 2725 C C . ASN A 1 363 ? -8.211 1.237 0.924 1.00 92.88 363 ASN A C 1
ATOM 2727 O O . ASN A 1 363 ? -8.793 0.901 1.955 1.00 92.88 363 ASN A O 1
ATOM 2731 N N . ARG A 1 364 ? -7.523 0.356 0.188 1.00 87.69 364 ARG A N 1
ATOM 2732 C CA . ARG A 1 364 ? -7.396 -1.060 0.553 1.00 87.69 364 ARG A CA 1
ATOM 2733 C C . ARG A 1 364 ? -6.517 -1.254 1.780 1.00 87.69 364 ARG A C 1
ATOM 2735 O O . ARG A 1 364 ? -6.850 -2.078 2.635 1.00 87.69 364 ARG A O 1
ATOM 2742 N N . SER A 1 365 ? -5.415 -0.511 1.870 1.00 87.06 365 SER A N 1
ATOM 2743 C CA . SER A 1 365 ? -4.523 -0.564 3.028 1.00 87.06 365 SER A CA 1
ATOM 2744 C C . SER A 1 365 ? -5.244 -0.078 4.284 1.00 87.06 365 SER A C 1
ATOM 2746 O O . SER A 1 365 ? -5.269 -0.795 5.283 1.00 87.06 365 SER A O 1
ATOM 2748 N N . GLU A 1 366 ? -5.918 1.074 4.225 1.00 94.62 366 GLU A N 1
ATOM 2749 C CA . GLU A 1 366 ? -6.702 1.580 5.356 1.00 94.62 366 GLU A CA 1
ATOM 2750 C C . GLU A 1 366 ? -7.835 0.617 5.727 1.00 94.62 366 GLU A C 1
ATOM 2752 O O . GLU A 1 366 ? -7.967 0.242 6.892 1.00 94.62 366 GLU A O 1
ATOM 2757 N N . GLY A 1 367 ? -8.595 0.123 4.744 1.00 94.94 367 GLY A N 1
ATOM 2758 C CA . GLY A 1 367 ? -9.674 -0.833 4.987 1.00 94.94 367 GLY A CA 1
ATOM 2759 C C . GLY A 1 367 ? -9.192 -2.122 5.664 1.00 94.94 367 GLY A C 1
ATOM 2760 O O . GLY A 1 367 ? -9.911 -2.693 6.488 1.00 94.94 367 GLY A O 1
ATOM 2761 N N . THR A 1 368 ? -7.964 -2.558 5.367 1.00 91.44 368 THR A N 1
ATOM 2762 C CA . THR A 1 368 ? -7.314 -3.692 6.040 1.00 91.44 368 THR A CA 1
ATOM 2763 C C . THR A 1 368 ? -6.977 -3.361 7.492 1.00 91.44 368 THR A C 1
ATOM 2765 O O . THR A 1 368 ? -7.285 -4.158 8.376 1.00 91.44 368 THR A O 1
ATOM 2768 N N . VAL A 1 369 ? -6.411 -2.181 7.765 1.00 92.69 369 VAL A N 1
ATOM 2769 C CA . VAL A 1 369 ? -6.111 -1.731 9.136 1.00 92.69 369 VAL A CA 1
ATOM 2770 C C . VAL A 1 369 ? -7.387 -1.629 9.974 1.00 92.69 369 VAL A C 1
ATOM 2772 O O . VAL A 1 369 ? -7.450 -2.202 11.062 1.00 92.69 369 VAL A O 1
ATOM 2775 N N . TRP A 1 370 ? -8.444 -1.010 9.442 1.00 96.19 370 TRP A N 1
ATOM 2776 C CA . TRP A 1 370 ? -9.745 -0.942 10.106 1.00 96.19 370 TRP A CA 1
ATOM 2777 C C . TRP A 1 370 ? -10.332 -2.336 10.381 1.00 96.19 370 TRP A C 1
ATOM 2779 O O . TRP A 1 370 ? -10.778 -2.622 11.495 1.00 96.19 370 TRP A O 1
ATOM 2789 N N . LYS A 1 371 ? -10.299 -3.239 9.388 1.00 95.44 371 LYS A N 1
ATOM 2790 C CA . LYS A 1 371 ? -10.760 -4.627 9.545 1.00 95.44 371 LYS A CA 1
ATOM 2791 C C . LYS A 1 371 ? -9.979 -5.354 10.640 1.00 95.44 371 LYS A C 1
ATOM 2793 O O . LYS A 1 371 ? -10.585 -6.094 11.416 1.00 95.44 371 LYS A O 1
ATOM 2798 N N . ASN A 1 372 ? -8.664 -5.171 10.699 1.00 93.00 372 ASN A N 1
ATOM 2799 C CA . ASN A 1 372 ? -7.824 -5.813 11.703 1.00 93.00 372 ASN A CA 1
ATOM 2800 C C . ASN A 1 372 ? -8.145 -5.282 13.103 1.00 93.00 372 ASN A C 1
ATOM 2802 O O . ASN A 1 372 ? -8.301 -6.082 14.023 1.00 93.00 372 ASN A O 1
ATOM 2806 N N . PHE A 1 373 ? -8.343 -3.969 13.244 1.00 96.00 373 PHE A N 1
ATOM 2807 C CA . PHE A 1 373 ? -8.732 -3.342 14.505 1.00 96.00 373 PHE A CA 1
ATOM 2808 C C . PHE A 1 373 ? -10.047 -3.911 15.058 1.00 96.00 373 PHE A C 1
ATOM 2810 O O . PHE A 1 373 ? -10.084 -4.375 16.194 1.00 96.00 373 PHE A O 1
ATOM 2817 N N . ILE A 1 374 ? -11.122 -3.952 14.258 1.00 96.62 374 ILE A N 1
ATOM 2818 C CA . ILE A 1 374 ? -12.430 -4.426 14.756 1.00 96.62 374 ILE A CA 1
ATOM 2819 C C . ILE A 1 374 ? -12.492 -5.942 14.997 1.00 96.62 374 ILE A C 1
ATOM 2821 O O . ILE A 1 374 ? -13.385 -6.413 15.698 1.00 96.62 374 ILE A O 1
ATOM 2825 N N . ASN A 1 375 ? -11.569 -6.717 14.419 1.00 95.44 375 ASN A N 1
ATOM 2826 C CA . ASN A 1 375 ? -11.511 -8.172 14.583 1.00 95.44 375 ASN A CA 1
ATOM 2827 C C . ASN A 1 375 ? -10.423 -8.629 15.570 1.00 95.44 375 ASN A C 1
ATOM 2829 O O . ASN A 1 375 ? -10.168 -9.830 15.654 1.00 95.44 375 ASN A O 1
ATOM 2833 N N . GLY A 1 376 ? -9.780 -7.710 16.298 1.00 93.44 376 GLY A N 1
ATOM 2834 C CA . GLY A 1 376 ? -8.758 -8.051 17.293 1.00 93.44 376 GLY A CA 1
ATOM 2835 C C . GLY A 1 376 ? -7.449 -8.582 16.702 1.00 93.44 376 GLY A C 1
ATOM 2836 O O . GLY A 1 376 ? -6.717 -9.317 17.363 1.00 93.44 376 GLY A O 1
ATOM 2837 N N . GLN A 1 377 ? -7.163 -8.264 15.439 1.00 90.44 377 GLN A N 1
ATOM 2838 C CA . GLN A 1 377 ? -5.929 -8.659 14.747 1.00 90.44 377 GLN A CA 1
ATOM 2839 C C . GLN A 1 377 ? -4.867 -7.555 14.773 1.00 90.44 377 GLN A C 1
ATOM 2841 O O . GLN A 1 377 ? -3.751 -7.759 14.296 1.00 90.44 377 GLN A O 1
ATOM 2846 N N . ASP A 1 378 ? -5.201 -6.388 15.321 1.00 83.62 378 ASP A N 1
ATOM 2847 C CA . ASP A 1 378 ? -4.257 -5.299 15.507 1.00 83.62 378 ASP A CA 1
ATOM 2848 C C . ASP A 1 378 ? -3.401 -5.516 16.771 1.00 83.62 378 ASP A C 1
ATOM 2850 O O . ASP A 1 378 ? -3.861 -6.011 17.801 1.00 83.62 378 ASP A O 1
ATOM 2854 N N . ALA A 1 379 ? -2.117 -5.159 16.713 1.00 78.94 379 ALA A N 1
ATOM 2855 C CA . ALA A 1 379 ? -1.216 -5.360 17.847 1.00 78.94 379 ALA A CA 1
ATOM 2856 C C . ALA A 1 379 ? -1.556 -4.455 19.047 1.00 78.94 379 ALA A C 1
ATOM 2858 O O . ALA A 1 379 ? -1.318 -4.859 20.187 1.00 78.94 379 ALA A O 1
ATOM 2859 N N . SER A 1 380 ? -2.106 -3.262 18.791 1.00 77.12 380 SER A N 1
ATOM 2860 C CA . SER A 1 380 ? -2.560 -2.305 19.806 1.00 77.12 380 SER A CA 1
ATOM 2861 C C . SER A 1 380 ? -3.969 -2.618 20.323 1.00 77.12 380 SER A C 1
ATOM 2863 O O . SER A 1 380 ? -4.299 -2.248 21.451 1.00 77.12 380 SER A O 1
ATOM 2865 N N . GLN A 1 381 ? -4.771 -3.358 19.546 1.00 85.31 381 GLN A N 1
ATOM 2866 C CA . GLN A 1 381 ? -6.095 -3.836 19.936 1.00 85.31 381 GLN A CA 1
ATOM 2867 C C . GLN A 1 381 ? -6.318 -5.301 19.541 1.00 85.31 381 GLN A C 1
ATOM 2869 O O . GLN A 1 381 ? -6.659 -5.607 18.399 1.00 85.31 381 GLN A O 1
ATOM 2874 N N . ARG A 1 382 ? -6.192 -6.205 20.519 1.00 89.69 382 ARG A N 1
ATOM 2875 C CA . ARG A 1 382 ? -6.382 -7.653 20.321 1.00 89.69 382 ARG A CA 1
ATOM 2876 C C . ARG A 1 382 ? -7.796 -8.153 20.607 1.00 89.69 382 ARG A C 1
ATOM 2878 O O . ARG A 1 382 ? -8.076 -9.334 20.412 1.00 89.69 382 ARG A O 1
ATOM 2885 N N . ASP A 1 383 ? -8.685 -7.283 21.073 1.00 93.31 383 ASP A N 1
ATOM 2886 C CA . ASP A 1 383 ? -10.070 -7.665 21.308 1.00 93.31 383 ASP A CA 1
ATOM 2887 C C . ASP A 1 383 ? -10.842 -7.729 19.991 1.00 93.31 383 ASP A C 1
ATOM 2889 O O . ASP A 1 383 ? -10.878 -6.766 19.225 1.00 93.31 383 ASP A O 1
ATOM 2893 N N . TYR A 1 384 ? -11.546 -8.835 19.770 1.00 95.75 384 TYR A N 1
ATOM 2894 C CA . TYR A 1 384 ? -12.623 -8.864 18.791 1.00 95.75 384 TYR A CA 1
ATOM 2895 C C . TYR A 1 384 ? -13.768 -7.972 19.280 1.00 95.75 384 TYR A C 1
ATOM 2897 O O . TYR A 1 384 ? -14.337 -8.215 20.347 1.00 95.75 384 TYR A O 1
ATOM 2905 N N . LEU A 1 385 ? -14.128 -6.953 18.500 1.00 96.19 385 LEU A N 1
ATOM 2906 C CA . LEU A 1 385 ? -15.222 -6.056 18.853 1.00 96.19 385 LEU A CA 1
ATOM 2907 C C . LEU A 1 385 ? -16.539 -6.690 18.416 1.00 96.19 385 LEU A C 1
ATOM 2909 O O . LEU A 1 385 ? -16.694 -7.071 17.254 1.00 96.19 385 LEU A O 1
ATOM 2913 N N . ALA A 1 386 ? -17.487 -6.829 19.341 1.00 96.44 386 ALA A N 1
ATOM 2914 C CA . ALA A 1 386 ? -18.818 -7.319 19.015 1.00 96.44 386 ALA A CA 1
ATOM 2915 C C . ALA A 1 386 ? -19.551 -6.312 18.113 1.00 96.44 386 ALA A C 1
ATOM 2917 O O . ALA A 1 386 ? -19.261 -5.113 18.109 1.00 96.44 386 ALA A O 1
ATOM 2918 N N . ASP A 1 387 ? -20.532 -6.787 17.347 1.00 96.44 387 ASP A N 1
ATOM 2919 C CA . ASP A 1 387 ? -21.462 -5.857 16.705 1.00 96.44 387 ASP A CA 1
ATOM 2920 C C . ASP A 1 387 ? -22.158 -5.027 17.798 1.00 96.44 387 ASP A C 1
ATOM 2922 O O . ASP A 1 387 ? -22.360 -5.504 18.914 1.00 96.44 387 ASP A O 1
ATOM 2926 N N . THR A 1 388 ? -22.489 -3.774 17.489 1.00 95.81 388 THR A N 1
ATOM 2927 C CA . THR A 1 388 ? -22.921 -2.701 18.407 1.00 95.81 388 THR A CA 1
ATOM 2928 C C . THR A 1 388 ? -21.834 -2.081 19.293 1.00 95.81 388 THR A C 1
ATOM 2930 O O . THR A 1 388 ? -22.100 -1.041 19.894 1.00 95.81 388 THR A O 1
ATOM 2933 N N . THR A 1 389 ? -20.606 -2.620 19.340 1.00 96.94 389 THR A N 1
ATOM 2934 C CA . THR A 1 389 ? -19.510 -1.983 20.089 1.00 96.94 389 THR A CA 1
ATOM 2935 C C . THR A 1 389 ? -19.205 -0.595 19.524 1.00 96.94 389 THR A C 1
ATOM 2937 O O . THR A 1 389 ? -18.927 -0.442 18.331 1.00 96.94 389 THR A O 1
ATOM 2940 N N . ALA A 1 390 ? -19.245 0.408 20.402 1.00 96.69 390 ALA A N 1
ATOM 2941 C CA . ALA A 1 390 ? -18.901 1.786 20.093 1.00 96.69 390 ALA A CA 1
ATOM 2942 C C . ALA A 1 390 ? -17.380 1.961 19.990 1.00 96.69 390 ALA A C 1
ATOM 2944 O O . ALA A 1 390 ? -16.632 1.568 20.886 1.00 96.69 390 ALA A O 1
ATOM 2945 N N . VAL A 1 391 ? -16.937 2.586 18.903 1.00 96.62 391 VAL A N 1
ATOM 2946 C CA . VAL A 1 391 ? -15.543 2.932 18.628 1.00 96.62 391 VAL A CA 1
ATOM 2947 C C . VAL A 1 391 ? -15.462 4.428 18.385 1.00 96.62 391 VAL A C 1
ATOM 2949 O O . VAL A 1 391 ? -16.115 4.953 17.482 1.00 96.62 391 VAL A O 1
ATOM 2952 N N . THR A 1 392 ? -14.640 5.113 19.168 1.00 95.75 392 THR A N 1
ATOM 2953 C CA . THR A 1 392 ? -14.261 6.500 18.906 1.00 95.75 392 THR A CA 1
ATOM 2954 C C . THR A 1 392 ? -13.188 6.509 17.829 1.00 95.75 392 THR A C 1
ATOM 2956 O O . THR A 1 392 ? -12.114 5.953 18.020 1.00 95.75 392 THR A O 1
ATOM 2959 N N . VAL A 1 393 ? -13.458 7.128 16.691 1.00 94.44 393 VAL A N 1
ATOM 2960 C CA . VAL A 1 393 ? -12.467 7.320 15.631 1.00 94.44 393 VAL A CA 1
ATOM 2961 C C . VAL A 1 393 ? -11.785 8.664 15.833 1.00 94.44 393 VAL A C 1
ATOM 2963 O O . VAL A 1 393 ? -12.472 9.640 16.113 1.00 94.44 393 VAL A O 1
ATOM 2966 N N . VAL A 1 394 ? -10.462 8.721 15.690 1.00 91.88 394 VAL A N 1
ATOM 2967 C CA . VAL A 1 394 ? -9.644 9.932 15.833 1.00 91.88 394 VAL A CA 1
ATOM 2968 C C . VAL A 1 394 ? -8.776 10.099 14.590 1.00 91.88 394 VAL A C 1
ATOM 2970 O O . VAL A 1 394 ? -8.074 9.169 14.195 1.00 91.88 394 VAL A O 1
ATOM 2973 N N . LEU A 1 395 ? -8.823 11.288 13.980 1.00 90.12 395 LEU A N 1
ATOM 2974 C CA . LEU A 1 395 ? -7.901 11.667 12.908 1.00 90.12 395 LEU A CA 1
ATOM 2975 C C . LEU A 1 395 ? -6.588 12.176 13.516 1.00 90.12 395 LEU A C 1
ATOM 2977 O O . LEU A 1 395 ? -6.562 13.262 14.100 1.00 90.12 395 LEU A O 1
ATOM 2981 N N . ASP A 1 396 ? -5.503 11.431 13.339 1.00 87.88 396 ASP A N 1
ATOM 2982 C CA . ASP A 1 396 ? -4.159 11.855 13.720 1.00 87.88 396 ASP A CA 1
ATOM 2983 C C . ASP A 1 396 ? -3.503 12.620 12.565 1.00 87.88 396 ASP A C 1
ATOM 2985 O O . ASP A 1 396 ? -3.611 12.249 11.397 1.00 87.88 396 ASP A O 1
ATOM 2989 N N . ASN A 1 397 ? -2.784 13.696 12.892 1.00 84.25 397 ASN A N 1
ATOM 2990 C CA . ASN A 1 397 ? -2.094 14.556 11.922 1.00 84.25 397 ASN A CA 1
ATOM 2991 C C . ASN A 1 397 ? -2.970 15.039 10.745 1.00 84.25 397 ASN A C 1
ATOM 2993 O O . ASN A 1 397 ? -2.512 15.011 9.598 1.00 84.25 397 ASN A O 1
ATOM 2997 N N . PRO A 1 398 ? -4.220 15.487 10.974 1.00 82.12 398 PRO A N 1
ATOM 2998 C CA . PRO A 1 398 ? -5.059 15.930 9.876 1.00 82.12 398 PRO A CA 1
ATOM 2999 C C . PRO A 1 398 ? -4.430 17.165 9.202 1.00 82.12 398 PRO A C 1
ATOM 3001 O O . PRO A 1 398 ? -3.869 18.028 9.890 1.00 82.12 398 PRO A O 1
ATOM 3004 N N . PRO A 1 399 ? -4.507 17.288 7.865 1.00 70.19 399 PRO A N 1
ATOM 3005 C CA . PRO A 1 399 ? -3.925 18.422 7.154 1.00 70.19 399 PRO A CA 1
ATOM 3006 C C . PRO A 1 399 ? -4.521 19.742 7.667 1.00 70.19 399 PRO A C 1
ATOM 3008 O O . PRO A 1 399 ? -5.735 19.857 7.813 1.00 70.19 399 PRO A O 1
ATOM 3011 N N . SER A 1 400 ? -3.675 20.742 7.947 1.00 62.78 400 SER A N 1
ATOM 3012 C CA . SER A 1 400 ? -4.087 22.021 8.549 1.00 62.78 400 SER A CA 1
ATOM 3013 C C . SER A 1 400 ? -4.512 23.066 7.503 1.00 62.78 400 SER A C 1
ATOM 3015 O O . SER A 1 400 ? -3.702 23.414 6.643 1.00 62.78 400 SER A O 1
ATOM 3017 N N . GLY A 1 401 ? -5.732 23.623 7.595 1.00 59.28 401 GLY A N 1
ATOM 3018 C CA . GLY A 1 401 ? -6.226 24.692 6.700 1.00 59.28 401 GLY A CA 1
ATOM 3019 C C . GLY A 1 401 ? -7.761 24.794 6.590 1.00 59.28 401 GLY A C 1
ATOM 3020 O O . GLY A 1 401 ? -8.493 23.992 7.161 1.00 59.28 401 GLY A O 1
ATOM 3021 N N . ALA A 1 402 ? -8.269 25.826 5.903 1.00 45.50 402 ALA A N 1
ATOM 3022 C CA . ALA A 1 402 ? -9.672 26.254 5.994 1.00 45.50 402 ALA A CA 1
ATOM 3023 C C . ALA A 1 402 ? -10.689 25.404 5.189 1.00 45.50 402 ALA A C 1
ATOM 3025 O O . ALA A 1 402 ? -10.750 25.467 3.964 1.00 45.50 402 ALA A O 1
ATOM 3026 N N . LEU A 1 403 ? -11.514 24.679 5.952 1.00 52.53 403 LEU A N 1
ATOM 3027 C CA . LEU A 1 403 ? -12.958 24.387 5.870 1.00 52.53 403 LEU A CA 1
ATOM 3028 C C . LEU A 1 403 ? -13.657 24.183 4.507 1.00 52.53 403 LEU A C 1
ATOM 3030 O O . LEU A 1 403 ? -13.860 25.103 3.716 1.00 52.53 403 LEU A O 1
ATOM 3034 N N . CYS A 1 404 ? -14.204 22.968 4.369 1.00 51.16 404 CYS A N 1
ATOM 3035 C CA . CYS A 1 404 ? -15.526 22.649 3.809 1.00 51.16 404 CYS A CA 1
ATOM 3036 C C . CYS A 1 404 ? -15.978 23.384 2.536 1.00 51.16 404 CYS A C 1
ATOM 3038 O O . CYS A 1 404 ? -17.136 23.791 2.429 1.00 51.16 404 CYS A O 1
ATOM 3040 N N . LYS A 1 405 ? -15.126 23.488 1.514 1.00 43.03 405 LYS A N 1
ATOM 3041 C CA . LYS A 1 405 ? -15.616 23.731 0.149 1.00 43.03 405 LYS A CA 1
ATOM 3042 C C . LYS A 1 405 ? -15.868 22.404 -0.552 1.00 43.03 405 LYS A C 1
ATOM 3044 O O . LYS A 1 405 ? -14.997 21.544 -0.614 1.00 43.03 405 LYS A O 1
ATOM 3049 N N . SER A 1 406 ? -17.080 22.236 -1.085 1.00 45.00 406 SER A N 1
ATOM 3050 C CA . SER A 1 406 ? -17.422 21.077 -1.908 1.00 45.00 406 SER A CA 1
ATOM 3051 C C . SER A 1 406 ? -16.478 20.993 -3.109 1.00 45.00 406 SER A C 1
ATOM 3053 O O . SER A 1 406 ? -16.409 21.962 -3.863 1.00 45.00 406 SER A O 1
ATOM 3055 N N . LEU A 1 407 ? -15.817 19.846 -3.278 1.00 44.97 407 LEU A N 1
ATOM 3056 C CA . LEU A 1 407 ? -15.507 19.120 -4.523 1.00 44.97 407 LEU A CA 1
ATOM 3057 C C . LEU A 1 407 ? -15.496 19.930 -5.842 1.00 44.97 407 LEU A C 1
ATOM 3059 O O . LEU A 1 407 ? -16.087 19.531 -6.842 1.00 44.97 407 LEU A O 1
ATOM 3063 N N . ARG A 1 408 ? -14.827 21.083 -5.863 1.00 42.69 408 ARG A N 1
ATOM 3064 C CA . ARG A 1 408 ? -14.506 21.830 -7.079 1.00 42.69 408 ARG A CA 1
ATOM 3065 C C . ARG A 1 408 ? -12.992 21.972 -7.112 1.00 42.69 408 ARG A C 1
ATOM 3067 O O . ARG A 1 408 ? -12.449 22.650 -6.236 1.00 42.69 408 ARG A O 1
ATOM 3074 N N . PRO A 1 409 ? -12.304 21.384 -8.104 1.00 39.44 409 PRO A N 1
ATOM 3075 C CA . PRO A 1 409 ? -10.930 21.760 -8.385 1.00 39.44 409 PRO A CA 1
ATOM 3076 C C . PRO A 1 409 ? -10.840 23.293 -8.507 1.00 39.44 409 PRO A C 1
ATOM 3078 O O . PRO A 1 409 ? -11.727 23.898 -9.121 1.00 39.44 409 PRO A O 1
ATOM 3081 N N . PRO A 1 410 ? -9.827 23.935 -7.900 1.00 45.09 410 PRO A N 1
ATOM 3082 C CA . PRO A 1 410 ? -8.615 23.334 -7.334 1.00 45.09 410 PRO A CA 1
ATOM 3083 C C . PRO A 1 410 ? -8.631 23.116 -5.801 1.00 45.09 410 PRO A C 1
ATOM 3085 O O . PRO A 1 410 ? -7.571 22.960 -5.203 1.00 45.09 410 PRO A O 1
ATOM 3088 N N . ALA A 1 411 ? -9.784 23.123 -5.125 1.00 44.44 411 ALA A N 1
ATOM 3089 C CA . ALA A 1 411 ? -9.820 23.094 -3.661 1.00 44.44 411 ALA A CA 1
ATOM 3090 C C . ALA A 1 411 ? -9.771 21.663 -3.091 1.00 44.44 411 ALA A C 1
ATOM 3092 O O . ALA A 1 411 ? -10.735 20.908 -3.220 1.00 44.44 411 ALA A O 1
ATOM 3093 N N . ARG A 1 412 ? -8.662 21.315 -2.422 1.00 48.78 412 ARG A N 1
ATOM 3094 C CA . ARG A 1 412 ? -8.598 20.179 -1.486 1.00 48.78 412 ARG A CA 1
ATOM 3095 C C . ARG A 1 412 ? -9.457 20.485 -0.261 1.00 48.78 412 ARG A C 1
ATOM 3097 O O . ARG A 1 412 ? -9.520 21.633 0.183 1.00 48.78 412 ARG A O 1
ATOM 3104 N N . THR A 1 413 ? -10.117 19.472 0.282 1.00 50.56 413 THR A N 1
ATOM 3105 C CA . THR A 1 413 ? -10.810 19.592 1.570 1.00 50.56 413 THR A CA 1
ATOM 3106 C C . THR A 1 413 ? -9.753 19.564 2.649 1.00 50.56 413 THR A C 1
ATOM 3108 O O . THR A 1 413 ? -8.896 18.688 2.655 1.00 50.56 413 THR A O 1
ATOM 3111 N N . VAL A 1 414 ? -9.782 20.543 3.540 1.00 57.22 414 VAL A N 1
ATOM 3112 C CA . VAL A 1 414 ? -8.798 20.632 4.609 1.00 57.22 414 VAL A CA 1
ATOM 3113 C C . VAL A 1 414 ? -9.521 20.564 5.938 1.00 57.22 414 VAL A C 1
ATOM 3115 O O . VAL A 1 414 ? -10.574 21.183 6.120 1.00 57.22 414 VAL A O 1
ATOM 3118 N N . CYS A 1 415 ? -8.976 19.758 6.837 1.00 53.75 415 CYS A N 1
ATOM 3119 C CA . CYS A 1 415 ? -9.520 19.574 8.164 1.00 53.75 415 CYS A CA 1
ATOM 3120 C C . CYS A 1 415 ? -9.221 20.798 9.006 1.00 53.75 415 CYS A C 1
ATOM 3122 O O . CYS A 1 415 ? -8.127 21.365 8.897 1.00 53.75 415 CYS A O 1
ATOM 3124 N N . PRO A 1 416 ? -10.159 21.224 9.866 1.00 55.66 416 PRO A N 1
ATOM 3125 C CA . PRO A 1 416 ? -9.805 22.208 10.858 1.00 55.66 416 PRO A CA 1
ATOM 3126 C C . PRO A 1 416 ? -8.599 21.680 11.627 1.00 55.66 416 PRO A C 1
ATOM 3128 O O . PRO A 1 416 ? -8.535 20.512 12.021 1.00 55.66 416 PRO A O 1
ATOM 3131 N N . ARG A 1 417 ? -7.625 22.569 11.810 1.00 52.75 417 ARG A N 1
ATOM 3132 C CA . ARG A 1 417 ? -6.558 22.338 12.766 1.00 52.75 417 ARG A CA 1
ATOM 3133 C C . ARG A 1 417 ? -7.261 22.230 14.107 1.00 52.75 417 ARG A C 1
ATOM 3135 O O . ARG A 1 417 ? -7.821 23.211 14.593 1.00 52.75 417 ARG A O 1
ATOM 3142 N N . LEU A 1 418 ? -7.325 21.019 14.634 1.00 52.78 418 LEU A N 1
ATOM 3143 C CA . LEU A 1 418 ? -7.825 20.807 15.974 1.00 52.78 418 LEU A CA 1
ATOM 3144 C C . LEU A 1 418 ? -6.927 21.628 16.883 1.00 52.78 418 LEU A C 1
ATOM 3146 O O . LEU A 1 418 ? -5.703 21.511 16.789 1.00 52.78 418 LEU A O 1
ATOM 3150 N N . ALA A 1 419 ? -7.531 22.492 17.699 1.00 48.69 419 ALA A N 1
ATOM 3151 C CA . ALA A 1 419 ? -6.832 23.026 18.853 1.00 48.69 419 ALA A CA 1
ATOM 3152 C C . ALA A 1 419 ? -6.244 21.804 19.556 1.00 48.69 419 ALA A C 1
ATOM 3154 O O . ALA A 1 419 ? -6.971 20.860 19.882 1.00 48.69 419 ALA A O 1
ATOM 3155 N N . SER A 1 420 ? -4.921 21.751 19.637 1.00 45.38 420 SER A N 1
ATOM 3156 C CA . SER A 1 420 ? -4.255 20.629 20.279 1.00 45.38 420 SER A CA 1
ATOM 3157 C C . SER A 1 420 ? -4.816 20.503 21.699 1.00 45.38 420 SER A C 1
ATOM 3159 O O . SER A 1 420 ? -5.247 21.498 22.283 1.00 45.38 420 SER A O 1
ATOM 3161 N N . ALA A 1 421 ? -4.834 19.309 22.294 1.00 44.44 421 ALA A N 1
ATOM 3162 C CA . ALA A 1 421 ? -5.261 19.181 23.693 1.00 44.44 421 ALA A CA 1
ATOM 3163 C C . ALA A 1 421 ? -4.451 20.112 24.633 1.00 44.44 421 ALA A C 1
ATOM 3165 O O . ALA A 1 421 ? -4.955 20.527 25.673 1.00 44.44 421 ALA A O 1
ATOM 3166 N N . SER A 1 422 ? -3.238 20.512 24.225 1.00 46.34 422 SER A N 1
ATOM 3167 C CA . SER A 1 422 ? -2.432 21.563 24.860 1.00 46.34 422 SER A CA 1
ATOM 3168 C C . SER A 1 422 ? -2.998 22.985 24.729 1.00 46.34 422 SER A C 1
ATOM 3170 O O . SER A 1 422 ? -2.816 23.775 25.648 1.00 46.34 422 SER A O 1
ATOM 3172 N N . ASP A 1 423 ? -3.716 23.320 23.656 1.00 39.12 423 ASP A N 1
ATOM 3173 C CA . ASP A 1 423 ? -4.336 24.643 23.470 1.00 39.12 423 ASP A CA 1
ATOM 3174 C C . ASP A 1 423 ? -5.603 24.814 24.327 1.00 39.12 423 ASP A C 1
ATOM 3176 O O . ASP A 1 423 ? -5.916 25.920 24.767 1.00 39.12 423 ASP A O 1
ATOM 3180 N N . ALA A 1 424 ? -6.316 23.719 24.619 1.00 39.31 424 ALA A N 1
ATOM 3181 C CA . ALA A 1 424 ? -7.493 23.739 25.492 1.00 39.31 424 ALA A CA 1
ATOM 3182 C C . ALA A 1 424 ? -7.136 24.057 26.958 1.00 39.31 424 ALA A C 1
ATOM 3184 O O . ALA A 1 424 ? -7.916 24.709 27.647 1.00 39.31 424 ALA A O 1
ATOM 3185 N N . GLY A 1 425 ? -5.940 23.664 27.416 1.00 37.31 425 GLY A N 1
ATOM 3186 C CA . GLY A 1 425 ? -5.439 24.018 28.749 1.00 37.31 425 GLY A CA 1
ATOM 3187 C C . GLY A 1 425 ? -5.093 25.504 28.900 1.00 37.31 425 GLY A C 1
ATOM 3188 O O . GLY A 1 425 ? -5.278 26.069 29.971 1.00 37.31 425 GLY A O 1
ATOM 3189 N N . VAL A 1 426 ? -4.658 26.167 27.823 1.00 35.88 426 VAL A N 1
ATOM 3190 C CA . VAL A 1 426 ? -4.254 27.586 27.854 1.00 35.88 426 VAL A CA 1
ATOM 3191 C C . VAL A 1 426 ? -5.462 28.532 27.872 1.00 35.88 426 VAL A C 1
ATOM 3193 O O . VAL A 1 426 ? -5.388 29.615 28.449 1.00 35.88 426 VAL A O 1
ATOM 3196 N N . MET A 1 427 ? -6.598 28.130 27.294 1.00 30.66 427 MET A N 1
ATOM 3197 C CA . MET A 1 427 ? -7.831 28.927 27.361 1.00 30.66 427 MET A CA 1
ATOM 3198 C C . MET A 1 427 ? -8.541 28.839 28.720 1.00 30.66 427 MET A C 1
ATOM 3200 O O . MET A 1 427 ? -9.141 29.827 29.140 1.00 30.66 427 MET A O 1
ATOM 3204 N N . ASP A 1 428 ? -8.436 27.716 29.439 1.00 35.53 428 ASP A N 1
ATOM 3205 C CA . ASP A 1 428 ? -9.034 27.580 30.779 1.00 35.53 428 ASP A CA 1
ATOM 3206 C C . ASP A 1 428 ? -8.276 28.416 31.836 1.00 35.53 428 ASP A C 1
ATOM 3208 O O . ASP A 1 428 ? -8.884 28.932 32.774 1.00 35.53 428 ASP A O 1
ATOM 3212 N N . ASP A 1 429 ? -6.971 28.651 31.641 1.00 34.44 429 ASP A N 1
ATOM 3213 C CA . ASP A 1 429 ? -6.164 29.546 32.489 1.00 34.44 429 ASP A CA 1
ATOM 3214 C C . ASP A 1 429 ? -6.421 31.041 32.218 1.00 34.44 429 ASP A C 1
ATOM 3216 O O . ASP A 1 429 ? -6.334 31.860 33.133 1.00 34.44 429 ASP A O 1
ATOM 3220 N N . LEU A 1 430 ? -6.800 31.416 30.992 1.00 29.41 430 LEU A N 1
ATOM 3221 C CA . LEU A 1 430 ? -7.145 32.802 30.639 1.00 29.41 430 LEU A CA 1
ATOM 3222 C C . LEU A 1 430 ? -8.551 33.209 31.106 1.00 29.41 430 LEU A C 1
ATOM 3224 O O . LEU A 1 430 ? -8.773 34.377 31.414 1.00 29.41 430 LEU A O 1
ATOM 3228 N N . VAL A 1 431 ? -9.479 32.254 31.213 1.00 39.00 431 VAL A N 1
ATOM 3229 C CA . VAL A 1 431 ? -10.831 32.482 31.759 1.00 39.00 431 VAL A CA 1
ATOM 3230 C C . VAL A 1 431 ? -10.839 32.483 33.294 1.00 39.00 431 VAL A C 1
ATOM 3232 O O . VAL A 1 431 ? -11.723 33.081 33.892 1.00 39.00 431 VAL A O 1
ATOM 3235 N N . ARG A 1 432 ? -9.834 31.890 33.954 1.00 40.59 432 ARG A N 1
ATOM 3236 C CA . ARG A 1 432 ? -9.654 31.982 35.419 1.00 40.59 432 ARG A CA 1
ATOM 3237 C C . ARG A 1 432 ? -8.887 33.223 35.885 1.00 40.59 432 ARG A C 1
ATOM 3239 O O . ARG A 1 432 ? -8.782 33.442 37.090 1.00 40.59 432 ARG A O 1
ATOM 3246 N N . GLN A 1 433 ? -8.334 34.010 34.961 1.00 38.38 433 GLN A N 1
ATOM 3247 C CA . GLN A 1 433 ? -7.618 35.262 35.250 1.00 38.38 433 GLN A CA 1
ATOM 3248 C C . GLN A 1 433 ? -8.418 36.530 34.888 1.00 38.38 433 GLN A C 1
ATOM 3250 O O . GLN A 1 433 ? -7.867 37.632 34.929 1.00 38.38 433 GLN A O 1
ATOM 3255 N N . GLN A 1 434 ? -9.711 36.390 34.582 1.00 45.62 434 GLN A N 1
ATOM 3256 C CA . GLN A 1 434 ? -10.706 37.470 34.562 1.00 45.62 434 GLN A CA 1
ATOM 3257 C C . GLN A 1 434 ? -11.774 37.179 35.613 1.00 45.62 434 GLN A C 1
ATOM 3259 O O . GLN A 1 434 ? -12.320 38.163 36.162 1.00 45.62 434 GLN A O 1
#

Radius of gyration: 33.69 Å; Cα contacts (8 Å, |Δi|>4): 520; chains: 1; bounding box: 135×81×98 Å

Nearest PDB structures (foldseek):
  8bbj-assembly2_D  TM=5.535E-01  e=8.124E-01  Mus musculus
  8bbj-assembly1_C  TM=5.693E-01  e=1.609E+00  Mus musculus
  6jlh-assembly1_C  TM=3.986E-01  e=3.458E-01  Danio rerio
  4yga-assembly1_A  TM=4.186E-01  e=6.469E-01  Toxoplasma gondii
  4yga-assembly3_E  TM=3.652E-01  e=5.629E+00  Toxoplasma gondii

InterPro domains:
  IPR029476 Deoxyribonuclease NucA/NucB [PF14040] (285-376)

Solvent-accessible surface area (backbone atoms only — not comparable to full-atom values): 26853 Å² total; per-residue (Å²): 140,86,85,85,83,86,84,85,81,86,78,86,82,82,84,80,83,80,82,80,70,80,79,75,81,74,76,81,70,58,66,50,72,79,45,45,82,61,94,47,67,44,46,43,50,32,37,60,54,24,73,76,62,84,41,54,50,74,27,70,41,28,47,42,18,30,51,62,60,35,58,50,62,37,45,53,17,44,18,64,36,68,73,55,71,74,61,49,74,76,51,73,72,56,32,64,67,59,52,26,68,41,52,34,80,46,40,79,41,94,91,40,49,47,41,38,68,69,30,54,50,48,44,46,53,49,47,36,48,77,70,72,43,84,64,73,71,59,68,70,58,52,50,51,34,51,50,58,51,36,67,71,56,68,56,65,82,38,40,43,66,68,50,52,40,47,47,69,39,60,66,36,82,86,69,61,77,76,73,72,80,81,76,87,71,94,72,91,82,83,88,80,92,83,89,81,92,78,85,82,84,83,79,83,89,82,85,84,92,82,90,84,89,90,86,89,87,89,80,88,80,90,82,84,84,88,79,88,86,89,83,83,86,90,73,91,79,71,63,82,78,69,78,85,70,80,70,87,74,77,72,77,71,74,79,78,83,84,43,76,48,77,43,51,24,84,77,33,47,60,57,41,38,42,44,39,42,24,38,52,53,69,67,67,36,94,54,74,52,51,77,44,28,34,26,62,92,54,18,70,55,21,35,43,56,17,58,62,37,34,93,70,72,12,84,47,59,36,81,42,98,50,36,38,102,82,69,73,42,81,40,56,58,88,65,54,36,60,48,52,28,44,37,28,52,22,67,68,18,8,63,88,32,36,68,41,70,26,50,32,70,50,51,52,52,50,52,48,53,53,51,26,40,48,58,20,67,28,93,91,37,61,57,63,54,52,72,68,41,61,30,36,39,36,65,36,72,56,58,74,41,86,60,71,56,79,90,42,87,90,52,75,61,26,30,70,63,69,74,48,80,70,51,59,57,56,52,58,55,58,64,70,74,109

Organism: NCBI:txid48140

Secondary structure (DSSP, 8-state):
-PPPP-----PPPP------PPPP----PPPGGGT---SSHHHHHHHHHHHHH--STT-HHHHHHHHHH-HHHHHHHHHHHHS----GGGSPP--HHHHHHHH-GGGGSTT--PBPHHHHHHHHHHHHHHTT---PPPHHHHHHHHHHHHHHHT-TT-B-HHHHHHHHHH--TT---------------------------PPPP---------S--------PPP---------SSSGGGSSS--------PPPPPPEEEEEETTTSHHHHHHHHIIIIIIS----SEEEEEB--TTHHHHHHHSTTTSSSS-TT----SS-STTS-SPP--TTEEEEEES-TTBTT-STT-EEEEEEHHHHHHHHHHHHHHHBT-SSS--SBPPTT-EEEEEEESPPBS-----S-TT----B--PPPHHHHHHHHHHHTT-

Foldseek 3Di:
DDDDDDDDDDDDDDDDDDDDDDDDPDPPFDDLCVLDDDPQPLLVVLLNVLLVPPAALADLSNLLNCLLRPQASSQSSSCNRPVDRDQLQPHDFRDLVLVCQLQPPQCPPVQRFFHALVSQLVSNVVSCVVVVHPSRDPSVSSSLSVVLLCVVLVPPRTGHSVSSRCSSNPVHPVCPPPPDPPPPDDDDDDDDDDDDDDDDDDDDDDDDDDDDDDDDDDDDDDDDDDDDDDDDDDDPPPPVVPPPPPDPPVPPPDPPDAAEAEDECVLQVQLLLQQLCCACPLVVHLDQKDKWFFAAPCLVVLCCQALQNVVPPRQQNQCDPADPPVRAHDRRDPFWGKHWVVHSRTPPGHHSTRIDIGGNSSRVSVVVVVVCQCCLNDPVRNDNHDGRDMYMYGYHPFADDDDDDPDHPPDRGGHHPPCPPVNVVVVVVVVVVD

Mean predicted aligned error: 18.42 Å